Protein AF-0000000075319866 (afdb_homodimer)

Organism: Pseudomonas syringae (NCBI:txid317)

Sequence (412 aa):
MSAVRSKICGITRIEDALAAVEAGADAIGFVFYPKSPRAVTVQQARAIIAALPPFISTVGLFVNASRCELNEMLDAVPLDLLQFHGDETPEQCEGYHRPFIKALRVQAGDDIAASCRLYSKASGILLDTFVSGVPGGTGETFDWALIPDGLEKPIILAGGLTSANVAQAIAQVRPYAVDVSGGVEKSKGIKDHDKIRAFMSAVHGAMSAVRSKICGITRIEDALAAVEAGADAIGFVFYPKSPRAVTVQQARAIIAALPPFISTVGLFVNASRCELNEMLDAVPLDLLQFHGDETPEQCEGYHRPFIKALRVQAGDDIAASCRLYSKASGILLDTFVSGVPGGTGETFDWALIPDGLEKPIILAGGLTSANVAQAIAQVRPYAVDVSGGVEKSKGIKDHDKIRAFMSAVHGA

Nearest PDB structures (foldseek):
  1nsj-assembly1_A-2  TM=9.163E-01  e=2.545E-21  Thermotoga maritima
  1lbm-assembly1_A  TM=8.985E-01  e=1.614E-20  Thermotoga maritima
  1dl3-assembly2_B  TM=9.074E-01  e=1.941E-20  Thermotoga maritima
  1dl3-assembly1_A  TM=8.928E-01  e=6.254E-20  Thermotoga maritima
  1v5x-assembly1_B  TM=9.046E-01  e=1.481E-19  Thermus thermophilus

Secondary structure (DSSP, 8-state):
-PPPEEEE----SHHHHHHHHHHT-SEEEEE--TTSTTB--HHHHHHHHHHPPSS-EEEEEESS--HHHHHHHHHHS--SEEEE-SS--TGGG-SSSS-EEEEEE--TT--HHHHHHHTTT-SEEEEE---SSS-TTS-----GGGS-SS-SS-EEEESS--TTTHHHHHHHH--SEEEESGGGEEETTEE-HHHHHHHHHHHHH-/-PPPEEEE----SHHHHHHHHHHT-SEEEEE--TTSTTB--HHHHHHHHHHPPSS-EEEEEESS--HHHHHHHHHHS--SEEEE-SS--TGGG-SSSS-EEEEEE--TT--HHHHHHHTTT-SEEEEE---SSS-TTS-----GGGS-SS-SS-EEEESS--TTTHHHHHHHH--SEEEESGGGEEETTEE-HHHHHHHHHHHHH-

Solvent-accessible surface area (backbone atoms only — not comparable to full-atom values): 22142 Å² total; per-residue (Å²): 128,60,72,58,41,36,32,44,36,35,46,62,45,52,69,50,48,51,48,39,48,51,46,55,40,29,22,42,25,34,28,59,37,86,89,44,78,28,40,49,52,70,66,51,50,41,54,36,58,69,68,42,56,72,63,54,30,37,30,40,34,32,55,67,66,49,71,66,55,49,51,53,46,58,74,70,30,75,61,47,31,38,32,43,60,42,84,64,49,60,74,70,70,53,89,71,75,51,57,30,32,41,42,40,79,65,50,93,87,59,58,63,65,59,50,50,60,65,40,62,83,38,29,22,37,31,40,32,42,60,68,85,84,60,67,56,72,76,72,64,64,63,68,63,78,73,58,70,79,85,58,96,51,47,35,28,44,28,43,84,36,31,50,88,47,40,35,59,50,40,71,72,60,62,42,52,23,38,39,37,43,77,51,27,42,71,45,85,41,38,66,26,65,68,44,41,41,46,26,39,51,28,49,73,70,84,127,61,70,58,41,36,31,44,37,36,47,61,44,53,69,50,49,51,46,39,47,51,47,55,42,30,23,42,24,34,28,58,38,86,89,44,78,26,41,49,50,70,68,51,51,40,55,36,58,68,68,40,56,71,62,54,30,36,30,40,34,32,56,69,65,50,70,68,56,51,52,53,44,58,74,70,31,75,60,48,31,39,33,43,61,42,83,64,49,60,76,71,70,51,90,71,76,50,57,29,32,40,44,40,80,66,51,94,86,61,59,62,64,58,49,49,59,65,41,62,83,40,30,23,37,30,41,34,43,60,68,85,84,58,67,54,71,75,72,61,63,62,66,62,76,74,58,70,80,86,59,94,50,47,35,28,43,28,45,85,37,32,50,86,47,40,32,60,50,40,72,73,57,61,42,50,22,38,38,36,42,76,52,26,41,72,46,84,41,37,64,26,66,68,41,42,41,46,27,39,50,30,49,72,68,84

InterPro domains:
  IPR001240 N-(5'phosphoribosyl) anthranilate isomerase (PRAI) domain [MF_00135] (4-206)
  IPR001240 N-(5'phosphoribosyl) anthranilate isomerase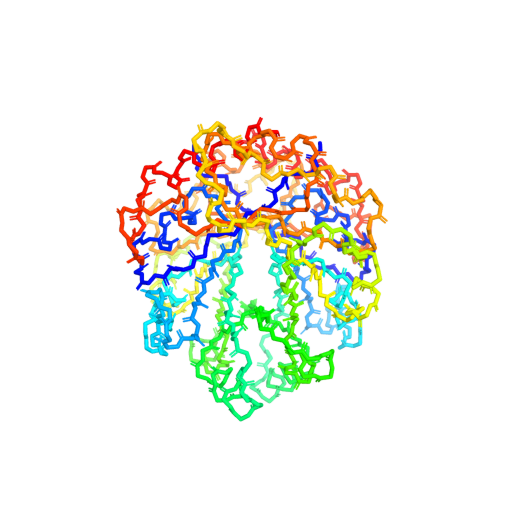 (PRAI) domain [PF00697] (7-201)
  IPR001240 N-(5'phosphoribosyl) anthranilate isomerase (PRAI) domain [cd00405] (7-203)
  IPR011060 Ribulose-phosphate binding barrel [SSF51366] (6-204)
  IPR013785 Aldolase-type TIM barrel [G3DSA:3.20.20.70] (4-205)
  IPR044643 N-(5'-phosphoribosyl)anthranilate isomerase family [PTHR42894] (7-205)

pLDDT: mean 91.44, std 13.69, range [32.19, 98.88]

Radius of gyration: 20.95 Å; Cα contacts (8 Å, |Δi|>4): 827; chains: 2; bounding box: 39×64×55 Å

Structure (mmCIF, N/CA/C/O backbone):
data_AF-0000000075319866-model_v1
#
loop_
_entity.id
_entity.type
_entity.pdbx_description
1 polymer "N-(5'-phosphoribosyl)anthranilate isomerase"
#
loop_
_atom_site.group_PDB
_atom_site.id
_atom_site.type_symbol
_atom_site.label_atom_id
_atom_site.label_alt_id
_atom_site.label_comp_id
_atom_site.label_asym_id
_atom_site.label_entity_id
_atom_site.label_seq_id
_atom_site.pdbx_PDB_ins_code
_atom_site.Cartn_x
_atom_site.Cartn_y
_atom_site.Cartn_z
_atom_site.occupancy
_atom_site.B_iso_or_equiv
_atom_site.auth_seq_id
_atom_site.auth_comp_id
_atom_site.auth_asym_id
_atom_site.auth_atom_id
_atom_site.pdbx_PDB_model_num
ATOM 1 N N . MET A 1 1 ? -14.633 4.207 -13.602 1 44.5 1 MET A N 1
ATOM 2 C CA . MET A 1 1 ? -14.383 2.9 -13 1 44.5 1 MET A CA 1
ATOM 3 C C . MET A 1 1 ? -13.07 2.904 -12.219 1 44.5 1 MET A C 1
ATOM 5 O O . MET A 1 1 ? -12.156 3.664 -12.539 1 44.5 1 MET A O 1
ATOM 9 N N . SER A 1 2 ? -13.148 2.461 -10.953 1 59.19 2 SER A N 1
ATOM 10 C CA . SER A 1 2 ? -11.961 2.453 -10.109 1 59.19 2 SER A CA 1
ATOM 11 C C . SER A 1 2 ? -10.797 1.741 -10.805 1 59.19 2 SER A C 1
ATOM 13 O O . SER A 1 2 ? -11.008 0.748 -11.508 1 59.19 2 SER A O 1
ATOM 15 N N . ALA A 1 3 ? -9.719 2.322 -10.93 1 80.44 3 ALA A N 1
ATOM 16 C CA . ALA A 1 3 ? -8.531 1.819 -11.617 1 80.44 3 ALA A CA 1
ATOM 17 C C . ALA A 1 3 ? -8.086 0.481 -11.039 1 80.44 3 ALA A C 1
ATOM 19 O O . ALA A 1 3 ? -8.078 0.299 -9.812 1 80.44 3 ALA A O 1
ATOM 20 N N . VAL A 1 4 ? -8 -0.579 -11.859 1 95.31 4 VAL A N 1
ATOM 21 C CA . VAL A 1 4 ? -7.504 -1.903 -11.5 1 95.31 4 VAL A CA 1
ATOM 22 C C . VAL A 1 4 ? -6.102 -1.789 -10.906 1 95.31 4 VAL A C 1
ATOM 24 O O . VAL A 1 4 ? -5.227 -1.146 -11.492 1 95.31 4 VAL A O 1
ATOM 27 N N . ARG A 1 5 ? -5.953 -2.307 -9.703 1 97.56 5 ARG A N 1
ATOM 28 C CA . ARG A 1 5 ? -4.648 -2.266 -9.055 1 97.56 5 ARG A CA 1
ATOM 29 C C . ARG A 1 5 ? -3.711 -3.312 -9.648 1 97.56 5 ARG A C 1
ATOM 31 O O . ARG A 1 5 ? -4.141 -4.172 -10.422 1 97.56 5 ARG A O 1
ATOM 38 N N . SER A 1 6 ? -2.383 -3.158 -9.328 1 98.19 6 SER A N 1
ATOM 39 C CA . SER A 1 6 ? -1.407 -4.047 -9.953 1 98.19 6 SER A CA 1
ATOM 40 C C . SER A 1 6 ? -0.313 -4.445 -8.969 1 98.19 6 SER A C 1
ATOM 42 O O . SER A 1 6 ? 0.111 -3.635 -8.141 1 98.19 6 SER A O 1
ATOM 44 N N . LYS A 1 7 ? 0.065 -5.664 -9.023 1 98.69 7 LYS A N 1
ATOM 45 C CA . LYS A 1 7 ? 1.207 -6.215 -8.305 1 98.69 7 LYS A CA 1
ATOM 46 C C . LYS A 1 7 ? 2.238 -6.793 -9.266 1 98.69 7 LYS A C 1
ATOM 48 O O . LYS A 1 7 ? 1.886 -7.508 -10.203 1 98.69 7 LYS A O 1
ATOM 53 N N . ILE A 1 8 ? 3.479 -6.398 -9.141 1 98.69 8 ILE A N 1
ATOM 54 C CA . ILE A 1 8 ? 4.59 -7.043 -9.836 1 98.69 8 ILE A CA 1
ATOM 55 C C . ILE A 1 8 ? 5.316 -7.988 -8.875 1 98.69 8 ILE A C 1
ATOM 57 O O . ILE A 1 8 ? 5.906 -7.547 -7.887 1 98.69 8 ILE A O 1
ATOM 61 N N . CYS A 1 9 ? 5.34 -9.242 -9.219 1 98.5 9 CYS A N 1
ATOM 62 C CA . CYS A 1 9 ? 5.828 -10.258 -8.297 1 98.5 9 CYS A CA 1
ATOM 63 C C . CYS A 1 9 ? 7.207 -10.758 -8.711 1 98.5 9 CYS A C 1
ATOM 65 O O . CYS A 1 9 ? 7.617 -10.57 -9.859 1 98.5 9 CYS A O 1
ATOM 67 N N . GLY A 1 10 ? 7.887 -11.305 -7.773 1 98.25 10 GLY A N 1
ATOM 68 C CA . GLY A 1 10 ? 9.18 -11.922 -8.047 1 98.25 10 GLY A CA 1
ATOM 69 C C . GLY A 1 10 ? 10.297 -10.906 -8.211 1 98.25 10 GLY A C 1
ATOM 70 O O . GLY A 1 10 ? 11.164 -11.062 -9.07 1 98.25 10 GLY A O 1
ATOM 71 N N . ILE A 1 11 ? 10.273 -9.859 -7.512 1 98.69 11 ILE A N 1
ATOM 72 C CA . ILE A 1 11 ? 11.297 -8.82 -7.566 1 98.69 11 ILE A CA 1
ATOM 73 C C . ILE A 1 11 ? 12.547 -9.281 -6.82 1 98.69 11 ILE A C 1
ATOM 75 O O . ILE A 1 11 ? 12.453 -9.758 -5.684 1 98.69 11 ILE A O 1
ATOM 79 N N . THR A 1 12 ? 13.711 -9.133 -7.43 1 98.44 12 THR A N 1
ATOM 80 C CA . THR A 1 12 ? 14.945 -9.594 -6.812 1 98.44 12 THR A CA 1
ATOM 81 C C . THR A 1 12 ? 15.984 -8.469 -6.777 1 98.44 12 THR A C 1
ATOM 83 O O . THR A 1 12 ? 16.984 -8.57 -6.074 1 98.44 12 THR A O 1
ATOM 86 N N . ARG A 1 13 ? 15.727 -7.426 -7.582 1 98.19 13 ARG A N 1
ATOM 87 C CA . ARG A 1 13 ? 16.672 -6.316 -7.68 1 98.19 13 ARG A CA 1
ATOM 88 C C . ARG A 1 13 ? 15.992 -4.992 -7.355 1 98.19 13 ARG A C 1
ATOM 90 O O . ARG A 1 13 ? 14.82 -4.789 -7.684 1 98.19 13 ARG A O 1
ATOM 97 N N . ILE A 1 14 ? 16.781 -4.082 -6.82 1 98.44 14 ILE A N 1
ATOM 98 C CA . ILE A 1 14 ? 16.281 -2.76 -6.453 1 98.44 14 ILE A CA 1
ATOM 99 C C . ILE A 1 14 ? 15.797 -2.023 -7.703 1 98.44 14 ILE A C 1
ATOM 101 O O . ILE A 1 14 ? 14.719 -1.425 -7.699 1 98.44 14 ILE A O 1
ATOM 105 N N . GLU A 1 15 ? 16.547 -2.08 -8.758 1 98.38 15 GLU A N 1
ATOM 106 C CA . GLU A 1 15 ? 16.203 -1.347 -9.977 1 98.38 15 GLU A CA 1
ATOM 107 C C . GLU A 1 15 ? 14.883 -1.827 -10.562 1 98.38 15 GLU A C 1
ATOM 109 O O . GLU A 1 15 ? 14.125 -1.038 -11.133 1 98.38 15 GLU A O 1
ATOM 114 N N . ASP A 1 16 ? 14.609 -3.133 -10.422 1 98.62 16 ASP A N 1
ATOM 115 C CA . ASP A 1 16 ? 13.344 -3.68 -10.898 1 98.62 16 ASP A CA 1
ATOM 116 C C . ASP A 1 16 ? 12.172 -3.17 -10.07 1 98.62 16 ASP A C 1
ATOM 118 O O . ASP A 1 16 ? 11.117 -2.834 -10.617 1 98.62 16 ASP A O 1
ATOM 122 N N . ALA A 1 17 ? 12.352 -3.125 -8.766 1 98.62 17 ALA A N 1
ATOM 123 C CA . ALA A 1 17 ? 11.32 -2.602 -7.871 1 98.62 17 ALA A CA 1
ATOM 124 C C . ALA A 1 17 ? 11.008 -1.144 -8.195 1 98.62 17 ALA A C 1
ATOM 126 O O . ALA A 1 17 ? 9.836 -0.768 -8.312 1 98.62 17 ALA A O 1
ATOM 127 N N . LEU A 1 18 ? 12.047 -0.38 -8.367 1 97.94 18 LEU A N 1
ATOM 128 C CA . LEU A 1 18 ? 11.875 1.045 -8.625 1 97.94 18 LEU A CA 1
ATOM 129 C C . LEU A 1 18 ? 11.234 1.272 -9.992 1 97.94 18 LEU A C 1
ATOM 131 O O . LEU A 1 18 ? 10.406 2.168 -10.148 1 97.94 18 LEU A O 1
ATOM 135 N N . ALA A 1 19 ? 11.586 0.468 -10.992 1 98.12 19 ALA A N 1
ATOM 136 C CA . ALA A 1 19 ? 10.953 0.551 -12.305 1 98.12 19 ALA A CA 1
ATOM 137 C C . ALA A 1 19 ? 9.469 0.237 -12.219 1 98.12 19 ALA A C 1
ATOM 139 O O . ALA A 1 19 ? 8.648 0.896 -12.867 1 98.12 19 ALA A O 1
ATOM 140 N N . ALA A 1 20 ? 9.125 -0.752 -11.453 1 98.31 20 ALA A N 1
ATOM 141 C CA . ALA A 1 20 ? 7.727 -1.115 -11.258 1 98.31 20 ALA A CA 1
ATOM 142 C C . ALA A 1 20 ? 6.949 0.027 -10.617 1 98.31 20 ALA A C 1
ATOM 144 O O . ALA A 1 20 ? 5.852 0.371 -11.062 1 98.31 20 ALA A O 1
ATOM 145 N N . VAL A 1 21 ? 7.539 0.601 -9.594 1 97.81 21 VAL A N 1
ATOM 146 C CA . VAL A 1 21 ? 6.91 1.702 -8.875 1 97.81 21 VAL A CA 1
ATOM 147 C C . VAL A 1 21 ? 6.719 2.893 -9.812 1 97.81 21 VAL A C 1
ATOM 149 O O . VAL A 1 21 ? 5.641 3.488 -9.859 1 97.81 21 VAL A O 1
ATOM 152 N N . GLU A 1 22 ? 7.73 3.164 -10.539 1 96.25 22 GLU A N 1
ATOM 153 C CA . GLU A 1 22 ? 7.68 4.281 -11.484 1 96.25 22 GLU A CA 1
ATOM 154 C C . GLU A 1 22 ? 6.602 4.062 -12.539 1 96.25 22 GLU A C 1
ATOM 156 O O . GLU A 1 22 ? 5.953 5.016 -12.977 1 96.25 22 GLU A O 1
ATOM 161 N N . ALA A 1 23 ? 6.41 2.828 -12.875 1 97.25 23 ALA A N 1
ATOM 162 C CA . ALA A 1 23 ? 5.418 2.494 -13.891 1 97.25 23 ALA A CA 1
ATOM 163 C C . ALA A 1 23 ? 4.008 2.533 -13.32 1 97.25 23 ALA A C 1
ATOM 165 O O . ALA A 1 23 ? 3.023 2.475 -14.062 1 97.25 23 ALA A O 1
ATOM 166 N N . GLY A 1 24 ? 3.873 2.58 -12 1 96.25 24 GLY A N 1
ATOM 167 C CA . GLY A 1 24 ? 2.566 2.775 -11.391 1 96.25 24 GLY A CA 1
ATOM 168 C C . GLY A 1 24 ? 2.062 1.554 -10.648 1 96.25 24 GLY A C 1
ATOM 169 O O . GLY A 1 24 ? 0.883 1.474 -10.305 1 96.25 24 GLY A O 1
ATOM 170 N N . ALA A 1 25 ? 2.943 0.588 -10.398 1 97.69 25 ALA A N 1
ATOM 171 C CA . ALA A 1 25 ? 2.527 -0.599 -9.656 1 97.69 25 ALA A CA 1
ATOM 172 C C . ALA A 1 25 ? 2.115 -0.239 -8.234 1 97.69 25 ALA A C 1
ATOM 174 O O . ALA A 1 25 ? 2.715 0.64 -7.609 1 97.69 25 ALA A O 1
ATOM 175 N N . ASP A 1 26 ? 1.121 -0.978 -7.734 1 97.94 26 ASP A N 1
ATOM 176 C CA . ASP A 1 26 ? 0.606 -0.727 -6.391 1 97.94 26 ASP A CA 1
ATOM 177 C C . ASP A 1 26 ? 1.328 -1.588 -5.355 1 97.94 26 ASP A C 1
ATOM 179 O O . ASP A 1 26 ? 1.385 -1.233 -4.176 1 97.94 26 ASP A O 1
ATOM 183 N N . ALA A 1 27 ? 1.828 -2.717 -5.801 1 98.75 27 ALA A N 1
ATOM 184 C CA . ALA A 1 27 ? 2.438 -3.68 -4.887 1 98.75 27 ALA A CA 1
ATOM 185 C C . ALA A 1 27 ? 3.609 -4.398 -5.551 1 98.75 27 ALA A C 1
ATOM 187 O O . ALA A 1 27 ? 3.615 -4.598 -6.77 1 98.75 27 ALA A O 1
ATOM 188 N N . ILE A 1 28 ? 4.547 -4.703 -4.738 1 98.56 28 ILE A N 1
ATOM 189 C CA . ILE A 1 28 ? 5.715 -5.488 -5.129 1 98.56 28 ILE A CA 1
ATOM 190 C C . ILE A 1 28 ? 5.754 -6.789 -4.332 1 98.56 28 ILE A C 1
ATOM 192 O O . ILE A 1 28 ? 5.512 -6.793 -3.125 1 98.56 28 ILE A O 1
ATOM 196 N N . GLY A 1 29 ? 6.082 -7.895 -5.027 1 98.75 29 GLY A N 1
ATOM 197 C CA . GLY A 1 29 ? 6.086 -9.195 -4.375 1 98.75 29 GLY A CA 1
ATOM 198 C C . GLY A 1 29 ? 7.477 -9.797 -4.25 1 98.75 29 GLY A C 1
ATOM 199 O O . GLY A 1 29 ? 8.281 -9.703 -5.176 1 98.75 29 GLY A O 1
ATOM 200 N N . PHE A 1 30 ? 7.742 -10.367 -3.102 1 98.81 30 PHE A N 1
ATOM 201 C CA . PHE A 1 30 ? 8.977 -11.078 -2.793 1 98.81 30 PHE A CA 1
ATOM 202 C C . PHE A 1 30 ? 8.695 -12.562 -2.557 1 98.81 30 PHE A C 1
ATOM 204 O O . PHE A 1 30 ? 7.832 -12.914 -1.755 1 98.81 30 PHE A O 1
ATOM 211 N N . VAL A 1 31 ? 9.43 -13.383 -3.215 1 98.69 31 VAL A N 1
ATOM 212 C CA . VAL A 1 31 ? 9.211 -14.82 -3.096 1 98.69 31 VAL A CA 1
ATOM 213 C C . VAL A 1 31 ? 10.141 -15.398 -2.031 1 98.69 31 VAL A C 1
ATOM 215 O O . VAL A 1 31 ? 11.359 -15.414 -2.207 1 98.69 31 VAL A O 1
ATOM 218 N N . PHE A 1 32 ? 9.57 -15.867 -0.92 1 98.44 32 PHE A N 1
ATOM 219 C CA . PHE A 1 32 ? 10.305 -16.547 0.131 1 98.44 32 PHE A CA 1
ATOM 220 C C . PHE A 1 32 ? 10.062 -18.062 0.071 1 98.44 32 PHE A C 1
ATOM 222 O O . PHE A 1 32 ? 9.516 -18.641 1.013 1 98.44 32 PHE A O 1
ATOM 229 N N . TYR A 1 33 ? 10.438 -18.625 -0.953 1 97.69 33 TYR A N 1
ATOM 230 C CA . TYR A 1 33 ? 10.383 -20.047 -1.264 1 97.69 33 TYR A CA 1
ATOM 231 C C . TYR A 1 33 ? 11.648 -20.484 -1.987 1 97.69 33 TYR A C 1
ATOM 233 O O . TYR A 1 33 ? 11.797 -20.25 -3.189 1 97.69 33 TYR A O 1
ATOM 241 N N . PRO A 1 34 ? 12.562 -21.156 -1.346 1 95.19 34 PRO A N 1
ATOM 242 C CA . PRO A 1 34 ? 13.914 -21.422 -1.846 1 95.19 34 PRO A CA 1
ATOM 243 C C . PRO A 1 34 ? 13.922 -22.125 -3.193 1 95.19 34 PRO A C 1
ATOM 245 O O . PRO A 1 34 ? 14.844 -21.953 -3.988 1 95.19 34 PRO A O 1
ATOM 248 N N . LYS A 1 35 ? 12.938 -22.891 -3.496 1 95.75 35 LYS A N 1
ATOM 249 C CA . LYS A 1 35 ? 12.922 -23.672 -4.73 1 95.75 35 LYS A CA 1
ATOM 250 C C . LYS A 1 35 ? 12.578 -22.797 -5.934 1 95.75 35 LYS A C 1
ATOM 252 O O . LYS A 1 35 ? 12.75 -23.203 -7.082 1 95.75 35 LYS A O 1
ATOM 257 N N . SER A 1 36 ? 12.125 -21.625 -5.699 1 96.5 36 SER A N 1
ATOM 258 C CA . SER A 1 36 ? 11.758 -20.703 -6.781 1 96.5 36 SER A CA 1
ATOM 259 C C . SER A 1 36 ? 12.984 -20.016 -7.352 1 96.5 36 SER A C 1
ATOM 261 O O . SER A 1 36 ? 13.859 -19.562 -6.605 1 96.5 36 SER A O 1
ATOM 263 N N . PRO A 1 37 ? 13.039 -19.906 -8.664 1 96.25 37 PRO A N 1
ATOM 264 C CA . PRO A 1 37 ? 14.117 -19.125 -9.273 1 96.25 37 PRO A CA 1
ATOM 265 C C . PRO A 1 37 ? 14.023 -17.641 -8.961 1 96.25 37 PRO A C 1
ATOM 267 O O . PRO A 1 37 ? 14.945 -16.875 -9.266 1 96.25 37 PRO A O 1
ATOM 270 N N . ARG A 1 38 ? 12.984 -17.203 -8.336 1 97.81 38 ARG A N 1
ATOM 271 C CA . ARG A 1 38 ? 12.75 -15.805 -8 1 97.81 38 ARG A CA 1
ATOM 272 C C . ARG A 1 38 ? 12.898 -15.562 -6.504 1 97.81 38 ARG A C 1
ATOM 274 O O . ARG A 1 38 ? 12.5 -14.516 -5.996 1 97.81 38 ARG A O 1
ATOM 281 N N . ALA A 1 39 ? 13.445 -16.547 -5.848 1 98.31 39 ALA A N 1
ATOM 282 C CA . ALA A 1 39 ? 13.57 -16.453 -4.395 1 98.31 39 ALA A CA 1
ATOM 283 C C . ALA A 1 39 ? 14.547 -15.344 -4 1 98.31 39 ALA A C 1
ATOM 285 O O . ALA A 1 39 ? 15.555 -15.125 -4.68 1 98.31 39 ALA A O 1
ATOM 286 N N . VAL A 1 40 ? 14.258 -14.688 -2.873 1 98.5 40 VAL A N 1
ATOM 287 C CA . VAL A 1 40 ? 15.148 -13.664 -2.34 1 98.5 40 VAL A CA 1
ATOM 288 C C . VAL A 1 40 ? 15.547 -14.016 -0.909 1 98.5 40 VAL A C 1
ATOM 290 O O . VAL A 1 40 ? 14.82 -14.727 -0.212 1 98.5 40 VAL A O 1
ATOM 293 N N . THR A 1 41 ? 16.703 -13.5 -0.499 1 97.88 41 THR A N 1
ATOM 294 C CA . THR A 1 41 ? 17.125 -13.578 0.895 1 97.88 41 THR A CA 1
ATOM 295 C C . THR A 1 41 ? 16.516 -12.438 1.709 1 97.88 41 THR A C 1
ATOM 297 O O . THR A 1 41 ? 15.969 -11.484 1.146 1 97.88 41 THR A O 1
ATOM 300 N N . VAL A 1 42 ? 16.625 -12.602 2.996 1 97.69 42 VAL A N 1
ATOM 301 C CA . VAL A 1 42 ? 16.188 -11.562 3.922 1 97.69 42 VAL A CA 1
ATOM 302 C C . VAL A 1 42 ? 16.906 -10.258 3.613 1 97.69 42 VAL A C 1
ATOM 304 O O . VAL A 1 42 ? 16.297 -9.195 3.545 1 97.69 42 VAL A O 1
ATOM 307 N N . GLN A 1 43 ? 18.156 -10.344 3.389 1 97.69 43 GLN A N 1
ATOM 308 C CA . GLN A 1 43 ? 18.984 -9.172 3.131 1 97.69 43 GLN A CA 1
ATOM 309 C C . GLN A 1 43 ? 18.562 -8.469 1.843 1 97.69 43 GLN A C 1
ATOM 311 O O . GLN A 1 43 ? 18.469 -7.242 1.801 1 97.69 43 GLN A O 1
ATOM 316 N N . GLN A 1 44 ? 18.297 -9.242 0.846 1 98 44 GLN A N 1
ATOM 317 C CA . GLN A 1 44 ? 17.859 -8.688 -0.432 1 98 44 GLN A CA 1
ATOM 318 C C . GLN A 1 44 ? 16.516 -7.969 -0.291 1 98 44 GLN A C 1
ATOM 320 O O . GLN A 1 44 ? 16.375 -6.832 -0.744 1 98 44 GLN A O 1
ATOM 325 N N . ALA A 1 45 ? 15.609 -8.648 0.346 1 98.44 45 ALA A N 1
ATOM 326 C CA . ALA A 1 45 ? 14.281 -8.078 0.521 1 98.44 45 ALA A CA 1
ATOM 327 C C . ALA A 1 45 ? 14.344 -6.781 1.327 1 98.44 45 ALA A C 1
ATOM 329 O O . ALA A 1 45 ? 13.719 -5.785 0.96 1 98.44 45 ALA A O 1
ATOM 330 N N . ARG A 1 46 ? 15.125 -6.723 2.365 1 97.62 46 ARG A N 1
ATOM 331 C CA . ARG A 1 46 ? 15.266 -5.539 3.209 1 97.62 46 ARG A CA 1
ATOM 332 C C . ARG A 1 46 ? 15.844 -4.371 2.424 1 97.62 46 ARG A C 1
ATOM 334 O O . ARG A 1 46 ? 15.391 -3.232 2.564 1 97.62 46 ARG A O 1
ATOM 341 N N . ALA A 1 47 ? 16.844 -4.703 1.642 1 97.88 47 ALA A N 1
ATOM 342 C CA . ALA A 1 47 ? 17.484 -3.656 0.853 1 97.88 47 ALA A CA 1
ATOM 343 C C . ALA A 1 47 ? 16.516 -3.045 -0.147 1 97.88 47 ALA A C 1
ATOM 345 O O . ALA A 1 47 ? 16.469 -1.824 -0.318 1 97.88 47 ALA A O 1
ATOM 346 N N . ILE A 1 48 ? 15.766 -3.898 -0.764 1 98.44 48 ILE A N 1
ATOM 347 C CA . ILE A 1 48 ? 14.805 -3.426 -1.75 1 98.44 48 ILE A CA 1
ATOM 348 C C . ILE A 1 48 ? 13.727 -2.588 -1.06 1 98.44 48 ILE A C 1
ATOM 350 O O . ILE A 1 48 ? 13.398 -1.491 -1.517 1 98.44 48 ILE A O 1
ATOM 354 N N . ILE A 1 49 ? 13.195 -3.082 0.053 1 98 49 ILE A N 1
ATOM 355 C CA . ILE A 1 49 ? 12.125 -2.395 0.762 1 98 49 ILE A CA 1
ATOM 356 C C . ILE A 1 49 ? 12.617 -1.035 1.253 1 98 49 ILE A C 1
ATOM 358 O O . ILE A 1 49 ? 11.891 -0.041 1.183 1 98 49 ILE A O 1
ATOM 362 N N . ALA A 1 50 ? 13.836 -0.952 1.7 1 95.88 50 ALA A N 1
ATOM 363 C CA . ALA A 1 50 ? 14.422 0.29 2.203 1 95.88 50 ALA A CA 1
ATOM 364 C C . ALA A 1 50 ? 14.523 1.337 1.098 1 95.88 50 ALA A C 1
ATOM 366 O O . ALA A 1 50 ? 14.539 2.539 1.372 1 95.88 50 ALA A O 1
ATOM 367 N N . ALA A 1 51 ? 14.523 0.875 -0.113 1 97 51 ALA A N 1
ATOM 368 C CA . ALA A 1 51 ? 14.688 1.778 -1.249 1 97 51 ALA A CA 1
ATOM 369 C C . ALA A 1 51 ? 13.336 2.238 -1.787 1 97 51 ALA A C 1
ATOM 371 O O . ALA A 1 51 ? 13.266 3.166 -2.596 1 97 51 ALA A O 1
ATOM 372 N N . LEU A 1 52 ? 12.281 1.695 -1.342 1 98 52 LEU A N 1
ATOM 373 C CA . LEU A 1 52 ? 10.961 1.987 -1.884 1 98 52 LEU A CA 1
ATOM 374 C C . LEU A 1 52 ? 10.43 3.307 -1.335 1 98 52 LEU A C 1
ATOM 376 O O . LEU A 1 52 ? 10.633 3.623 -0.161 1 98 52 LEU A O 1
ATOM 380 N N . PRO A 1 53 ? 9.758 4.082 -2.189 1 98 53 PRO A N 1
ATOM 381 C CA . PRO A 1 53 ? 8.984 5.215 -1.679 1 98 53 PRO A CA 1
ATOM 382 C C . PRO A 1 53 ? 7.746 4.777 -0.896 1 98 53 PRO A C 1
ATOM 384 O O . PRO A 1 53 ? 7.426 3.586 -0.859 1 98 53 PRO A O 1
ATOM 387 N N . PRO A 1 54 ? 7.113 5.711 -0.22 1 98.12 54 PRO A N 1
ATOM 388 C CA . PRO A 1 54 ? 5.926 5.344 0.551 1 98.12 54 PRO A CA 1
ATOM 389 C C . PRO A 1 54 ? 4.754 4.926 -0.335 1 98.12 54 PRO A C 1
ATOM 391 O O . PRO A 1 54 ? 4.758 5.199 -1.538 1 98.12 54 PRO A O 1
ATOM 394 N N . PHE A 1 55 ? 3.832 4.207 0.244 1 98.38 55 PHE A N 1
ATOM 395 C CA . PHE A 1 55 ? 2.531 3.867 -0.322 1 98.38 55 PHE A CA 1
ATOM 396 C C . PHE A 1 55 ? 2.666 2.781 -1.382 1 98.38 55 PHE A C 1
ATOM 398 O O . PHE A 1 55 ? 1.897 2.746 -2.344 1 98.38 55 PHE A O 1
ATOM 405 N N . ILE A 1 56 ? 3.672 1.975 -1.278 1 98.44 56 ILE A N 1
ATOM 406 C CA . ILE A 1 56 ? 3.832 0.746 -2.049 1 98.44 56 ILE A CA 1
ATOM 407 C C . ILE A 1 56 ? 3.676 -0.463 -1.13 1 98.44 56 ILE A C 1
ATOM 409 O O . ILE A 1 56 ? 4.383 -0.584 -0.127 1 98.44 56 ILE A O 1
ATOM 413 N N . SER A 1 57 ? 2.736 -1.347 -1.448 1 98.62 57 SER A N 1
ATOM 414 C CA . SER A 1 57 ? 2.559 -2.539 -0.627 1 98.62 57 SER A CA 1
ATOM 415 C C . SER A 1 57 ? 3.654 -3.564 -0.895 1 98.62 57 SER A C 1
ATOM 417 O O . SER A 1 57 ? 3.971 -3.855 -2.051 1 98.62 57 SER A O 1
ATOM 419 N N . THR A 1 58 ? 4.293 -4.02 0.142 1 98.75 58 THR A N 1
ATOM 420 C CA . THR A 1 58 ? 5.277 -5.09 0.048 1 98.75 58 THR A CA 1
ATOM 421 C C . THR A 1 58 ? 4.656 -6.43 0.43 1 98.75 58 THR A C 1
ATOM 423 O O . THR A 1 58 ? 4.129 -6.586 1.535 1 98.75 58 THR A O 1
ATOM 426 N N . VAL A 1 59 ? 4.695 -7.379 -0.464 1 98.88 59 VAL A N 1
ATOM 427 C CA . VAL A 1 59 ? 4.008 -8.656 -0.296 1 98.88 59 VAL A CA 1
ATOM 428 C C . VAL A 1 59 ? 5.035 -9.781 -0.196 1 98.88 59 VAL A C 1
ATOM 430 O O . VAL A 1 59 ? 5.895 -9.93 -1.068 1 98.88 59 VAL A O 1
ATOM 433 N N . GLY A 1 60 ? 5.023 -10.539 0.863 1 98.81 60 GLY A N 1
ATOM 434 C CA . GLY A 1 60 ? 5.82 -11.75 0.97 1 98.81 60 GLY A CA 1
ATOM 435 C C . GLY A 1 60 ? 5.066 -12.992 0.547 1 98.81 60 GLY A C 1
ATOM 436 O O . GLY A 1 60 ? 4.016 -13.312 1.106 1 98.81 60 GLY A O 1
ATOM 437 N N . LEU A 1 61 ? 5.555 -13.688 -0.41 1 98.81 61 LEU A N 1
ATOM 438 C CA . LEU A 1 61 ? 4.957 -14.922 -0.902 1 98.81 61 LEU A CA 1
ATOM 439 C C . LEU A 1 61 ? 5.598 -16.141 -0.241 1 98.81 61 LEU A C 1
ATOM 441 O O . LEU A 1 61 ? 6.82 -16.297 -0.281 1 98.81 61 LEU A O 1
ATOM 445 N N . PHE A 1 62 ? 4.785 -16.984 0.273 1 98.69 62 PHE A N 1
ATOM 446 C CA . PHE A 1 62 ? 5.211 -18.203 0.964 1 98.69 62 PHE A CA 1
ATOM 447 C C . PHE A 1 62 ? 4.492 -19.422 0.409 1 98.69 62 PHE A C 1
ATOM 449 O O . PHE A 1 62 ? 3.371 -19.312 -0.088 1 98.69 62 PHE A O 1
ATOM 456 N N . VAL A 1 63 ? 5.148 -20.516 0.5 1 98.12 63 VAL A N 1
ATOM 457 C CA . VAL A 1 63 ? 4.578 -21.797 0.116 1 98.12 63 VAL A CA 1
ATOM 458 C C . VAL A 1 63 ? 4.758 -22.797 1.253 1 98.12 63 VAL A C 1
ATOM 460 O O . VAL A 1 63 ? 5.852 -23.328 1.456 1 98.12 63 VAL A O 1
ATOM 463 N N . ASN A 1 64 ? 3.727 -23.016 2.008 1 97.88 64 ASN A N 1
ATOM 464 C CA . ASN A 1 64 ? 3.691 -23.984 3.1 1 97.88 64 ASN A CA 1
ATOM 465 C C . ASN A 1 64 ? 4.824 -23.734 4.094 1 97.88 64 ASN A C 1
ATOM 467 O O . ASN A 1 64 ? 5.488 -24.688 4.516 1 97.88 64 ASN A O 1
ATOM 471 N N . ALA A 1 65 ? 5.098 -22.531 4.363 1 97.5 65 ALA A N 1
ATOM 472 C CA . ALA A 1 65 ? 6.09 -22.188 5.379 1 97.5 65 ALA A CA 1
ATOM 473 C C . ALA A 1 65 ? 5.566 -22.484 6.781 1 97.5 65 ALA A C 1
ATOM 475 O O . ALA A 1 65 ? 4.383 -22.312 7.059 1 97.5 65 ALA A O 1
ATOM 476 N N . SER A 1 66 ? 6.441 -22.891 7.652 1 97.06 66 SER A N 1
ATOM 477 C CA . SER A 1 66 ? 6.039 -23.125 9.031 1 97.06 66 SER A CA 1
ATOM 478 C C . SER A 1 66 ? 5.781 -21.812 9.766 1 97.06 66 SER A C 1
ATOM 480 O O . SER A 1 66 ? 6.25 -20.766 9.344 1 97.06 66 SER A O 1
ATOM 482 N N . ARG A 1 67 ? 5.039 -21.922 10.852 1 96.56 67 ARG A N 1
ATOM 483 C CA . ARG A 1 67 ? 4.77 -20.766 11.688 1 96.56 67 ARG A CA 1
ATOM 484 C C . ARG A 1 67 ? 6.062 -20.125 12.172 1 96.56 67 ARG A C 1
ATOM 486 O O . ARG A 1 67 ? 6.184 -18.891 12.211 1 96.56 67 ARG A O 1
ATOM 493 N N . CYS A 1 68 ? 6.988 -20.938 12.547 1 96.81 68 CYS A N 1
ATOM 494 C CA . CYS A 1 68 ? 8.273 -20.453 13.023 1 96.81 68 CYS A CA 1
ATOM 495 C C . CYS A 1 68 ? 9 -19.672 11.93 1 96.81 68 CYS A C 1
ATOM 497 O O . CYS A 1 68 ? 9.492 -18.578 12.172 1 96.81 68 CYS A O 1
ATOM 499 N N . GLU A 1 69 ? 9.008 -20.234 10.758 1 96.19 69 GLU A N 1
ATOM 500 C CA . GLU A 1 69 ? 9.648 -19.562 9.625 1 96.19 69 GLU A CA 1
ATOM 501 C C . GLU A 1 69 ? 8.977 -18.234 9.312 1 96.19 69 GLU A C 1
ATOM 503 O O . GLU A 1 69 ? 9.656 -17.234 9.047 1 96.19 69 GLU A O 1
ATOM 508 N N . LEU A 1 70 ? 7.719 -18.25 9.328 1 97.5 70 LEU A N 1
ATOM 509 C CA . LEU A 1 70 ? 6.949 -17.047 9.039 1 97.5 70 LEU A CA 1
ATOM 510 C C . LEU A 1 70 ? 7.234 -15.961 10.07 1 97.5 70 LEU A C 1
ATOM 512 O O . LEU A 1 70 ? 7.488 -14.805 9.711 1 97.5 70 LEU A O 1
ATOM 516 N N . ASN A 1 71 ? 7.234 -16.328 11.32 1 96.06 71 ASN A N 1
ATOM 517 C CA . ASN A 1 71 ? 7.488 -15.352 12.375 1 96.06 71 ASN A CA 1
ATOM 518 C C . ASN A 1 71 ? 8.906 -14.789 12.297 1 96.06 71 ASN A C 1
ATOM 520 O O . ASN A 1 71 ? 9.117 -13.594 12.484 1 96.06 71 ASN A O 1
ATOM 524 N N . GLU A 1 72 ? 9.828 -15.664 12.008 1 95.81 72 GLU A N 1
ATOM 525 C CA . GLU A 1 72 ? 11.203 -15.211 11.828 1 95.81 72 GLU A CA 1
ATOM 526 C C . GLU A 1 72 ? 11.32 -14.219 10.672 1 95.81 72 GLU A C 1
ATOM 528 O O . GLU A 1 72 ? 12.016 -13.211 10.773 1 95.81 72 GLU A O 1
ATOM 533 N N . MET A 1 73 ? 10.664 -14.539 9.617 1 96.38 73 MET A N 1
ATOM 534 C CA . MET A 1 73 ? 10.672 -13.664 8.445 1 96.38 73 MET A CA 1
ATOM 535 C C . MET A 1 73 ? 10.07 -12.305 8.781 1 96.38 73 MET A C 1
ATOM 537 O O . MET A 1 73 ? 10.641 -11.266 8.445 1 96.38 73 MET A O 1
ATOM 541 N N . LEU A 1 74 ? 8.961 -12.289 9.492 1 94.44 74 LEU A N 1
ATOM 542 C CA . LEU A 1 74 ? 8.234 -11.055 9.805 1 94.44 74 LEU A CA 1
ATOM 543 C C . LEU A 1 74 ? 9.008 -10.211 10.805 1 94.44 74 LEU A C 1
ATOM 545 O O . LEU A 1 74 ? 8.875 -8.984 10.812 1 94.44 74 LEU A O 1
ATOM 549 N N . ASP A 1 75 ? 9.883 -10.867 11.562 1 93.19 75 ASP A N 1
ATOM 550 C CA . ASP A 1 75 ? 10.766 -10.148 12.477 1 93.19 75 ASP A CA 1
ATOM 551 C C . ASP A 1 75 ? 11.906 -9.469 11.727 1 93.19 75 ASP A C 1
ATOM 553 O O . ASP A 1 75 ? 12.438 -8.453 12.172 1 93.19 75 ASP A O 1
ATOM 557 N N . ALA A 1 76 ? 12.195 -10.055 10.609 1 95.62 76 ALA A N 1
ATOM 558 C CA . ALA A 1 76 ? 13.398 -9.617 9.906 1 95.62 76 ALA A CA 1
ATOM 559 C C . ALA A 1 76 ? 13.047 -8.672 8.758 1 95.62 76 ALA A C 1
ATOM 561 O O . ALA A 1 76 ? 13.844 -7.801 8.398 1 95.62 76 ALA A O 1
ATOM 562 N N . VAL A 1 77 ? 11.953 -8.828 8.141 1 96.88 77 VAL A N 1
ATOM 563 C CA . VAL A 1 77 ? 11.578 -8.086 6.941 1 96.88 77 VAL A CA 1
ATOM 564 C C . VAL A 1 77 ? 10.234 -7.395 7.16 1 96.88 77 VAL A C 1
ATOM 566 O O . VAL A 1 77 ? 9.25 -8.039 7.527 1 96.88 77 VAL A O 1
ATOM 569 N N . PRO A 1 78 ? 10.172 -6.082 6.988 1 95.88 78 PRO A N 1
ATOM 570 C CA . PRO A 1 78 ? 8.914 -5.363 7.195 1 95.88 78 PRO A CA 1
ATOM 571 C C . PRO A 1 78 ? 7.93 -5.559 6.043 1 95.88 78 PRO A C 1
ATOM 573 O O . PRO A 1 78 ? 7.699 -4.637 5.262 1 95.88 78 PRO A O 1
ATOM 576 N N . LEU A 1 79 ? 7.258 -6.688 6.047 1 97.69 79 LEU A N 1
ATOM 577 C CA . LEU A 1 79 ? 6.258 -7.004 5.035 1 97.69 79 LEU A CA 1
ATOM 578 C C . LEU A 1 79 ? 4.887 -6.473 5.445 1 97.69 79 LEU A C 1
ATOM 580 O O . LEU A 1 79 ? 4.488 -6.605 6.605 1 97.69 79 LEU A O 1
ATOM 584 N N . ASP A 1 80 ? 4.188 -5.961 4.453 1 97.81 80 ASP A N 1
ATOM 585 C CA . ASP A 1 80 ? 2.857 -5.418 4.707 1 97.81 80 ASP A CA 1
ATOM 586 C C . ASP A 1 80 ? 1.794 -6.508 4.617 1 97.81 80 ASP A C 1
ATOM 588 O O . ASP A 1 80 ? 0.767 -6.441 5.297 1 97.81 80 ASP A O 1
ATOM 592 N N . LEU A 1 81 ? 1.984 -7.41 3.713 1 98.44 81 LE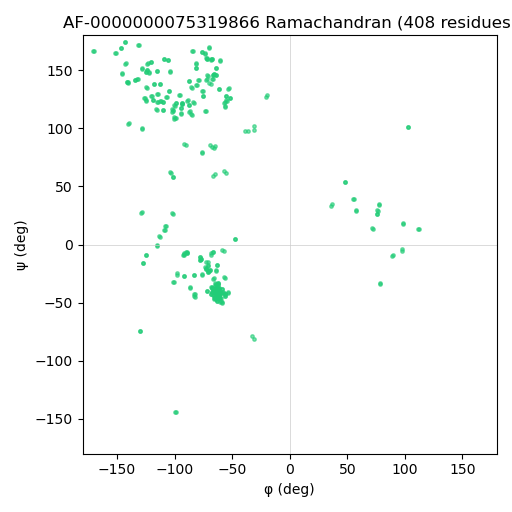U A N 1
ATOM 593 C CA . LEU A 1 81 ? 0.975 -8.383 3.307 1 98.44 81 LEU A CA 1
ATOM 594 C C . LEU A 1 81 ? 1.604 -9.75 3.062 1 98.44 81 LEU A C 1
ATOM 596 O O . LEU A 1 81 ? 2.689 -9.844 2.486 1 98.44 81 LEU A O 1
ATOM 600 N N . LEU A 1 82 ? 0.91 -10.797 3.504 1 98.69 82 LEU A N 1
ATOM 601 C CA . LEU A 1 82 ? 1.374 -12.164 3.273 1 98.69 82 LEU A CA 1
ATOM 602 C C . LEU A 1 82 ? 0.559 -12.836 2.174 1 98.69 82 LEU A C 1
ATOM 604 O O . LEU A 1 82 ? -0.668 -12.711 2.141 1 98.69 82 LEU A O 1
ATOM 608 N N . GLN A 1 83 ? 1.235 -13.43 1.296 1 98.81 83 GLN A N 1
ATOM 609 C CA . GLN A 1 83 ? 0.593 -14.25 0.279 1 98.81 83 GLN A CA 1
ATOM 610 C C . GLN A 1 83 ? 0.884 -15.734 0.509 1 98.81 83 GLN A C 1
ATOM 612 O O . GLN A 1 83 ? 2.037 -16.172 0.433 1 98.81 83 GLN A O 1
ATOM 617 N N . PHE A 1 84 ? -0.123 -16.453 0.775 1 98.62 84 PHE A N 1
ATOM 618 C CA . PHE A 1 84 ? -0 -17.906 0.919 1 98.62 84 PHE A CA 1
ATOM 619 C C . PHE A 1 84 ? -0.323 -18.609 -0.393 1 98.62 84 PHE A C 1
ATOM 621 O O . PHE A 1 84 ? -1.47 -18.594 -0.847 1 98.62 84 PHE A O 1
ATOM 628 N N . HIS A 1 85 ? 0.652 -19.281 -0.913 1 97.44 85 HIS A N 1
ATOM 629 C CA . HIS A 1 85 ? 0.567 -19.797 -2.273 1 97.44 85 HIS A CA 1
ATOM 630 C C . HIS A 1 85 ? 0.575 -21.328 -2.285 1 97.44 85 HIS A C 1
ATOM 632 O O . HIS A 1 85 ? 0.579 -21.938 -3.352 1 97.44 85 HIS A O 1
ATOM 638 N N . GLY A 1 86 ? 0.662 -21.938 -1.145 1 96.25 86 GLY A N 1
ATOM 639 C CA . GLY A 1 86 ? 0.668 -23.391 -1.037 1 96.25 86 GLY A CA 1
ATOM 640 C C . GLY A 1 86 ? -0.684 -23.969 -0.662 1 96.25 86 GLY A C 1
ATOM 641 O O . GLY A 1 86 ? -1.721 -23.484 -1.111 1 96.25 86 GLY A O 1
ATOM 642 N N . ASP A 1 87 ? -0.653 -25.016 0.12 1 96.19 87 ASP A N 1
ATOM 643 C CA . ASP A 1 87 ? -1.864 -25.703 0.547 1 96.19 87 ASP A CA 1
ATOM 644 C C . ASP A 1 87 ? -2.238 -25.328 1.979 1 96.19 87 ASP A C 1
ATOM 646 O O . ASP A 1 87 ? -2.795 -26.141 2.717 1 96.19 87 ASP A O 1
ATOM 650 N N . GLU A 1 88 ? -1.859 -24.172 2.383 1 98 88 GLU A N 1
ATOM 651 C CA . GLU A 1 88 ? -2.102 -23.734 3.756 1 98 88 GLU A CA 1
ATOM 652 C C . GLU A 1 88 ? -3.596 -23.688 4.059 1 98 88 GLU A C 1
ATOM 654 O O . GLU A 1 88 ? -4.383 -23.188 3.248 1 98 88 GLU A O 1
ATOM 659 N N . THR A 1 89 ? -3.996 -24.219 5.18 1 97.62 89 THR A N 1
ATOM 660 C CA . THR A 1 89 ? -5.375 -24.125 5.656 1 97.62 89 THR A CA 1
ATOM 661 C C . THR A 1 89 ? -5.676 -22.719 6.156 1 97.62 89 THR A C 1
ATOM 663 O O . THR A 1 89 ? -4.762 -21.922 6.383 1 97.62 89 THR A O 1
ATOM 666 N N . PRO A 1 90 ? -6.965 -22.422 6.305 1 97.56 90 PRO A N 1
ATOM 667 C CA . PRO A 1 90 ? -7.316 -21.109 6.852 1 97.56 90 PRO A CA 1
ATOM 668 C C . PRO A 1 90 ? -6.625 -20.812 8.18 1 97.56 90 PRO A C 1
ATOM 670 O O . PRO A 1 90 ? -6.129 -19.703 8.391 1 97.56 90 PRO A O 1
ATOM 673 N N . GLU A 1 91 ? -6.551 -21.781 9.031 1 97.25 91 GLU A N 1
ATOM 674 C CA . GLU A 1 91 ? -5.926 -21.625 10.344 1 97.25 91 GLU A CA 1
ATOM 675 C C . GLU A 1 91 ? -4.434 -21.328 10.211 1 97.25 91 GLU A C 1
ATOM 677 O O . GLU A 1 91 ? -3.877 -20.547 10.992 1 97.25 91 GLU A O 1
ATOM 682 N N . GLN A 1 92 ? -3.848 -21.922 9.219 1 97.75 92 GLN A N 1
ATOM 683 C CA . GLN A 1 92 ? -2.418 -21.734 9 1 97.75 92 GLN A CA 1
ATOM 684 C C . GLN A 1 92 ? -2.125 -20.344 8.445 1 97.75 92 GLN A C 1
ATOM 686 O O . GLN A 1 92 ? -0.987 -19.875 8.5 1 97.75 92 GLN A O 1
ATOM 691 N N . CYS A 1 93 ? -3.082 -19.672 7.883 1 98.06 93 CYS A N 1
ATOM 692 C CA . CYS A 1 93 ? -2.898 -18.359 7.27 1 98.06 93 CYS A CA 1
ATOM 693 C C . CYS A 1 93 ? -3.109 -17.25 8.281 1 98.06 93 CYS A C 1
ATOM 695 O O . CYS A 1 93 ? -2.871 -16.078 7.988 1 98.06 93 CYS A O 1
ATOM 697 N N . GLU A 1 94 ? -3.541 -17.578 9.469 1 96.06 94 GLU A N 1
ATOM 698 C CA . GLU A 1 94 ? -3.953 -16.578 10.445 1 96.06 94 GLU A CA 1
ATOM 699 C C . GLU A 1 94 ? -2.953 -16.484 11.594 1 96.06 94 GLU A C 1
ATOM 701 O O . GLU A 1 94 ? -2.125 -17.391 11.781 1 96.06 94 GLU A O 1
ATOM 706 N N . GLY A 1 95 ? -2.992 -15.328 12.312 1 93 95 GLY A N 1
ATOM 707 C CA . GLY A 1 95 ? -2.246 -15.234 13.555 1 93 95 GLY A CA 1
ATOM 708 C C . GLY A 1 95 ? -0.906 -14.539 13.391 1 93 95 GLY A C 1
ATOM 709 O O . GLY A 1 95 ? -0.038 -14.641 14.266 1 93 95 GLY A O 1
ATOM 710 N N . TYR A 1 96 ? -0.749 -13.82 12.328 1 94.62 96 TYR A N 1
ATOM 711 C CA . TYR A 1 96 ? 0.553 -13.211 12.094 1 94.62 96 TYR A CA 1
ATOM 712 C C . TYR A 1 96 ? 0.469 -11.688 12.188 1 94.62 96 TYR A C 1
ATOM 714 O O . TYR A 1 96 ? 1.42 -10.984 11.844 1 94.62 96 TYR A O 1
ATOM 722 N N . HIS A 1 97 ? -0.595 -11.109 12.57 1 91.88 97 HIS A N 1
ATOM 723 C CA . HIS A 1 97 ? -0.824 -9.68 12.758 1 91.88 97 HIS A CA 1
ATOM 724 C C . HIS A 1 97 ? -0.543 -8.898 11.477 1 91.88 97 HIS A C 1
ATOM 726 O O . HIS A 1 97 ? 0.053 -7.824 11.516 1 91.88 97 HIS A O 1
ATOM 732 N N . ARG A 1 98 ? -0.736 -9.531 10.383 1 95 98 ARG A N 1
ATOM 733 C CA . ARG A 1 98 ? -0.692 -8.961 9.039 1 95 98 ARG A CA 1
ATOM 734 C C . ARG A 1 98 ? -1.876 -9.438 8.203 1 95 98 ARG A C 1
ATOM 736 O O . 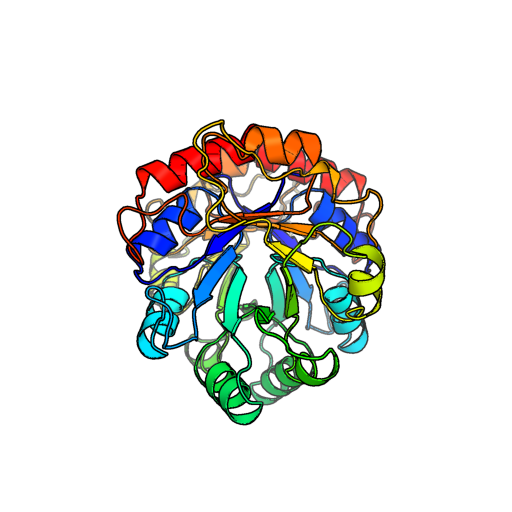ARG A 1 98 ? -2.326 -10.578 8.352 1 95 98 ARG A O 1
ATOM 743 N N . PRO A 1 99 ? -2.387 -8.477 7.406 1 97.38 99 PRO A N 1
ATOM 744 C CA . PRO A 1 99 ? -3.344 -9.008 6.434 1 97.38 99 PRO A CA 1
ATOM 745 C C . PRO A 1 99 ? -2.721 -10.039 5.492 1 97.38 99 PRO A C 1
ATOM 747 O O . PRO A 1 99 ? -1.495 -10.102 5.371 1 97.38 99 PRO A O 1
ATOM 750 N N . PHE A 1 100 ? -3.584 -10.883 4.887 1 98.56 100 PHE A N 1
ATOM 751 C CA . PHE A 1 100 ? -3.049 -11.875 3.957 1 98.56 100 PHE A CA 1
ATOM 752 C C . PHE A 1 100 ? -3.994 -12.078 2.779 1 98.56 100 PHE A C 1
ATOM 754 O O . PHE A 1 100 ? -5.168 -11.711 2.85 1 98.56 100 PHE A O 1
ATOM 761 N N . ILE A 1 101 ? -3.404 -12.539 1.66 1 98.62 101 ILE A N 1
ATOM 762 C CA . ILE A 1 101 ? -4.164 -13.047 0.521 1 98.62 101 ILE A CA 1
ATOM 763 C C . ILE A 1 101 ? -3.881 -14.531 0.332 1 98.62 101 ILE A C 1
ATOM 765 O O . ILE A 1 101 ? -2.807 -15.023 0.695 1 98.62 101 ILE A O 1
ATOM 769 N N . LYS A 1 102 ? -4.848 -15.219 -0.157 1 98.44 102 LYS A N 1
ATOM 770 C CA . LYS A 1 102 ? -4.719 -16.641 -0.451 1 98.44 102 LYS A CA 1
ATOM 771 C C . LYS A 1 102 ? -4.766 -16.906 -1.954 1 98.44 102 LYS A C 1
ATOM 773 O O . LYS A 1 102 ? -5.691 -16.469 -2.637 1 98.44 102 LYS A O 1
ATOM 778 N N . ALA A 1 103 ? -3.744 -17.547 -2.449 1 97.19 103 ALA A N 1
ATOM 779 C CA . ALA A 1 103 ? -3.709 -17.938 -3.854 1 97.19 103 ALA A CA 1
ATOM 780 C C . ALA A 1 103 ? -4.398 -19.281 -4.059 1 97.19 103 ALA A C 1
ATOM 782 O O . ALA A 1 103 ? -4.18 -20.219 -3.291 1 97.19 103 ALA A O 1
ATOM 783 N N . LEU A 1 104 ? -5.172 -19.312 -5.051 1 92.69 104 LEU A N 1
ATOM 784 C CA . LEU A 1 104 ? -5.863 -20.531 -5.445 1 92.69 104 LEU A CA 1
ATOM 785 C C . LEU A 1 104 ? -5.57 -20.875 -6.902 1 92.69 104 LEU A C 1
ATOM 787 O O . LEU A 1 104 ? -5.586 -20 -7.77 1 92.69 104 LEU A O 1
ATOM 791 N N . ARG A 1 105 ? -5.301 -22.125 -7.102 1 86 105 ARG A N 1
ATOM 792 C CA . ARG A 1 105 ? -5.191 -22.594 -8.477 1 86 105 ARG A CA 1
ATOM 793 C C . ARG A 1 105 ? -6.566 -22.922 -9.055 1 86 105 ARG A C 1
ATOM 795 O O . ARG A 1 105 ? -7.32 -23.703 -8.461 1 86 105 ARG A O 1
ATOM 802 N N . VAL A 1 106 ? -6.84 -22.266 -10.125 1 81.25 106 VAL A N 1
ATOM 803 C CA . VAL A 1 106 ? -8.164 -22.453 -10.703 1 81.25 106 VAL A CA 1
ATOM 804 C C . VAL A 1 106 ? -8.148 -23.641 -11.664 1 81.25 106 VAL A C 1
ATOM 806 O O . VAL A 1 106 ? -7.309 -23.703 -12.562 1 81.25 106 VAL A O 1
ATOM 809 N N . GLN A 1 107 ? -8.891 -24.562 -11.406 1 75.12 107 GLN A N 1
ATOM 810 C CA . GLN A 1 107 ? -9.125 -25.688 -12.297 1 75.12 107 GLN A CA 1
ATOM 811 C C . GLN A 1 107 ? -10.602 -25.797 -12.664 1 75.12 107 GLN A C 1
ATOM 813 O O . GLN A 1 107 ? -11.461 -25.219 -12 1 75.12 107 GLN A O 1
ATOM 818 N N . ALA A 1 108 ? -10.773 -26.453 -13.812 1 70.62 108 ALA A N 1
ATOM 819 C CA . ALA A 1 108 ? -12.164 -26.672 -14.219 1 70.62 108 ALA A CA 1
ATOM 820 C C . ALA A 1 108 ? -12.953 -27.391 -13.125 1 70.62 108 ALA A C 1
ATOM 822 O O . ALA A 1 108 ? -12.469 -28.375 -12.547 1 70.62 108 ALA A O 1
ATOM 823 N N . GLY A 1 109 ? -14.094 -26.812 -12.766 1 74 109 GLY A N 1
ATOM 824 C CA . GLY A 1 109 ? -14.969 -27.453 -11.781 1 74 109 GLY A CA 1
ATOM 825 C C . GLY A 1 109 ? -14.766 -26.906 -10.375 1 74 109 GLY A C 1
ATOM 826 O O . GLY A 1 109 ? -15.539 -27.234 -9.469 1 74 109 GLY A O 1
ATOM 827 N N . ASP A 1 110 ? -13.789 -26.047 -10.219 1 81.06 110 ASP A N 1
ATOM 828 C CA . ASP A 1 110 ? -13.523 -25.5 -8.891 1 81.06 110 ASP A CA 1
ATOM 829 C C . ASP A 1 110 ? -14.664 -24.578 -8.438 1 81.06 110 ASP A C 1
ATOM 831 O O . ASP A 1 110 ? -15.227 -23.844 -9.242 1 81.06 110 ASP A O 1
ATOM 835 N N . ASP A 1 111 ? -14.977 -24.75 -7.195 1 86.81 111 ASP A N 1
ATOM 836 C CA . ASP A 1 111 ? -15.922 -23.828 -6.574 1 86.81 111 ASP A CA 1
ATOM 837 C C . ASP A 1 111 ? -15.203 -22.641 -5.938 1 86.81 111 ASP A C 1
ATOM 839 O O . ASP A 1 111 ? -14.953 -22.641 -4.727 1 86.81 111 ASP A O 1
ATOM 843 N N . ILE A 1 112 ? -14.961 -21.688 -6.734 1 88.62 112 ILE A N 1
ATOM 844 C CA . ILE A 1 112 ? -14.195 -20.516 -6.316 1 88.62 112 ILE A CA 1
ATOM 845 C C . ILE A 1 112 ? -14.945 -19.781 -5.207 1 88.62 112 ILE A C 1
ATOM 847 O O . ILE A 1 112 ? -14.336 -19.297 -4.246 1 88.62 112 ILE A O 1
ATOM 851 N N . ALA A 1 113 ? -16.25 -19.719 -5.277 1 90.81 113 ALA A N 1
ATOM 852 C CA . ALA A 1 113 ? -17.062 -19.062 -4.266 1 90.81 113 ALA A CA 1
ATOM 853 C C . ALA A 1 113 ? -16.922 -19.734 -2.908 1 90.81 113 ALA A C 1
ATOM 855 O O . ALA A 1 113 ? -16.812 -19.062 -1.881 1 90.81 113 ALA A O 1
ATOM 856 N N . ALA A 1 114 ? -16.938 -21.047 -2.965 1 91.69 114 ALA A N 1
ATOM 857 C CA . ALA A 1 114 ? -16.766 -21.797 -1.728 1 91.69 114 ALA A CA 1
ATOM 858 C C . ALA A 1 114 ? -15.391 -21.531 -1.11 1 91.69 114 ALA A C 1
ATOM 860 O O . ALA A 1 114 ? -15.258 -21.438 0.112 1 91.69 114 ALA A O 1
ATOM 861 N N . SER A 1 115 ? -14.406 -21.422 -1.939 1 91 115 SER A N 1
ATOM 862 C CA . SER A 1 115 ? -13.055 -21.125 -1.459 1 91 115 SER A CA 1
ATOM 863 C C . SER A 1 115 ? -12.984 -19.734 -0.83 1 91 115 SER A C 1
ATOM 865 O O . SER A 1 115 ? -12.32 -19.547 0.191 1 91 115 SER A O 1
ATOM 867 N N . CYS A 1 116 ? -13.633 -18.781 -1.413 1 92.19 116 CYS A N 1
ATOM 868 C CA . CYS A 1 116 ? -13.695 -17.438 -0.858 1 92.19 116 CYS A CA 1
ATOM 869 C C . CYS A 1 116 ? -14.305 -17.453 0.539 1 92.19 116 CYS A C 1
ATOM 871 O O . CYS A 1 116 ? -13.82 -16.75 1.437 1 92.19 116 CYS A O 1
ATOM 873 N N . ARG A 1 117 ? -15.281 -18.281 0.704 1 93.69 117 ARG A N 1
ATOM 874 C CA . ARG A 1 117 ? -15.938 -18.391 2.004 1 93.69 117 ARG A CA 1
ATOM 875 C C . ARG A 1 117 ? -15.031 -19.078 3.018 1 93.69 117 ARG A C 1
ATOM 877 O O . ARG A 1 117 ? -15.008 -18.703 4.191 1 93.69 117 ARG A O 1
ATOM 884 N N . LEU A 1 118 ? -14.367 -20.094 2.486 1 95.06 118 LEU A N 1
ATOM 885 C CA . LEU A 1 118 ? -13.461 -20.844 3.35 1 95.06 118 LEU A CA 1
ATOM 886 C C . LEU A 1 118 ? -12.383 -19.938 3.926 1 95.06 118 LEU A C 1
ATOM 888 O O . LEU A 1 118 ? -12.078 -20 5.117 1 95.06 118 LEU A O 1
ATOM 892 N N . TYR A 1 119 ? -11.859 -19.062 3.129 1 96.81 119 TYR A N 1
ATOM 893 C CA . TYR A 1 119 ? -10.82 -18.125 3.553 1 96.81 119 TYR A CA 1
ATOM 894 C C . TYR A 1 119 ? -11.414 -16.75 3.809 1 96.81 119 TYR A C 1
ATOM 896 O O . TYR A 1 119 ? -10.922 -15.742 3.271 1 96.81 119 TYR A O 1
ATOM 904 N N . SER A 1 120 ? -12.328 -16.625 4.664 1 95.19 120 SER A N 1
ATOM 905 C CA . SER A 1 120 ? -13.117 -15.414 4.891 1 95.19 120 SER A CA 1
ATOM 906 C C . SER A 1 120 ? -12.273 -14.305 5.508 1 95.19 120 SER A C 1
ATOM 908 O O . SER A 1 120 ? -12.594 -13.125 5.379 1 95.19 120 SER A O 1
ATOM 910 N N . LYS A 1 121 ? -11.18 -14.68 6.137 1 96.12 121 LYS A N 1
ATOM 911 C CA . LYS A 1 121 ? -10.359 -13.68 6.812 1 96.12 121 LYS A CA 1
ATOM 912 C C . LYS A 1 121 ? -9.305 -13.109 5.867 1 96.12 121 LYS A C 1
ATOM 914 O O . LYS A 1 121 ? -8.594 -12.164 6.219 1 96.12 121 LYS A O 1
ATOM 919 N N . ALA A 1 122 ? -9.195 -13.68 4.672 1 97.88 122 ALA A N 1
ATOM 920 C CA . ALA A 1 122 ? -8.281 -13.133 3.674 1 97.88 122 ALA A CA 1
ATOM 921 C C . ALA A 1 122 ? -8.75 -11.758 3.201 1 97.88 122 ALA A C 1
ATOM 923 O O . ALA A 1 122 ? -9.945 -11.531 3.01 1 97.88 122 ALA A O 1
ATOM 924 N N . SER A 1 123 ? -7.801 -10.883 2.973 1 97.81 123 SER A N 1
ATOM 925 C CA . SER A 1 123 ? -8.133 -9.562 2.432 1 97.81 123 SER A CA 1
ATOM 926 C C . SER A 1 123 ? -8.516 -9.656 0.959 1 97.81 123 SER A C 1
ATOM 928 O O . SER A 1 123 ? -9.141 -8.742 0.419 1 97.81 123 SER A O 1
ATOM 930 N N . GLY A 1 124 ? -8.109 -10.688 0.321 1 97.88 124 GLY A N 1
ATOM 931 C CA . GLY A 1 124 ? -8.383 -10.969 -1.078 1 97.88 124 GLY A CA 1
ATOM 932 C C . GLY A 1 124 ? -7.965 -12.367 -1.498 1 97.88 124 GLY A C 1
ATOM 933 O O . GLY A 1 124 ? -7.309 -13.078 -0.736 1 97.88 124 GLY A O 1
ATOM 934 N N . ILE A 1 125 ? -8.445 -12.758 -2.676 1 97.44 125 ILE A N 1
ATOM 935 C CA . ILE A 1 125 ? -8.133 -14.062 -3.246 1 97.44 125 ILE A CA 1
ATOM 936 C C . ILE A 1 125 ? -7.41 -13.883 -4.582 1 97.44 125 ILE A C 1
ATOM 938 O O . ILE A 1 125 ? -7.875 -13.133 -5.445 1 97.44 125 ILE A O 1
ATOM 942 N N . LEU A 1 126 ? -6.238 -14.492 -4.633 1 97.62 126 LEU A N 1
ATOM 943 C CA . LEU A 1 126 ? -5.508 -14.5 -5.895 1 97.62 126 LEU A CA 1
ATOM 944 C C . LEU A 1 126 ? -5.824 -15.758 -6.695 1 97.62 126 LEU A C 1
ATOM 946 O O . LEU A 1 126 ? -5.664 -16.875 -6.199 1 97.62 126 LEU A O 1
ATOM 950 N N . LEU A 1 127 ? -6.34 -15.578 -7.867 1 94.38 127 LEU A N 1
ATOM 951 C CA . LEU A 1 127 ? -6.645 -16.688 -8.758 1 94.38 127 LEU A CA 1
ATOM 952 C C . LEU A 1 127 ? -5.547 -16.875 -9.805 1 94.38 127 LEU A C 1
ATOM 954 O O . LEU A 1 127 ? -5.387 -16.031 -10.688 1 94.38 127 LEU A O 1
ATOM 958 N N . ASP A 1 128 ? -4.84 -17.938 -9.602 1 90.5 128 ASP A N 1
ATOM 959 C CA . ASP A 1 128 ? -3.799 -18.297 -10.562 1 90.5 128 ASP A CA 1
ATOM 960 C C . ASP A 1 128 ? -4.371 -19.125 -11.703 1 90.5 128 ASP A C 1
ATOM 962 O O . ASP A 1 128 ? -4.707 -20.297 -11.516 1 90.5 128 ASP A O 1
ATOM 966 N N . THR A 1 129 ? -4.371 -18.656 -12.836 1 77.12 129 THR A N 1
ATOM 967 C CA . THR A 1 129 ? -5.039 -19.281 -13.977 1 77.12 129 THR A CA 1
ATOM 968 C C . THR A 1 129 ? -4.023 -19.859 -14.945 1 77.12 129 THR A C 1
ATOM 970 O O . THR A 1 129 ? -4.367 -20.203 -16.078 1 77.12 129 THR A O 1
ATOM 973 N N . PHE A 1 130 ? -2.814 -19.969 -14.398 1 65.19 130 PHE A N 1
ATOM 974 C CA . PHE A 1 130 ? -1.793 -20.516 -15.281 1 65.19 130 PHE A CA 1
ATOM 975 C C . PHE A 1 130 ? -1.997 -22.016 -15.492 1 65.19 130 PHE A C 1
ATOM 977 O O . PHE A 1 130 ? -2.16 -22.766 -14.523 1 65.19 130 PHE A O 1
ATOM 984 N N . VAL A 1 131 ? -2.314 -22.609 -16.688 1 56.44 131 VAL A N 1
ATOM 985 C CA . VAL A 1 131 ? -2.422 -24.016 -17.031 1 56.44 131 VAL A CA 1
ATOM 986 C C . VAL A 1 131 ? -1.154 -24.469 -17.766 1 56.44 131 VAL A C 1
ATOM 988 O O . VAL A 1 131 ? -0.816 -23.938 -18.828 1 56.44 131 VAL A O 1
ATOM 991 N N . SER A 1 132 ? -0.256 -25.375 -17.031 1 52.97 132 SER A N 1
ATOM 992 C CA . SER A 1 132 ? 0.929 -25.953 -17.641 1 52.97 132 SER A CA 1
ATOM 993 C C . SER A 1 132 ? 0.549 -26.891 -18.797 1 52.97 132 SER A C 1
ATOM 995 O O . SER A 1 132 ? -0.451 -27.594 -18.703 1 52.97 132 SER A O 1
ATOM 997 N N . GLY A 1 133 ? 1.468 -27.156 -19.984 1 47.81 133 GLY A N 1
ATOM 998 C CA . GLY A 1 133 ? 1.378 -28.109 -21.062 1 47.81 133 GLY A CA 1
ATOM 999 C C . GLY A 1 133 ? 0.401 -27.688 -22.156 1 47.81 133 GLY A C 1
ATOM 1000 O O . GLY A 1 133 ? 0.207 -28.406 -23.141 1 47.81 133 GLY A O 1
ATOM 1001 N N . VAL A 1 134 ? -0.494 -27.109 -21.812 1 44.84 134 VAL A N 1
ATOM 1002 C CA . VAL A 1 134 ? -1.306 -26.703 -22.953 1 44.84 134 VAL A CA 1
ATOM 1003 C C . VAL A 1 134 ? -0.524 -25.719 -23.828 1 44.84 134 VAL A C 1
ATOM 1005 O O . VAL A 1 134 ? -0.092 -24.672 -23.344 1 44.84 134 VAL A O 1
ATOM 1008 N N . PRO A 1 135 ? 0.282 -26.344 -24.703 1 40.28 135 PRO A N 1
ATOM 1009 C CA . PRO A 1 135 ? 0.96 -25.469 -25.656 1 40.28 135 PRO A CA 1
ATOM 1010 C C . PRO A 1 135 ? 0.146 -24.219 -26 1 40.28 135 PRO A C 1
ATOM 1012 O O . PRO A 1 135 ? -1.073 -24.297 -26.172 1 40.28 135 PRO A O 1
ATOM 1015 N N . GLY A 1 136 ? 0.464 -23.078 -25.344 1 36.97 136 GLY A N 1
ATOM 1016 C CA . GLY A 1 136 ? -0.265 -21.922 -25.828 1 36.97 136 GLY A CA 1
ATOM 1017 C C . GLY A 1 136 ? -0.264 -21.797 -27.344 1 36.97 136 GLY A C 1
ATOM 1018 O O . GLY A 1 136 ? 0.144 -20.766 -27.891 1 36.97 136 GLY A O 1
ATOM 1019 N N . GLY A 1 137 ? 0.286 -22.75 -27.953 1 32.19 137 GLY A N 1
ATOM 1020 C CA . GLY A 1 137 ? 0.166 -22.406 -29.359 1 32.19 137 GLY A CA 1
ATOM 1021 C C . GLY A 1 137 ? -1.097 -21.625 -29.688 1 32.19 137 GLY A C 1
ATOM 1022 O O . GLY A 1 137 ? -1.047 -20.609 -30.391 1 32.19 137 GLY A O 1
ATOM 1023 N N . THR A 1 138 ? -2.174 -22.375 -29.766 1 35.78 138 THR A N 1
ATOM 1024 C CA . THR A 1 138 ? -3.383 -21.656 -30.156 1 35.78 138 THR A CA 1
ATOM 1025 C C . THR A 1 138 ? -3.801 -20.672 -29.078 1 35.78 138 THR A C 1
ATOM 1027 O O . THR A 1 138 ? -4.02 -21.062 -27.922 1 35.78 138 THR A O 1
ATOM 1030 N N . GLY A 1 139 ? -3.072 -19.531 -28.484 1 39.59 139 GLY A N 1
ATOM 1031 C CA . GLY A 1 139 ? -3.357 -18.469 -27.516 1 39.59 139 GLY A CA 1
ATOM 1032 C C . GLY A 1 139 ? -4.25 -18.938 -26.375 1 39.59 139 GLY A C 1
ATOM 1033 O O . GLY A 1 139 ? -5.438 -18.625 -26.344 1 39.59 139 GLY A O 1
ATOM 1034 N N . GLU A 1 140 ? -4.199 -20.016 -25.922 1 44 140 GLU A N 1
ATOM 1035 C CA . GLU A 1 140 ? -5.188 -20.594 -25.016 1 44 140 GLU A CA 1
ATOM 1036 C C . GLU A 1 140 ? -5.355 -19.719 -23.766 1 44 140 GLU A C 1
ATOM 1038 O O . GLU A 1 140 ? -4.402 -19.531 -23.016 1 44 140 GLU A O 1
ATOM 1043 N N . THR A 1 141 ? -5.789 -18.562 -23.859 1 52.69 141 THR A N 1
ATOM 1044 C CA . THR A 1 141 ? -6.305 -17.641 -22.844 1 52.69 141 THR A CA 1
ATOM 1045 C C . THR A 1 141 ? -7.148 -18.375 -21.812 1 52.69 141 THR A C 1
ATOM 1047 O O . THR A 1 141 ? -7.922 -19.266 -22.172 1 52.69 141 THR A O 1
ATOM 1050 N N . PHE A 1 142 ? -6.504 -18.75 -20.578 1 61.5 142 PHE A N 1
ATOM 1051 C CA . PHE A 1 142 ? -7.395 -19.172 -19.5 1 61.5 142 PHE A CA 1
ATOM 1052 C C . PHE A 1 142 ? -8.812 -18.672 -19.75 1 61.5 142 PHE A C 1
ATOM 1054 O O . PHE A 1 142 ? -9.008 -17.609 -20.312 1 61.5 142 PHE A O 1
ATOM 1061 N N . ASP A 1 143 ? -9.664 -19.766 -19.641 1 72.38 143 ASP A N 1
ATOM 1062 C CA . ASP A 1 143 ? -11.07 -19.391 -19.734 1 72.38 143 ASP A CA 1
ATOM 1063 C C . ASP A 1 143 ? -11.516 -18.609 -18.5 1 72.38 143 ASP A C 1
ATOM 1065 O O . ASP A 1 143 ? -11.984 -19.203 -17.531 1 72.38 143 ASP A O 1
ATOM 1069 N N . TRP A 1 144 ? -11.297 -17.312 -18.547 1 79.81 144 TRP A N 1
ATOM 1070 C CA . TRP A 1 144 ? -11.664 -16.438 -17.453 1 79.81 144 TRP A CA 1
ATOM 1071 C C . TRP A 1 144 ? -13.156 -16.516 -17.172 1 79.81 144 TRP A C 1
ATOM 1073 O O . TRP A 1 144 ? -13.625 -16.047 -16.125 1 79.81 144 TRP A O 1
ATOM 1083 N N . ALA A 1 145 ? -13.812 -17.25 -18 1 73.88 145 ALA A N 1
ATOM 1084 C CA . ALA A 1 145 ? -15.258 -17.438 -17.828 1 73.88 145 ALA A CA 1
ATOM 1085 C C . ALA A 1 145 ? -15.555 -18.312 -16.609 1 73.88 145 ALA A C 1
ATOM 1087 O O . ALA A 1 145 ? -16.672 -18.312 -16.094 1 73.88 145 ALA A O 1
ATOM 1088 N N . LEU A 1 146 ? -14.523 -18.984 -16.219 1 78.38 146 LEU A N 1
ATOM 1089 C CA . LEU A 1 146 ? -14.68 -19.859 -15.062 1 78.38 146 LEU A CA 1
ATOM 1090 C C . LEU A 1 146 ? -14.789 -19.062 -13.781 1 78.38 146 LEU A C 1
ATOM 1092 O O . LEU A 1 146 ? -15.195 -19.578 -12.742 1 78.38 146 LEU A O 1
ATOM 1096 N N . ILE A 1 147 ? -14.453 -17.844 -13.812 1 82.06 147 ILE A N 1
ATOM 1097 C CA . ILE A 1 147 ? -14.523 -16.984 -12.633 1 82.06 147 ILE A CA 1
ATOM 1098 C C . ILE A 1 147 ? -15.93 -16.406 -12.492 1 82.06 147 ILE A C 1
ATOM 1100 O O . ILE A 1 147 ? -16.359 -15.625 -13.344 1 82.06 147 ILE A O 1
ATOM 1104 N N . PRO A 1 148 ? -16.562 -16.844 -11.5 1 82.38 148 PRO A N 1
ATOM 1105 C CA . PRO A 1 148 ? -17.922 -16.344 -11.352 1 82.38 148 PRO A CA 1
ATOM 1106 C C . PRO A 1 148 ? -17.984 -14.859 -10.992 1 82.38 148 PRO A C 1
ATOM 1108 O O . PRO A 1 148 ? -17.016 -14.312 -10.461 1 82.38 148 PRO A O 1
ATOM 1111 N N . ASP A 1 149 ? -19.109 -14.242 -11.242 1 82.06 149 ASP A N 1
ATOM 1112 C CA . ASP A 1 149 ? -19.375 -12.867 -10.836 1 82.06 149 ASP A CA 1
ATOM 1113 C C . ASP A 1 149 ? -19.812 -12.797 -9.367 1 82.06 149 ASP A C 1
ATOM 1115 O O . ASP A 1 149 ? -20.266 -13.797 -8.805 1 82.06 149 ASP A O 1
ATOM 1119 N N . GLY A 1 150 ? -19.578 -11.711 -8.867 1 82.62 150 GLY A N 1
ATOM 1120 C CA . GLY A 1 150 ? -20.172 -11.438 -7.57 1 82.62 150 GLY A CA 1
ATOM 1121 C C . GLY A 1 150 ? -19.453 -12.141 -6.43 1 82.62 150 GLY A C 1
ATOM 1122 O O . GLY A 1 150 ? -20.094 -12.609 -5.488 1 82.62 150 GLY A O 1
ATOM 1123 N N . LEU A 1 151 ? -18.25 -12.367 -6.594 1 87.75 151 LEU A N 1
ATOM 1124 C CA . LEU A 1 151 ? -17.469 -12.977 -5.516 1 87.75 151 LEU A CA 1
ATOM 1125 C C . LEU A 1 151 ? -17.375 -12.039 -4.316 1 87.75 151 LEU A C 1
ATOM 1127 O O . LEU A 1 151 ? -17.344 -10.812 -4.477 1 87.75 151 LEU A O 1
ATOM 1131 N N . GLU A 1 152 ? -17.344 -12.625 -3.096 1 88.5 152 GLU A N 1
ATOM 1132 C CA . GLU A 1 152 ? -17.453 -11.906 -1.831 1 88.5 152 GLU A CA 1
ATOM 1133 C C . GLU A 1 152 ? -16.125 -11.227 -1.473 1 88.5 152 GLU A C 1
ATOM 1135 O O . GLU A 1 152 ? -16.078 -10.43 -0.535 1 88.5 152 GLU A O 1
ATOM 1140 N N . LYS A 1 153 ? -15.102 -11.555 -2.184 1 94.69 153 LYS A N 1
ATOM 1141 C CA . LYS A 1 153 ? -13.781 -11.016 -1.875 1 94.69 153 LYS A CA 1
ATOM 1142 C C . LYS A 1 153 ? -13.172 -10.328 -3.092 1 94.69 153 LYS A C 1
ATOM 1144 O O . LYS A 1 153 ? -13.453 -10.695 -4.23 1 94.69 153 LYS A O 1
ATOM 1149 N N . PRO A 1 154 ? -12.352 -9.273 -2.801 1 96.81 154 PRO A N 1
ATOM 1150 C CA . PRO A 1 154 ? -11.555 -8.75 -3.908 1 96.81 154 PRO A CA 1
ATOM 1151 C C . PRO A 1 154 ? -10.742 -9.836 -4.609 1 96.81 154 PRO A C 1
ATOM 1153 O O . PRO A 1 154 ? -10.086 -10.648 -3.949 1 96.81 154 PRO A O 1
ATOM 1156 N N . ILE A 1 155 ? -10.781 -9.812 -5.957 1 96.25 155 ILE A N 1
ATOM 1157 C CA . ILE A 1 155 ? -10.094 -10.836 -6.738 1 96.25 155 ILE A CA 1
ATOM 1158 C C . ILE A 1 155 ? -8.852 -10.234 -7.391 1 96.25 155 ILE A C 1
ATOM 1160 O O . ILE A 1 155 ? -8.922 -9.172 -8.016 1 96.25 155 ILE A O 1
ATOM 1164 N N . ILE A 1 156 ? -7.727 -10.914 -7.141 1 97.31 156 ILE A N 1
ATOM 1165 C CA . ILE A 1 156 ? -6.492 -10.617 -7.855 1 97.31 156 ILE A CA 1
ATOM 1166 C C . ILE A 1 156 ? -6.258 -11.656 -8.945 1 97.31 156 ILE A C 1
ATOM 1168 O O . ILE A 1 156 ? -6.082 -12.844 -8.656 1 97.31 156 ILE A O 1
ATOM 1172 N N . LEU A 1 157 ? -6.273 -11.219 -10.172 1 95.69 157 LEU A N 1
ATOM 1173 C CA . LEU A 1 157 ? -6.094 -12.141 -11.289 1 95.69 157 LEU A CA 1
ATOM 1174 C C . LEU A 1 157 ? -4.617 -12.305 -11.625 1 95.69 157 LEU A C 1
ATOM 1176 O O . LEU A 1 157 ? -3.902 -11.32 -11.812 1 95.69 157 LEU A O 1
ATOM 1180 N N . ALA A 1 158 ? -4.215 -13.562 -11.609 1 95.25 158 ALA A N 1
ATOM 1181 C CA . ALA A 1 158 ? -2.832 -13.898 -11.953 1 95.25 158 ALA A CA 1
ATOM 1182 C C . ALA A 1 158 ? -2.777 -15.047 -12.945 1 95.25 158 ALA A C 1
ATOM 1184 O O . ALA A 1 158 ? -3.816 -15.57 -13.359 1 95.25 158 ALA A O 1
ATOM 1185 N N . GLY A 1 159 ? -1.517 -15.297 -13.461 1 91.5 159 GLY A N 1
ATOM 1186 C CA . GLY A 1 159 ? -1.295 -16.453 -14.328 1 91.5 159 GLY A CA 1
ATOM 1187 C C . GLY A 1 159 ? -1.198 -16.078 -15.797 1 91.5 159 GLY A C 1
ATOM 1188 O O . GLY A 1 159 ? -2.219 -15.883 -16.469 1 91.5 159 GLY A O 1
ATOM 1189 N N . GLY A 1 160 ? -0.019 -16.031 -16.234 1 90 160 GLY A N 1
ATOM 1190 C CA . GLY A 1 160 ? 0.251 -15.906 -17.656 1 90 160 GLY A CA 1
ATOM 1191 C C . GLY A 1 160 ? -0.073 -14.531 -18.203 1 90 160 GLY A C 1
ATOM 1192 O O . GLY A 1 160 ? -0.222 -14.367 -19.422 1 90 160 GLY A O 1
ATOM 1193 N N . LEU A 1 161 ? -0.269 -13.609 -17.422 1 94.44 161 LEU A N 1
ATOM 1194 C CA . LEU A 1 161 ? -0.614 -12.266 -17.891 1 94.44 161 LEU A CA 1
ATOM 1195 C C . LEU A 1 161 ? 0.592 -11.586 -18.516 1 94.44 161 LEU A C 1
ATOM 1197 O O . LEU A 1 161 ? 1.725 -11.766 -18.078 1 94.44 161 LEU A O 1
ATOM 1201 N N . THR A 1 162 ? 0.355 -10.859 -19.562 1 95.62 162 THR A N 1
ATOM 1202 C CA . THR A 1 162 ? 1.311 -10.031 -20.281 1 95.62 162 THR A CA 1
ATOM 1203 C C . THR A 1 162 ? 0.65 -8.742 -20.766 1 95.62 162 THR A C 1
ATOM 1205 O O . THR A 1 162 ? -0.557 -8.555 -20.594 1 95.62 162 THR A O 1
ATOM 1208 N N . SER A 1 163 ? 1.52 -7.883 -21.328 1 96.88 163 SER A N 1
ATOM 1209 C CA . SER A 1 163 ? 0.979 -6.648 -21.891 1 96.88 163 SER A CA 1
ATOM 1210 C C . SER A 1 163 ? 0.024 -6.945 -23.047 1 96.88 163 SER A C 1
ATOM 1212 O O . SER A 1 163 ? -0.859 -6.141 -23.344 1 96.88 163 SER A O 1
ATOM 1214 N N . ALA A 1 164 ? 0.083 -8.102 -23.594 1 95.31 164 ALA A N 1
ATOM 1215 C CA . ALA A 1 164 ? -0.699 -8.453 -24.766 1 95.31 164 ALA A CA 1
ATOM 1216 C C . ALA A 1 164 ? -2.113 -8.883 -24.391 1 95.31 164 ALA A C 1
ATOM 1218 O O . ALA A 1 164 ? -3.045 -8.75 -25.172 1 95.31 164 ALA A O 1
ATOM 1219 N N . ASN A 1 165 ? -2.283 -9.383 -23.172 1 93.56 165 ASN A N 1
ATOM 1220 C CA . ASN A 1 165 ? -3.58 -9.984 -22.891 1 93.56 165 ASN A CA 1
ATOM 1221 C C . ASN A 1 165 ? -4.238 -9.359 -21.672 1 93.56 165 ASN A C 1
ATOM 1223 O O . ASN A 1 165 ? -5.422 -9.586 -21.406 1 93.56 165 ASN A O 1
ATOM 1227 N N . VAL A 1 166 ? -3.572 -8.539 -20.922 1 95.88 166 VAL A N 1
ATOM 1228 C CA . VAL A 1 166 ? -4.055 -8.086 -19.625 1 95.88 166 VAL A CA 1
ATOM 1229 C C . VAL A 1 166 ? -5.281 -7.195 -19.812 1 95.88 166 VAL A C 1
ATOM 1231 O O . VAL A 1 166 ? -6.211 -7.23 -19 1 95.88 166 VAL A O 1
ATOM 1234 N N . ALA A 1 167 ? -5.293 -6.398 -20.844 1 95.81 167 ALA A N 1
ATOM 1235 C CA . ALA A 1 167 ? -6.441 -5.523 -21.078 1 95.81 167 ALA A CA 1
ATOM 1236 C C . ALA A 1 167 ? -7.711 -6.336 -21.297 1 95.81 167 ALA A C 1
ATOM 1238 O O . ALA A 1 167 ? -8.773 -6.004 -20.766 1 95.81 167 ALA A O 1
ATOM 1239 N N . GLN A 1 168 ? -7.613 -7.332 -22.047 1 93 168 GLN A N 1
ATOM 1240 C CA . GLN A 1 168 ? -8.742 -8.219 -22.297 1 93 168 GLN A CA 1
ATOM 1241 C C . GLN A 1 168 ? -9.188 -8.93 -21.031 1 93 168 GLN A C 1
ATOM 1243 O O . GLN A 1 168 ? -10.383 -9.062 -20.766 1 93 168 GLN A O 1
ATOM 1248 N N . ALA A 1 169 ? -8.211 -9.438 -20.281 1 92.44 169 ALA A N 1
ATOM 1249 C CA . ALA A 1 169 ? -8.5 -10.094 -19.016 1 92.44 169 ALA A CA 1
ATOM 1250 C C . ALA A 1 169 ? -9.281 -9.172 -18.078 1 92.44 169 ALA A C 1
ATOM 1252 O O . ALA A 1 169 ? -10.266 -9.586 -17.469 1 92.44 169 ALA A O 1
ATOM 1253 N N . ILE A 1 170 ? -8.875 -7.91 -18.016 1 94.75 170 ILE A N 1
ATOM 1254 C CA . ILE A 1 170 ? -9.516 -6.926 -17.156 1 94.75 170 ILE A CA 1
ATOM 1255 C C . ILE A 1 170 ? -10.938 -6.664 -17.625 1 94.75 170 ILE A C 1
ATOM 1257 O O . ILE A 1 170 ? -11.875 -6.59 -16.828 1 94.75 170 ILE A O 1
ATOM 1261 N N . ALA A 1 171 ? -11.086 -6.523 -18.875 1 92.56 171 ALA A N 1
ATOM 1262 C CA . ALA A 1 171 ? -12.414 -6.266 -19.438 1 92.56 171 ALA A CA 1
ATOM 1263 C C . ALA A 1 171 ? -13.375 -7.414 -19.141 1 92.56 171 ALA A C 1
ATOM 1265 O O . ALA A 1 171 ? -14.547 -7.188 -18.859 1 92.56 171 ALA A O 1
ATOM 1266 N N . GLN A 1 172 ? -12.883 -8.586 -19.172 1 89.94 172 GLN A N 1
ATOM 1267 C CA . GLN A 1 172 ? -13.719 -9.773 -19.031 1 89.94 172 GLN A CA 1
ATOM 1268 C C . GLN A 1 172 ? -14.008 -10.078 -17.578 1 89.94 172 GLN A C 1
ATOM 1270 O O . GLN A 1 172 ? -15.141 -10.398 -17.203 1 89.94 172 GLN A O 1
ATOM 1275 N N . VAL A 1 173 ? -12.93 -9.945 -16.766 1 90.5 173 VAL A N 1
ATOM 1276 C CA . VAL A 1 173 ? -13.039 -10.445 -15.391 1 90.5 173 VAL A CA 1
ATOM 1277 C C . VAL A 1 173 ? -13.359 -9.289 -14.445 1 90.5 173 VAL A C 1
ATOM 1279 O O . VAL A 1 173 ? -13.914 -9.5 -13.367 1 90.5 173 VAL A O 1
ATOM 1282 N N . ARG A 1 174 ? -13.031 -8.133 -14.789 1 93.69 174 ARG A N 1
ATOM 1283 C CA . ARG A 1 174 ? -13.172 -6.945 -13.945 1 93.69 174 ARG A CA 1
ATOM 1284 C C . ARG A 1 174 ? -12.625 -7.199 -12.547 1 93.69 174 ARG A C 1
ATOM 1286 O O . ARG A 1 174 ? -13.312 -6.945 -11.555 1 93.69 174 ARG A O 1
ATOM 1293 N N . PRO A 1 175 ? -11.336 -7.664 -12.508 1 95.94 175 PRO A N 1
ATOM 1294 C CA . PRO A 1 175 ? -10.75 -7.969 -11.203 1 95.94 175 PRO A CA 1
ATOM 1295 C C . PRO A 1 175 ? -10.438 -6.715 -10.383 1 95.94 175 PRO A C 1
ATOM 1297 O O . PRO A 1 175 ? -10.414 -5.609 -10.93 1 95.94 175 PRO A O 1
ATOM 1300 N N . TYR A 1 176 ? -10.312 -6.938 -9.117 1 96.56 176 TYR A N 1
ATOM 1301 C CA . TYR A 1 176 ? -9.836 -5.867 -8.25 1 96.56 176 TYR A CA 1
ATOM 1302 C C . TYR A 1 176 ? -8.406 -5.469 -8.609 1 96.56 176 TYR A C 1
ATOM 1304 O O . TYR A 1 176 ? -8.062 -4.285 -8.586 1 96.56 176 TYR A O 1
ATOM 1312 N N . ALA A 1 177 ? -7.633 -6.492 -8.891 1 98.06 177 ALA A N 1
ATOM 1313 C CA . ALA A 1 177 ? -6.223 -6.285 -9.219 1 98.06 177 ALA A CA 1
ATOM 1314 C C . ALA A 1 177 ? -5.711 -7.371 -10.156 1 98.06 177 ALA A C 1
ATOM 1316 O O . ALA A 1 177 ? -6.367 -8.406 -10.344 1 98.06 177 ALA A O 1
ATOM 1317 N N . VAL A 1 178 ? -4.551 -7.051 -10.727 1 97.75 178 VAL A N 1
ATOM 1318 C CA . VAL A 1 178 ? -3.84 -8.047 -11.531 1 97.75 178 VAL A CA 1
ATOM 1319 C C . VAL A 1 178 ? -2.439 -8.258 -10.961 1 97.75 178 VAL A C 1
ATOM 1321 O O . VAL A 1 178 ? -1.874 -7.363 -10.328 1 97.75 178 VAL A O 1
ATOM 1324 N N . ASP A 1 179 ? -1.944 -9.492 -11.102 1 97.75 179 ASP A N 1
ATOM 1325 C CA . ASP A 1 179 ? -0.625 -9.891 -10.617 1 97.75 179 ASP A CA 1
ATOM 1326 C C . ASP A 1 179 ? 0.202 -10.516 -11.742 1 97.75 179 ASP A C 1
ATOM 1328 O O . ASP A 1 179 ? -0.247 -11.453 -12.398 1 97.75 179 ASP A O 1
ATOM 1332 N N . VAL A 1 180 ? 1.413 -9.977 -11.953 1 97.69 180 VAL A N 1
ATOM 1333 C CA . VAL A 1 180 ? 2.252 -10.508 -13.023 1 97.69 180 VAL A CA 1
ATOM 1334 C C . VAL A 1 180 ? 3.666 -10.75 -12.5 1 97.69 180 VAL A C 1
ATOM 1336 O O . VAL A 1 180 ? 4.16 -9.984 -11.664 1 97.69 180 VAL A O 1
ATOM 1339 N N . SER A 1 181 ? 4.262 -11.812 -12.953 1 96.81 181 SER A N 1
ATOM 1340 C CA . SER A 1 181 ? 5.656 -12.133 -12.648 1 96.81 181 SER A CA 1
ATOM 1341 C C . SER A 1 181 ? 6.438 -12.453 -13.914 1 96.81 181 SER A C 1
ATOM 1343 O O . SER A 1 181 ? 7.113 -11.586 -14.469 1 96.81 181 SER A O 1
ATOM 1345 N N . GLY A 1 182 ? 6.207 -13.57 -14.43 1 95.06 182 GLY A N 1
ATOM 1346 C CA . GLY A 1 182 ? 6.945 -14.031 -15.594 1 95.06 182 GLY A CA 1
ATOM 1347 C C . GLY A 1 182 ? 6.676 -13.211 -16.844 1 95.06 182 GLY A C 1
ATOM 1348 O O . GLY A 1 182 ? 7.551 -13.062 -17.688 1 95.06 182 GLY A O 1
ATOM 1349 N N . GLY A 1 183 ? 5.531 -12.633 -16.984 1 95.69 183 GLY A N 1
ATOM 1350 C CA . GLY A 1 183 ? 5.109 -11.906 -18.172 1 95.69 183 GLY A CA 1
ATOM 1351 C C . GLY A 1 183 ? 5.871 -10.609 -18.391 1 95.69 183 GLY A C 1
ATOM 1352 O O . GLY A 1 183 ? 5.809 -10.016 -19.469 1 95.69 183 GLY A O 1
ATOM 1353 N N . VAL A 1 184 ? 6.68 -10.227 -17.375 1 98 184 VAL A N 1
ATOM 1354 C CA . VAL A 1 184 ? 7.414 -8.969 -17.516 1 98 184 VAL A CA 1
ATOM 1355 C C . VAL A 1 184 ? 8.898 -9.211 -17.234 1 98 184 VAL A C 1
ATOM 1357 O O . VAL A 1 184 ? 9.617 -8.297 -16.828 1 98 184 VAL A O 1
ATOM 1360 N N . GLU A 1 185 ? 9.367 -10.391 -17.469 1 97.69 185 GLU A N 1
ATOM 1361 C CA . GLU A 1 185 ? 10.75 -10.75 -17.203 1 97.69 185 GLU A CA 1
ATOM 1362 C C . GLU A 1 185 ? 11.57 -10.82 -18.484 1 97.69 185 GLU A C 1
ATOM 1364 O O . GLU A 1 185 ? 11.031 -11.117 -19.562 1 97.69 185 GLU A O 1
ATOM 1369 N N . LYS A 1 186 ? 12.906 -10.484 -18.266 1 97.31 186 LYS A N 1
ATOM 1370 C CA . LYS A 1 186 ? 13.898 -10.812 -19.281 1 97.31 186 LYS A CA 1
ATOM 1371 C C . LYS A 1 186 ? 14.359 -12.266 -19.141 1 97.31 186 LYS A C 1
ATOM 1373 O O . LYS A 1 186 ? 14.523 -12.969 -20.141 1 97.31 186 LYS A O 1
ATOM 1378 N N . SER A 1 187 ? 14.609 -12.656 -18 1 95.88 187 SER A N 1
ATOM 1379 C CA . SER A 1 187 ? 14.906 -14.008 -17.547 1 95.88 187 SER A CA 1
ATOM 1380 C C . SER A 1 187 ? 14.375 -14.25 -16.141 1 95.88 187 SER A C 1
ATOM 1382 O O . SER A 1 187 ? 13.953 -13.312 -15.461 1 95.88 187 SER A O 1
ATOM 1384 N N . LYS A 1 188 ? 14.391 -15.438 -15.75 1 93.44 188 LYS A N 1
ATOM 1385 C CA . LYS A 1 188 ? 13.781 -15.75 -14.461 1 93.44 188 LYS A CA 1
ATOM 1386 C C . LYS A 1 188 ? 14.391 -14.914 -13.344 1 93.44 188 LYS A C 1
ATOM 1388 O O . LYS A 1 188 ? 15.602 -14.969 -13.109 1 93.44 188 LYS A O 1
ATOM 1393 N N . GLY A 1 189 ? 13.617 -14.117 -12.695 1 93.75 189 GLY A N 1
ATOM 1394 C CA . GLY A 1 189 ? 14.07 -13.32 -11.57 1 93.75 189 GLY A CA 1
ATOM 1395 C C . GLY A 1 189 ? 14.609 -11.961 -11.969 1 93.75 189 GLY A C 1
ATOM 1396 O O . GLY A 1 189 ? 14.867 -11.117 -11.117 1 93.75 189 GLY A O 1
ATOM 1397 N N . ILE A 1 190 ? 14.766 -11.773 -13.25 1 97.25 190 ILE A N 1
ATOM 1398 C CA . ILE A 1 190 ? 15.25 -10.492 -13.758 1 97.25 190 ILE A CA 1
ATOM 1399 C C . ILE A 1 190 ? 14.164 -9.836 -14.617 1 97.25 190 ILE A C 1
ATOM 1401 O O . ILE A 1 190 ? 13.82 -10.336 -15.688 1 97.25 190 ILE A O 1
ATOM 1405 N N . LYS A 1 191 ? 13.711 -8.719 -14.164 1 98.44 191 LYS A N 1
ATOM 1406 C CA . LYS A 1 191 ? 12.609 -8.047 -14.844 1 98.44 191 LYS A CA 1
ATOM 1407 C C . LYS A 1 191 ? 13.109 -7.254 -16.047 1 98.44 191 LYS A C 1
ATOM 1409 O O . LYS A 1 191 ? 14.281 -6.871 -16.109 1 98.44 191 LYS A O 1
ATOM 1414 N N . ASP A 1 192 ? 12.234 -7.117 -17 1 98.62 192 ASP A N 1
ATOM 1415 C CA . ASP A 1 192 ? 12.414 -6.246 -18.156 1 98.62 192 ASP A CA 1
ATOM 1416 C C . ASP A 1 192 ? 11.625 -4.949 -18 1 98.62 192 ASP A C 1
ATOM 1418 O O . ASP A 1 192 ? 10.391 -4.961 -18.047 1 98.62 192 ASP A O 1
ATOM 1422 N N . HIS A 1 193 ? 12.383 -3.883 -17.891 1 98.44 193 HIS A N 1
ATOM 1423 C CA . HIS A 1 193 ? 11.734 -2.619 -17.547 1 98.44 193 HIS A CA 1
ATOM 1424 C C . HIS A 1 193 ? 10.781 -2.174 -18.641 1 98.44 193 HIS A C 1
ATOM 1426 O O . HIS A 1 193 ? 9.742 -1.569 -18.359 1 98.44 193 HIS A O 1
ATOM 1432 N N . ASP A 1 194 ? 11.07 -2.457 -19.875 1 98.44 194 ASP A N 1
ATOM 1433 C CA . ASP A 1 194 ? 10.172 -2.109 -20.984 1 98.44 194 ASP A CA 1
ATOM 1434 C C . ASP A 1 194 ? 8.883 -2.922 -20.906 1 98.44 194 ASP A C 1
ATOM 1436 O O . ASP A 1 194 ? 7.797 -2.391 -21.156 1 98.44 194 ASP A O 1
ATOM 1440 N N . LYS A 1 195 ? 9.047 -4.156 -20.578 1 98.56 195 LYS A N 1
ATOM 1441 C CA . LYS A 1 195 ? 7.871 -5.008 -20.438 1 98.56 195 LYS A CA 1
ATOM 1442 C C . LYS A 1 195 ? 7.008 -4.555 -19.266 1 98.56 195 LYS A C 1
ATOM 1444 O O . LYS A 1 195 ? 5.781 -4.609 -19.328 1 98.56 195 LYS A O 1
ATOM 1449 N N . ILE A 1 196 ? 7.629 -4.148 -18.203 1 98.38 196 ILE A N 1
ATOM 1450 C CA . ILE A 1 196 ? 6.891 -3.619 -17.062 1 98.38 196 ILE A CA 1
ATOM 1451 C C . ILE A 1 196 ? 6.082 -2.396 -17.484 1 98.38 196 ILE A C 1
ATOM 1453 O O . ILE A 1 196 ? 4.883 -2.309 -17.219 1 98.38 196 ILE A O 1
ATOM 1457 N N . ARG A 1 197 ? 6.762 -1.493 -18.172 1 97.94 197 ARG A N 1
ATOM 1458 C CA . ARG A 1 197 ? 6.094 -0.27 -18.609 1 97.94 197 ARG A CA 1
ATOM 1459 C C . ARG A 1 197 ? 4.93 -0.583 -19.547 1 97.94 197 ARG A C 1
ATOM 1461 O O . ARG A 1 197 ? 3.846 -0.006 -19.406 1 97.94 197 ARG A O 1
ATOM 1468 N N . ALA A 1 198 ? 5.125 -1.485 -20.438 1 98.31 198 ALA A N 1
ATOM 1469 C CA . ALA A 1 198 ? 4.078 -1.878 -21.375 1 98.31 198 ALA A CA 1
ATOM 1470 C C . ALA A 1 198 ? 2.896 -2.51 -20.641 1 98.31 198 ALA A C 1
ATOM 1472 O O . ALA A 1 198 ? 1.739 -2.211 -20.953 1 98.31 198 ALA A O 1
ATOM 1473 N N . PHE A 1 199 ? 3.211 -3.357 -19.797 1 97.88 199 PHE A N 1
ATOM 1474 C CA . PHE A 1 199 ? 2.174 -4.031 -19.016 1 97.88 199 PHE A CA 1
ATOM 1475 C C . PHE A 1 199 ? 1.343 -3.023 -18.234 1 97.88 199 PHE A C 1
ATOM 1477 O O . PHE A 1 199 ? 0.112 -3.049 -18.281 1 97.88 199 PHE A O 1
ATOM 1484 N N . MET A 1 200 ? 2.014 -2.137 -17.516 1 97.31 200 MET A N 1
ATOM 1485 C CA . MET A 1 200 ? 1.337 -1.146 -16.688 1 97.31 200 MET A CA 1
ATOM 1486 C C . MET A 1 200 ? 0.514 -0.188 -17.547 1 97.31 200 MET A C 1
ATOM 1488 O O . MET A 1 200 ? -0.584 0.211 -17.156 1 97.31 200 MET A O 1
ATOM 1492 N N . SER A 1 201 ? 1.025 0.167 -18.672 1 96.56 201 SER A N 1
ATOM 1493 C CA . SER A 1 201 ? 0.268 1.004 -19.594 1 96.56 201 SER A CA 1
ATOM 1494 C C . SER A 1 201 ? -1.025 0.32 -20.031 1 96.56 201 SER A C 1
ATOM 1496 O O . SER A 1 201 ? -2.084 0.951 -20.078 1 96.56 201 SER A O 1
ATOM 1498 N N . ALA A 1 202 ? -0.905 -0.957 -20.281 1 96.81 202 ALA A N 1
ATOM 1499 C CA . ALA A 1 202 ? -2.074 -1.734 -20.688 1 96.81 202 ALA A CA 1
ATOM 1500 C C . ALA A 1 202 ? -3.09 -1.827 -19.547 1 96.81 202 ALA A C 1
ATOM 1502 O O . ALA A 1 202 ? -4.297 -1.746 -19.781 1 96.81 202 ALA A O 1
ATOM 1503 N N . VAL A 1 203 ? -2.627 -1.973 -18.359 1 96.75 203 VAL A N 1
ATOM 1504 C CA . VAL A 1 203 ? -3.498 -2.053 -17.203 1 96.75 203 VAL A CA 1
ATOM 1505 C C . VAL A 1 203 ? -4.242 -0.73 -17.016 1 96.75 203 VAL A C 1
ATOM 1507 O O . VAL A 1 203 ? -5.457 -0.718 -16.828 1 96.75 203 VAL A O 1
ATOM 1510 N N . HIS A 1 204 ? -3.531 0.375 -17.109 1 92.06 204 HIS A N 1
ATOM 1511 C CA . HIS A 1 204 ? -4.102 1.695 -16.875 1 92.06 204 HIS A CA 1
ATOM 1512 C C . HIS A 1 204 ? -5.047 2.1 -18 1 92.06 204 HIS A C 1
ATOM 1514 O O . HIS A 1 204 ? -5.949 2.912 -17.797 1 92.06 204 HIS A O 1
ATOM 1520 N N . GLY A 1 205 ? -4.863 1.521 -19.141 1 89.75 205 GLY A N 1
ATOM 1521 C CA . GLY A 1 205 ? -5.695 1.854 -20.281 1 89.75 205 GLY A CA 1
ATOM 1522 C C . GLY A 1 205 ? -6.918 0.961 -20.422 1 89.75 205 GLY A C 1
ATOM 1523 O O . GLY A 1 205 ? -7.762 1.182 -21.281 1 89.75 205 GLY A O 1
ATOM 1524 N N . ALA A 1 206 ? -6.941 -0.012 -19.625 1 87.62 206 ALA A N 1
ATOM 1525 C CA . ALA A 1 206 ? -8.016 -0.994 -19.719 1 87.62 206 ALA A CA 1
ATOM 1526 C C . ALA A 1 206 ? -9.305 -0.469 -19.078 1 87.62 206 ALA A C 1
ATOM 1528 O O . ALA A 1 206 ? -9.25 0.325 -18.141 1 87.62 206 ALA A O 1
ATOM 1529 N N . MET B 1 1 ? 3.758 10.07 -17.656 1 44.5 1 MET B N 1
ATOM 1530 C CA . MET B 1 1 ? 4.227 10.484 -16.344 1 44.5 1 MET B CA 1
ATOM 1531 C C . MET B 1 1 ? 3.613 9.617 -15.25 1 44.5 1 MET B C 1
ATOM 1533 O O . MET B 1 1 ? 2.51 9.086 -15.414 1 44.5 1 MET B O 1
ATOM 1537 N N . SER B 1 2 ? 4.484 9.07 -14.391 1 59.44 2 SER B N 1
ATOM 1538 C CA . SER B 1 2 ? 4.004 8.188 -13.328 1 59.44 2 SER B CA 1
ATOM 1539 C C . SER B 1 2 ? 2.883 8.844 -12.531 1 59.44 2 SER B C 1
ATOM 1541 O O . SER B 1 2 ? 2.91 10.055 -12.289 1 59.44 2 SER B O 1
ATOM 1543 N N . ALA B 1 3 ? 1.821 8.258 -12.398 1 80.19 3 ALA B N 1
ATOM 1544 C CA . ALA B 1 3 ? 0.627 8.766 -11.727 1 80.19 3 ALA B CA 1
ATOM 1545 C C . ALA B 1 3 ? 0.933 9.156 -10.289 1 80.19 3 ALA B C 1
ATOM 1547 O O . ALA B 1 3 ? 1.642 8.43 -9.578 1 80.19 3 ALA B O 1
ATOM 1548 N N . VAL B 1 4 ? 0.687 10.43 -9.898 1 95.31 4 VAL B N 1
ATOM 1549 C CA . VAL B 1 4 ? 0.825 10.945 -8.539 1 95.31 4 VAL B CA 1
ATOM 1550 C C . VAL B 1 4 ? -0.004 10.102 -7.578 1 95.31 4 VAL B C 1
ATOM 1552 O O . VAL B 1 4 ? -1.185 9.844 -7.824 1 95.31 4 VAL B O 1
ATOM 1555 N N . ARG B 1 5 ? 0.664 9.578 -6.566 1 97.56 5 ARG B N 1
ATOM 1556 C CA . ARG B 1 5 ? -0.038 8.766 -5.574 1 97.56 5 ARG B CA 1
ATOM 1557 C C . ARG B 1 5 ? -0.844 9.648 -4.625 1 97.56 5 ARG B C 1
ATOM 1559 O O . ARG B 1 5 ? -0.706 10.875 -4.633 1 97.56 5 ARG B O 1
ATOM 1566 N N . SER B 1 6 ? -1.769 8.984 -3.861 1 98.19 6 SER B N 1
ATOM 1567 C CA . SER B 1 6 ? -2.664 9.766 -3.016 1 98.19 6 SER B CA 1
ATOM 1568 C C . SER B 1 6 ? -2.904 9.078 -1.678 1 98.19 6 SER B C 1
ATOM 1570 O O . SER B 1 6 ? -3 7.848 -1.614 1 98.19 6 SER B O 1
ATOM 1572 N N . LYS B 1 7 ? -2.93 9.844 -0.654 1 98.75 7 LYS B N 1
ATOM 1573 C CA . LYS B 1 7 ? -3.309 9.43 0.693 1 98.75 7 LYS B CA 1
ATOM 1574 C C . LYS B 1 7 ? -4.508 10.227 1.197 1 98.75 7 LYS B C 1
ATOM 1576 O O . LYS B 1 7 ? -4.559 11.445 1.05 1 98.75 7 LYS B O 1
ATOM 1581 N N . ILE B 1 8 ? -5.535 9.57 1.654 1 98.69 8 ILE B N 1
ATOM 1582 C CA . ILE B 1 8 ? -6.637 10.195 2.373 1 98.69 8 ILE B CA 1
ATOM 1583 C C . ILE B 1 8 ? -6.461 9.992 3.875 1 98.69 8 ILE B C 1
ATOM 1585 O O . ILE B 1 8 ? -6.504 8.859 4.363 1 98.69 8 ILE B O 1
ATOM 1589 N N . CYS B 1 9 ? -6.344 11.062 4.59 1 98.5 9 CYS B N 1
ATOM 1590 C CA . CYS B 1 9 ? -5.977 10.992 5.996 1 98.5 9 CYS B CA 1
ATOM 1591 C C . CYS B 1 9 ? -7.184 11.258 6.891 1 98.5 9 CYS B C 1
ATOM 1593 O O . CYS B 1 9 ? -8.188 11.812 6.438 1 98.5 9 CYS B O 1
ATOM 1595 N N . GLY B 1 10 ? -7.078 10.812 8.094 1 98.25 10 GLY B N 1
ATOM 1596 C CA . GLY B 1 10 ? -8.102 11.094 9.086 1 98.25 10 GLY B CA 1
ATOM 1597 C C . GLY B 1 10 ? -9.344 10.234 8.914 1 98.25 10 GLY B C 1
ATOM 1598 O O . GLY B 1 10 ? -10.469 10.719 9.078 1 98.25 10 GLY B O 1
ATOM 1599 N N . ILE B 1 11 ? -9.211 9.047 8.5 1 98.69 11 ILE B N 1
ATOM 1600 C CA . ILE B 1 11 ? -10.32 8.117 8.312 1 98.69 11 ILE B CA 1
ATOM 1601 C C . ILE B 1 11 ? -10.789 7.598 9.672 1 98.69 11 ILE B C 1
ATOM 1603 O O . ILE B 1 11 ? -9.977 7.152 10.492 1 98.69 11 ILE B O 1
ATOM 1607 N N . THR B 1 12 ? -12.102 7.621 9.922 1 98.44 12 THR B N 1
ATOM 1608 C CA . THR B 1 12 ? -12.633 7.191 11.211 1 98.44 12 THR B CA 1
ATOM 1609 C C . THR B 1 12 ? -13.727 6.145 11.016 1 98.44 12 THR B C 1
ATOM 1611 O O . THR B 1 12 ? -14.125 5.469 11.969 1 98.44 12 THR B O 1
ATOM 1614 N N . ARG B 1 13 ? -14.227 6.055 9.773 1 98.25 13 ARG B N 1
ATOM 1615 C CA . ARG B 1 13 ? -15.32 5.133 9.469 1 98.25 13 ARG B CA 1
ATOM 1616 C C . ARG B 1 13 ? -14.938 4.184 8.344 1 98.25 13 ARG B C 1
ATOM 1618 O O . ARG B 1 13 ? -14.234 4.57 7.406 1 98.25 13 ARG B O 1
ATOM 1625 N N . ILE B 1 14 ? -15.508 2.998 8.391 1 98.44 14 ILE B N 1
ATOM 1626 C CA . ILE B 1 14 ? -15.25 1.979 7.379 1 98.44 14 ILE B CA 1
ATOM 1627 C C . ILE B 1 14 ? -15.734 2.469 6.016 1 98.44 14 ILE B C 1
ATOM 1629 O O . ILE B 1 14 ? -15.023 2.336 5.016 1 98.44 14 ILE B O 1
ATOM 1633 N N . GLU B 1 15 ? -16.891 3.051 5.953 1 98.38 15 GLU B N 1
ATOM 1634 C CA . GLU B 1 15 ? -17.469 3.482 4.684 1 98.38 15 GLU B CA 1
ATOM 1635 C C . GLU B 1 15 ? -16.594 4.551 4.016 1 98.38 15 GLU B C 1
ATOM 1637 O O . GLU B 1 15 ? -16.516 4.605 2.789 1 98.38 15 GLU B O 1
ATOM 1642 N N . ASP B 1 16 ? -15.977 5.398 4.84 1 98.62 16 ASP B N 1
ATOM 1643 C CA . ASP B 1 16 ? -15.086 6.426 4.305 1 98.62 16 ASP B CA 1
ATOM 1644 C C . ASP B 1 16 ? -13.828 5.805 3.707 1 98.62 16 ASP B C 1
ATOM 1646 O O . ASP B 1 16 ? -13.367 6.227 2.645 1 98.62 16 ASP B O 1
ATOM 1650 N N . ALA B 1 17 ? -13.266 4.828 4.398 1 98.62 17 ALA B N 1
ATOM 1651 C CA . ALA B 1 17 ? -12.094 4.121 3.898 1 98.62 17 ALA B CA 1
ATOM 1652 C C . ALA B 1 17 ? -12.391 3.439 2.564 1 98.62 17 ALA B C 1
ATOM 1654 O O . ALA B 1 17 ? -11.617 3.564 1.613 1 98.62 17 ALA B O 1
ATOM 1655 N N . LEU B 1 18 ? -13.508 2.777 2.525 1 97.94 18 LEU B N 1
ATOM 1656 C CA . LEU B 1 18 ? -13.875 2.039 1.322 1 97.94 18 LEU B CA 1
ATOM 1657 C C . LEU B 1 18 ? -14.164 2.992 0.167 1 97.94 18 LEU B C 1
ATOM 1659 O O . LEU B 1 18 ? -13.812 2.709 -0.98 1 97.94 18 LEU B O 1
ATOM 1663 N N . ALA B 1 19 ? -14.789 4.137 0.441 1 98.12 19 ALA B N 1
ATOM 1664 C CA . ALA B 1 19 ? -15.016 5.148 -0.585 1 98.12 19 ALA B CA 1
ATOM 1665 C C . ALA B 1 19 ? -13.695 5.68 -1.137 1 98.12 19 ALA B C 1
ATOM 1667 O O . ALA B 1 19 ? -13.562 5.891 -2.344 1 98.12 19 ALA B O 1
ATOM 1668 N N . ALA B 1 20 ? -12.758 5.906 -0.271 1 98.31 20 ALA B N 1
ATOM 1669 C CA . ALA B 1 20 ? -11.438 6.375 -0.689 1 98.31 20 ALA B CA 1
ATOM 1670 C C . ALA B 1 20 ? -10.758 5.352 -1.593 1 98.31 20 ALA B C 1
ATOM 1672 O O . ALA B 1 20 ? -10.211 5.707 -2.639 1 98.31 20 ALA B O 1
ATOM 1673 N N . VAL B 1 21 ? -10.812 4.113 -1.188 1 97.81 21 VAL B N 1
ATOM 1674 C CA . VAL B 1 21 ? -10.203 3.029 -1.947 1 97.81 21 VAL B CA 1
ATOM 1675 C C . VAL B 1 21 ? -10.859 2.922 -3.32 1 97.81 21 VAL B C 1
ATOM 1677 O O . VAL B 1 21 ? -10.172 2.822 -4.34 1 97.81 21 VAL B O 1
ATOM 1680 N N . GLU B 1 22 ? -12.141 2.988 -3.309 1 96.31 22 GLU B N 1
ATOM 1681 C CA . GLU B 1 22 ? -12.891 2.896 -4.555 1 96.31 22 GLU B CA 1
ATOM 1682 C C . GLU B 1 22 ? -12.547 4.047 -5.496 1 96.31 22 GLU B C 1
ATOM 1684 O O . GLU B 1 22 ? -12.508 3.869 -6.715 1 96.31 22 GLU B O 1
ATOM 1689 N N . ALA B 1 23 ? -12.273 5.16 -4.902 1 97.25 23 ALA B N 1
ATOM 1690 C CA . ALA B 1 23 ? -11.945 6.344 -5.699 1 97.25 23 ALA B CA 1
ATOM 1691 C C . ALA B 1 23 ? -10.516 6.277 -6.219 1 97.25 23 ALA B C 1
ATOM 1693 O O . ALA B 1 23 ? -10.117 7.078 -7.07 1 97.25 23 ALA B O 1
ATOM 1694 N N . GLY B 1 24 ? -9.703 5.371 -5.695 1 96.25 24 GLY B N 1
ATOM 1695 C CA . GLY B 1 24 ? -8.383 5.152 -6.258 1 96.25 24 GLY B CA 1
ATOM 1696 C C . GLY B 1 24 ? -7.262 5.59 -5.332 1 96.25 24 GLY B C 1
ATOM 1697 O O . GLY B 1 24 ? -6.109 5.707 -5.758 1 96.25 24 GLY B O 1
ATOM 1698 N N . ALA B 1 25 ? -7.578 5.848 -4.066 1 97.75 25 ALA B N 1
ATOM 1699 C CA . ALA B 1 25 ? -6.539 6.242 -3.119 1 97.75 25 ALA B CA 1
ATOM 1700 C C . ALA B 1 25 ? -5.527 5.121 -2.914 1 97.75 25 ALA B C 1
ATOM 1702 O O . ALA B 1 25 ? -5.891 3.941 -2.895 1 97.75 25 ALA B O 1
ATOM 1703 N N . ASP B 1 26 ? -4.266 5.523 -2.709 1 97.94 26 ASP B N 1
ATOM 1704 C CA . ASP B 1 26 ? -3.189 4.559 -2.521 1 97.94 26 ASP B CA 1
ATOM 1705 C C . ASP B 1 26 ? -2.986 4.242 -1.043 1 97.94 26 ASP B C 1
ATOM 1707 O O . ASP B 1 26 ? -2.482 3.17 -0.695 1 97.94 26 ASP B O 1
ATOM 1711 N N . ALA B 1 27 ? -3.34 5.188 -0.202 1 98.75 27 ALA B N 1
ATOM 1712 C CA . ALA B 1 27 ? -3.086 5.051 1.23 1 98.75 27 ALA B CA 1
ATOM 1713 C C . ALA B 1 27 ? -4.199 5.699 2.047 1 98.75 27 ALA B C 1
ATOM 1715 O O . ALA B 1 27 ? -4.82 6.672 1.604 1 98.75 27 ALA B O 1
ATOM 1716 N N . ILE B 1 28 ? -4.43 5.113 3.152 1 98.56 28 ILE B N 1
ATOM 1717 C CA . ILE B 1 28 ? -5.375 5.617 4.141 1 98.56 28 ILE B CA 1
ATOM 1718 C C . ILE B 1 28 ? -4.645 5.938 5.441 1 98.56 28 ILE B C 1
ATOM 1720 O O . ILE B 1 28 ? -3.783 5.172 5.883 1 98.56 28 ILE B O 1
ATOM 1724 N N . GLY B 1 29 ? -5.004 7.074 6.055 1 98.81 29 GLY B N 1
ATOM 1725 C CA . GLY B 1 29 ? -4.324 7.5 7.266 1 98.81 29 GLY B CA 1
ATOM 1726 C C . GLY B 1 29 ? -5.215 7.461 8.492 1 98.81 29 GLY B C 1
ATOM 1727 O O . GLY B 1 29 ? -6.391 7.828 8.422 1 98.81 29 GLY B O 1
ATOM 1728 N N . PHE B 1 30 ? -4.656 6.996 9.594 1 98.81 30 PHE B N 1
ATOM 1729 C CA . PHE B 1 30 ? -5.293 6.953 10.906 1 98.81 30 PHE B CA 1
ATOM 1730 C C . PHE B 1 30 ? -4.566 7.867 11.883 1 98.81 30 PHE B C 1
ATOM 1732 O O . PHE B 1 30 ? -3.346 7.773 12.039 1 98.81 30 PHE B O 1
ATOM 1739 N N . VAL B 1 31 ? -5.297 8.688 12.539 1 98.69 31 VAL B N 1
ATOM 1740 C CA . VAL B 1 31 ? -4.695 9.633 13.477 1 98.69 31 VAL B CA 1
ATOM 1741 C C . VAL B 1 31 ? -4.715 9.055 14.883 1 98.69 31 VAL B C 1
ATOM 1743 O O . VAL B 1 31 ? -5.785 8.867 15.469 1 98.69 31 VAL B O 1
ATOM 1746 N N . PHE B 1 32 ? -3.539 8.742 15.43 1 98.44 32 PHE B N 1
ATOM 1747 C CA . PHE B 1 32 ? -3.383 8.297 16.797 1 98.44 32 PHE B CA 1
ATOM 1748 C C . PHE B 1 32 ? -2.836 9.414 17.688 1 98.44 32 PHE B C 1
ATOM 1750 O O . PHE B 1 32 ? -1.744 9.297 18.234 1 98.44 32 PHE B O 1
ATOM 1757 N N . TYR B 1 33 ? -3.547 10.414 17.781 1 97.69 33 TYR B N 1
ATOM 1758 C CA . TYR B 1 33 ? -3.311 11.602 18.594 1 97.69 33 TYR B CA 1
ATOM 1759 C C . TYR B 1 33 ? -4.602 12.086 19.234 1 97.69 33 TYR B C 1
ATOM 1761 O O . TYR B 1 33 ? -5.438 12.711 18.594 1 97.69 33 TYR B O 1
ATOM 1769 N N . PRO B 1 34 ? -4.809 11.867 20.516 1 95.12 34 PRO B N 1
ATOM 1770 C CA . PRO B 1 34 ? -6.094 12.039 21.188 1 95.12 34 PRO B CA 1
ATOM 1771 C C . PRO B 1 34 ? -6.652 13.453 21.031 1 95.12 34 PRO B C 1
ATOM 1773 O O . PRO B 1 34 ? -7.871 13.648 21.047 1 95.12 34 PRO B O 1
ATOM 1776 N N . LYS B 1 35 ? -5.836 14.438 20.875 1 95.75 35 LYS B N 1
ATOM 1777 C CA . LYS B 1 35 ? -6.297 15.82 20.812 1 95.75 35 LYS B CA 1
ATOM 1778 C C . LYS B 1 35 ? -6.902 16.141 19.453 1 95.75 35 LYS B C 1
ATOM 1780 O O . LYS B 1 35 ? -7.559 17.172 19.281 1 95.75 35 LYS B O 1
ATOM 1785 N N . SER B 1 36 ? -6.707 15.289 18.5 1 96.5 36 SER B N 1
ATOM 1786 C CA . SER B 1 36 ? -7.234 15.516 17.156 1 96.5 36 SER B CA 1
ATOM 1787 C C . SER B 1 36 ? -8.703 15.125 17.062 1 96.5 36 SER B C 1
ATOM 1789 O O . SER B 1 36 ? -9.109 14.078 17.594 1 96.5 36 SER B O 1
ATOM 1791 N N . PRO B 1 37 ? -9.477 15.945 16.406 1 96.31 37 PRO B N 1
ATOM 1792 C CA . PRO B 1 37 ? -10.875 15.57 16.172 1 96.31 37 PRO B CA 1
ATOM 1793 C C . PRO B 1 37 ? -11.016 14.375 15.234 1 96.31 37 PRO B C 1
ATOM 1795 O O . PRO B 1 37 ? -12.109 13.836 15.062 1 96.31 37 PRO B O 1
ATOM 1798 N N . ARG B 1 38 ? -9.953 13.906 14.664 1 97.88 38 ARG B N 1
ATOM 1799 C CA . ARG B 1 38 ? -9.938 12.789 13.727 1 97.88 38 ARG B CA 1
ATOM 1800 C C . ARG B 1 38 ? -9.305 11.547 14.352 1 97.88 38 ARG B C 1
ATOM 1802 O O . ARG B 1 38 ? -8.977 10.586 13.656 1 97.88 38 ARG B O 1
ATOM 1809 N N . ALA B 1 39 ? -9.133 11.625 15.648 1 98.31 39 ALA B N 1
ATOM 1810 C CA . ALA B 1 39 ? -8.469 10.523 16.344 1 98.31 39 ALA B CA 1
ATOM 1811 C C . ALA B 1 39 ? -9.32 9.258 16.312 1 98.31 39 ALA B C 1
ATOM 1813 O O . ALA B 1 39 ? -10.547 9.32 16.375 1 98.31 39 ALA B O 1
ATOM 1814 N N . VAL B 1 40 ? -8.648 8.102 16.234 1 98.5 40 VAL B N 1
ATOM 1815 C CA . VAL B 1 40 ? -9.336 6.816 16.266 1 98.5 40 VAL B CA 1
ATOM 1816 C C . VAL B 1 40 ? -8.789 5.965 17.422 1 98.5 40 VAL B C 1
ATOM 1818 O O . VAL B 1 40 ? -7.645 6.152 17.844 1 98.5 40 VAL B O 1
ATOM 1821 N N . THR B 1 41 ? -9.609 5.035 17.875 1 97.88 41 THR B N 1
ATOM 1822 C CA . THR B 1 41 ? -9.172 4.016 18.812 1 97.88 41 THR B CA 1
ATOM 1823 C C . THR B 1 41 ? -8.531 2.84 18.094 1 97.88 41 THR B C 1
ATOM 1825 O O . THR B 1 41 ? -8.648 2.723 16.859 1 97.88 41 THR B O 1
ATOM 1828 N N . VAL B 1 42 ? -7.871 2.035 18.875 1 97.75 42 VAL B N 1
ATOM 1829 C CA . VAL B 1 42 ? -7.289 0.802 18.359 1 97.75 42 VAL B CA 1
ATOM 1830 C C . VAL B 1 42 ? -8.375 -0.053 17.703 1 97.75 42 VAL B C 1
ATOM 1832 O O . VAL B 1 42 ? -8.188 -0.568 16.594 1 97.75 42 VAL B O 1
ATOM 1835 N N . GLN B 1 43 ? -9.469 -0.154 18.328 1 97.69 43 GLN B N 1
ATOM 1836 C CA . GLN B 1 43 ? -10.57 -0.981 17.844 1 97.69 43 GLN B CA 1
ATOM 1837 C C . GLN B 1 43 ? -11.109 -0.456 16.516 1 97.69 43 GLN B C 1
ATOM 1839 O O . GLN B 1 43 ? -11.367 -1.232 15.594 1 97.69 43 GLN B O 1
ATOM 1844 N N . GLN B 1 44 ? -11.25 0.818 16.422 1 98 44 GLN B N 1
ATOM 1845 C CA . GLN B 1 44 ? -11.727 1.442 15.203 1 98 44 GLN B CA 1
ATOM 1846 C C . GLN B 1 44 ? -10.766 1.195 14.047 1 98 44 GLN B C 1
ATOM 1848 O O . GLN B 1 44 ? -11.18 0.779 12.961 1 98 44 GLN B O 1
ATOM 1853 N N . ALA B 1 45 ? -9.516 1.44 14.328 1 98.44 45 ALA B N 1
ATOM 1854 C CA . ALA B 1 45 ? -8.508 1.27 13.289 1 98.44 45 ALA B CA 1
ATOM 1855 C C . ALA B 1 45 ? -8.445 -0.179 12.812 1 98.44 45 ALA B C 1
ATOM 1857 O O . ALA B 1 45 ? -8.391 -0.442 11.609 1 98.44 45 ALA B O 1
ATOM 1858 N N . ARG B 1 46 ? -8.516 -1.128 13.688 1 97.69 46 ARG B N 1
ATOM 1859 C CA . ARG B 1 46 ? -8.469 -2.547 13.344 1 97.69 46 ARG B CA 1
ATOM 1860 C C . ARG B 1 46 ? -9.664 -2.941 12.477 1 97.69 46 ARG B C 1
ATOM 1862 O O . ARG B 1 46 ? -9.508 -3.693 11.516 1 97.69 46 ARG B O 1
ATOM 1869 N N . ALA B 1 47 ? -10.805 -2.436 12.883 1 97.88 47 ALA B N 1
ATOM 1870 C CA . ALA B 1 47 ? -12.016 -2.762 12.133 1 97.88 47 ALA B CA 1
ATOM 1871 C C . ALA B 1 47 ? -11.93 -2.236 10.703 1 97.88 47 ALA B C 1
ATOM 1873 O O . ALA B 1 47 ? -12.305 -2.932 9.758 1 97.88 47 ALA B O 1
ATOM 1874 N N . ILE B 1 48 ? -11.461 -1.048 10.594 1 98.5 48 ILE B N 1
ATOM 1875 C CA . ILE B 1 48 ? -11.344 -0.439 9.273 1 98.5 48 ILE B CA 1
ATOM 1876 C C . ILE B 1 48 ? -10.32 -1.21 8.445 1 98.5 48 ILE B C 1
ATOM 1878 O O . ILE B 1 48 ? -10.578 -1.552 7.289 1 98.5 48 ILE B O 1
ATOM 1882 N N . ILE B 1 49 ? -9.156 -1.507 9.023 1 98 49 ILE B N 1
ATOM 1883 C CA . ILE B 1 49 ? -8.086 -2.191 8.305 1 98 49 ILE B CA 1
ATOM 1884 C C . ILE B 1 49 ? -8.562 -3.574 7.867 1 98 49 ILE B C 1
ATOM 1886 O O . ILE B 1 49 ? -8.273 -4.012 6.75 1 98 49 ILE B O 1
ATOM 1890 N N . ALA B 1 50 ? -9.32 -4.246 8.688 1 96 50 ALA B N 1
ATOM 1891 C CA . ALA B 1 50 ? -9.828 -5.582 8.383 1 96 50 ALA B CA 1
ATOM 1892 C C . ALA B 1 50 ? -10.773 -5.547 7.188 1 96 50 ALA B C 1
ATOM 1894 O O . ALA B 1 50 ? -10.945 -6.555 6.496 1 96 50 ALA B O 1
ATOM 1895 N N . ALA B 1 51 ? -11.32 -4.414 6.938 1 97.06 51 ALA B N 1
ATOM 1896 C CA . ALA B 1 51 ? -12.305 -4.281 5.863 1 97.06 51 ALA B CA 1
ATOM 1897 C C . ALA B 1 51 ? -11.625 -3.877 4.555 1 97.06 51 ALA B C 1
ATOM 1899 O O . ALA B 1 51 ? -12.25 -3.926 3.49 1 97.06 51 ALA B O 1
ATOM 1900 N N . LEU B 1 52 ? -10.414 -3.545 4.562 1 98.06 52 LEU B N 1
ATOM 1901 C CA . LEU B 1 52 ? -9.719 -3.031 3.385 1 98.06 52 LEU B CA 1
ATOM 1902 C C . LEU B 1 52 ? -9.336 -4.168 2.445 1 98.06 52 LEU B C 1
ATOM 1904 O O . LEU B 1 52 ? -8.945 -5.246 2.896 1 98.06 52 LEU B O 1
ATOM 1908 N N . PRO B 1 53 ? -9.445 -3.934 1.14 1 98 53 PRO B N 1
ATOM 1909 C CA . PRO B 1 53 ? -8.836 -4.855 0.177 1 98 53 PRO B CA 1
ATOM 1910 C C . PRO B 1 53 ? -7.309 -4.785 0.18 1 98 53 PRO B C 1
ATOM 1912 O O . PRO B 1 53 ? -6.73 -3.926 0.848 1 98 53 PRO B O 1
ATOM 1915 N N . PRO B 1 54 ? -6.672 -5.723 -0.5 1 98.19 54 PRO B N 1
ATOM 1916 C CA . PRO B 1 54 ? -5.207 -5.703 -0.53 1 98.19 54 PRO B CA 1
ATOM 1917 C C . PRO B 1 54 ? -4.648 -4.508 -1.294 1 98.19 54 PRO B C 1
ATOM 1919 O O . PRO B 1 54 ? -5.375 -3.857 -2.049 1 98.19 54 PRO B O 1
ATOM 1922 N N . PHE B 1 55 ? -3.42 -4.188 -1.021 1 98.44 55 PHE B N 1
ATOM 1923 C CA . PHE B 1 55 ? -2.6 -3.236 -1.763 1 98.44 55 PHE B CA 1
ATOM 1924 C C . PHE B 1 55 ? -3.006 -1.804 -1.441 1 98.44 55 PHE B C 1
ATOM 1926 O O . PHE B 1 55 ? -2.904 -0.918 -2.293 1 98.44 55 PHE B O 1
ATOM 1933 N N . ILE B 1 56 ? -3.551 -1.577 -0.281 1 98.5 56 ILE B N 1
ATOM 1934 C CA . ILE B 1 56 ? -3.783 -0.253 0.287 1 98.5 56 ILE B CA 1
ATOM 1935 C C . ILE B 1 56 ? -2.85 -0.031 1.476 1 98.5 56 ILE B C 1
ATOM 1937 O O . ILE B 1 56 ? -2.846 -0.817 2.426 1 98.5 56 ILE B O 1
ATOM 1941 N N . SER B 1 57 ? -2.045 1.016 1.419 1 98.62 57 SER B N 1
ATOM 1942 C CA . SER B 1 57 ? -1.15 1.299 2.537 1 98.62 57 SER B CA 1
ATOM 1943 C C . SER B 1 57 ? -1.912 1.899 3.715 1 98.62 57 SER B C 1
ATOM 1945 O O . SER 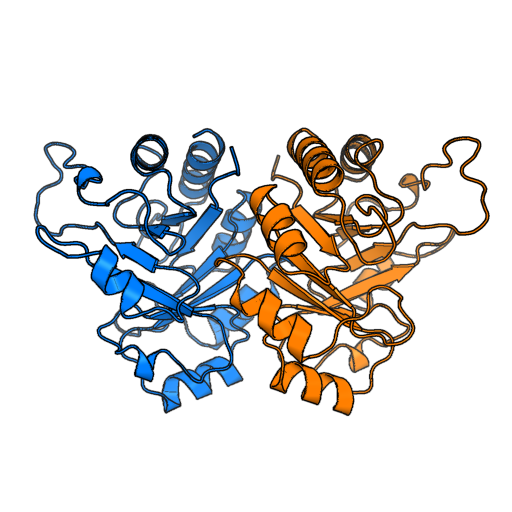B 1 57 ? -2.717 2.816 3.537 1 98.62 57 SER B O 1
ATOM 1947 N N . THR B 1 58 ? -1.747 1.338 4.863 1 98.75 58 THR B N 1
ATOM 1948 C CA . THR B 1 58 ? -2.314 1.878 6.098 1 98.75 58 THR B CA 1
ATOM 1949 C C . THR B 1 58 ? -1.268 2.678 6.867 1 98.75 58 THR B C 1
ATOM 1951 O O . THR B 1 58 ? -0.207 2.152 7.211 1 98.75 58 THR B O 1
ATOM 1954 N N . VAL B 1 59 ? -1.545 3.922 7.125 1 98.88 59 VAL B N 1
ATOM 1955 C CA . VAL B 1 59 ? -0.582 4.844 7.719 1 98.88 59 VAL B CA 1
ATOM 1956 C C . VAL B 1 59 ? -1.062 5.277 9.102 1 98.88 59 VAL B C 1
ATOM 1958 O O . VAL B 1 59 ? -2.186 5.762 9.25 1 98.88 59 VAL B O 1
ATOM 1961 N N . GLY B 1 60 ? -0.283 5.059 10.117 1 98.81 60 GLY B N 1
ATOM 1962 C CA . GLY B 1 60 ? -0.554 5.605 11.438 1 98.81 60 GLY B CA 1
ATOM 1963 C C . GLY B 1 60 ? 0.136 6.93 11.688 1 98.81 60 GLY B C 1
ATOM 1964 O O . GLY B 1 60 ? 1.362 7.027 11.609 1 98.81 60 GLY B O 1
ATOM 1965 N N . LEU B 1 61 ? -0.602 7.934 11.984 1 98.81 61 LEU B N 1
ATOM 1966 C CA . LEU B 1 61 ? -0.076 9.266 12.273 1 98.81 61 LEU B CA 1
ATOM 1967 C C . LEU B 1 61 ? 0.078 9.469 13.781 1 98.81 61 LEU B C 1
ATOM 1969 O O . LEU B 1 61 ? -0.881 9.297 14.531 1 98.81 61 LEU B O 1
ATOM 1973 N N . PHE B 1 62 ? 1.229 9.891 14.164 1 98.69 62 PHE B N 1
ATOM 1974 C CA . PHE B 1 62 ? 1.57 10.125 15.562 1 98.69 62 PHE B CA 1
ATOM 1975 C C . PHE B 1 62 ? 2.152 11.523 15.75 1 98.69 62 PHE B C 1
ATOM 1977 O O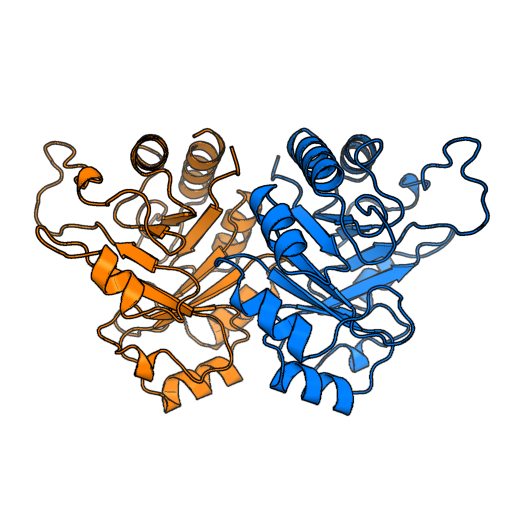 . PHE B 1 62 ? 2.75 12.086 14.828 1 98.69 62 PHE B O 1
ATOM 1984 N N . VAL B 1 63 ? 1.95 12.031 16.906 1 98.12 63 VAL B N 1
ATOM 1985 C CA . VAL B 1 63 ? 2.523 13.312 17.312 1 98.12 63 VAL B CA 1
ATOM 1986 C C . VAL B 1 63 ? 3.258 13.164 18.641 1 98.12 63 VAL B C 1
ATOM 1988 O O . VAL B 1 63 ? 2.631 13.102 19.703 1 98.12 63 VAL B O 1
ATOM 1991 N N . ASN B 1 64 ? 4.547 13.039 18.578 1 97.88 64 ASN B N 1
ATOM 1992 C CA . ASN B 1 64 ? 5.418 12.953 19.75 1 97.88 64 ASN B CA 1
ATOM 1993 C C . ASN B 1 64 ? 4.996 11.812 20.672 1 97.88 64 ASN B C 1
ATOM 1995 O O . ASN B 1 64 ? 4.934 11.992 21.891 1 97.88 64 ASN B O 1
ATOM 1999 N N . ALA B 1 65 ? 4.613 10.727 20.109 1 97.5 65 ALA B N 1
ATOM 2000 C CA . ALA B 1 65 ? 4.289 9.539 20.891 1 97.5 65 ALA B CA 1
ATOM 2001 C C . ALA B 1 65 ? 5.551 8.914 21.484 1 97.5 65 ALA B C 1
ATOM 2003 O O . ALA B 1 65 ? 6.602 8.898 20.844 1 97.5 65 ALA B O 1
ATOM 2004 N N . SER B 1 66 ? 5.438 8.375 22.656 1 97.06 66 SER B N 1
ATOM 2005 C CA . SER B 1 66 ? 6.57 7.68 23.266 1 97.06 66 SER B CA 1
ATOM 2006 C C . SER B 1 66 ? 6.84 6.348 22.562 1 97.06 66 SER B C 1
ATOM 2008 O O . SER B 1 66 ? 5.961 5.809 21.891 1 97.06 66 SER B O 1
ATOM 2010 N N . ARG B 1 67 ? 8.055 5.863 22.75 1 96.5 67 ARG B N 1
ATOM 2011 C CA . ARG B 1 67 ? 8.422 4.566 22.188 1 96.5 67 ARG B CA 1
ATOM 2012 C C . ARG B 1 67 ? 7.488 3.469 22.688 1 96.5 67 ARG B C 1
ATOM 2014 O O . ARG B 1 67 ? 7.098 2.582 21.938 1 96.5 67 ARG B O 1
ATOM 2021 N N . CYS B 1 68 ? 7.168 3.533 23.953 1 96.75 68 CYS B N 1
ATOM 2022 C CA . CYS B 1 68 ? 6.27 2.547 24.547 1 96.75 68 CYS B CA 1
ATOM 2023 C C . CYS B 1 68 ? 4.898 2.59 23.875 1 96.75 68 CYS B C 1
ATOM 2025 O O . CYS B 1 68 ? 4.355 1.551 23.5 1 96.75 68 CYS B O 1
ATOM 2027 N N . GLU B 1 69 ? 4.395 3.77 23.703 1 96.12 69 GLU B N 1
ATOM 2028 C CA . GLU B 1 69 ? 3.098 3.945 23.047 1 96.12 69 GLU B CA 1
ATOM 2029 C C . GLU B 1 69 ? 3.123 3.43 21.609 1 96.12 69 GLU B C 1
ATOM 2031 O O . GLU B 1 69 ? 2.182 2.77 21.172 1 96.12 69 GLU B O 1
ATOM 2036 N N . LEU B 1 70 ? 4.137 3.744 20.953 1 97.5 70 LEU B N 1
ATOM 2037 C CA . LEU B 1 70 ? 4.281 3.324 19.562 1 97.5 70 LEU B CA 1
ATOM 2038 C C . LEU B 1 70 ? 4.344 1.804 19.453 1 97.5 70 LEU B C 1
ATOM 2040 O O . LEU B 1 70 ? 3.648 1.206 18.625 1 97.5 70 LEU B O 1
ATOM 2044 N N . ASN B 1 71 ? 5.117 1.188 20.297 1 96.06 71 ASN B N 1
ATOM 2045 C CA . ASN B 1 71 ? 5.242 -0.265 20.266 1 96.06 71 ASN B CA 1
ATOM 2046 C C . ASN B 1 71 ? 3.924 -0.949 20.625 1 96.06 71 ASN B C 1
ATOM 2048 O O . ASN B 1 71 ? 3.551 -1.943 20 1 96.06 71 ASN B O 1
ATOM 2052 N N . GLU B 1 72 ? 3.248 -0.392 21.594 1 95.75 72 GLU B N 1
ATOM 2053 C CA . GLU B 1 72 ? 1.938 -0.925 21.938 1 95.75 72 GLU B CA 1
ATOM 2054 C C . GLU B 1 72 ? 0.964 -0.822 20.766 1 95.75 72 GLU B C 1
ATOM 2056 O O . GLU B 1 72 ? 0.204 -1.755 20.5 1 95.75 72 GLU B O 1
ATOM 2061 N N . MET B 1 73 ? 0.99 0.278 20.141 1 96.31 73 MET B N 1
ATOM 2062 C CA . MET B 1 73 ? 0.124 0.49 18.984 1 96.31 73 MET B CA 1
ATOM 2063 C C . MET B 1 73 ? 0.441 -0.51 17.875 1 96.31 73 MET B C 1
ATOM 2065 O O . MET B 1 73 ? -0.465 -1.126 17.312 1 96.31 73 MET B O 1
ATOM 2069 N N . LEU B 1 74 ? 1.71 -0.728 17.578 1 94.5 74 LEU B N 1
ATOM 2070 C CA . LEU B 1 74 ? 2.141 -1.591 16.484 1 94.5 74 LEU B CA 1
ATOM 2071 C C . LEU B 1 74 ? 1.85 -3.055 16.812 1 94.5 74 LEU B C 1
ATOM 2073 O O . LEU B 1 74 ? 1.656 -3.863 15.898 1 94.5 74 LEU B O 1
ATOM 2077 N N . ASP B 1 75 ? 1.728 -3.355 18.109 1 93.25 75 ASP B N 1
ATOM 2078 C CA . ASP B 1 75 ? 1.334 -4.695 18.531 1 93.25 75 ASP B CA 1
ATOM 2079 C C . ASP B 1 75 ? -0.163 -4.922 18.328 1 93.25 75 ASP B C 1
ATOM 2081 O O . ASP B 1 75 ? -0.604 -6.055 18.125 1 93.25 75 ASP B O 1
ATOM 2085 N N . ALA B 1 76 ? -0.84 -3.826 18.344 1 95.62 76 ALA B N 1
ATOM 2086 C CA . ALA B 1 76 ? -2.297 -3.939 18.359 1 95.62 76 ALA B CA 1
ATOM 2087 C C . ALA B 1 76 ? -2.877 -3.699 16.969 1 95.62 76 ALA B C 1
ATOM 2089 O O . ALA B 1 76 ? -3.936 -4.234 16.625 1 95.62 76 ALA B O 1
ATOM 2090 N N . VAL B 1 77 ? -2.299 -2.887 16.188 1 96.88 77 VAL B N 1
ATOM 2091 C CA . VAL B 1 77 ? -2.838 -2.473 14.891 1 96.88 77 VAL B CA 1
ATOM 2092 C C . VAL B 1 77 ? -1.814 -2.75 13.797 1 96.88 77 VAL B C 1
ATOM 2094 O O . VAL B 1 77 ? -0.664 -2.316 13.883 1 96.88 77 VAL B O 1
ATOM 2097 N N . PRO B 1 78 ? -2.191 -3.506 12.773 1 95.88 78 PRO B N 1
ATOM 2098 C CA . PRO B 1 78 ? -1.253 -3.822 11.695 1 95.88 78 PRO B CA 1
ATOM 2099 C C . PRO B 1 78 ? -1.04 -2.65 10.734 1 95.88 78 PRO B C 1
ATOM 2101 O O . PRO B 1 78 ? -1.514 -2.686 9.602 1 95.88 78 PRO B O 1
ATOM 2104 N N . LEU B 1 79 ? -0.228 -1.707 11.148 1 97.62 79 LEU B N 1
ATOM 2105 C CA . LEU B 1 79 ? 0.1 -0.542 10.336 1 97.62 79 LEU B CA 1
ATOM 2106 C C . LEU B 1 79 ? 1.283 -0.834 9.422 1 97.62 79 LEU B C 1
ATOM 2108 O O . LEU B 1 79 ? 2.264 -1.452 9.844 1 97.62 79 LEU B O 1
ATOM 2112 N N . ASP B 1 80 ? 1.172 -0.317 8.211 1 97.75 80 ASP B N 1
ATOM 2113 C CA . ASP B 1 80 ? 2.234 -0.52 7.23 1 97.75 80 ASP B CA 1
ATOM 2114 C C . ASP B 1 80 ? 3.316 0.55 7.363 1 97.75 80 ASP B C 1
ATOM 2116 O O . ASP B 1 80 ? 4.488 0.293 7.086 1 97.75 80 ASP B O 1
ATOM 2120 N N . LEU B 1 81 ? 2.906 1.74 7.656 1 98.44 81 LEU B N 1
ATOM 2121 C CA . LEU B 1 81 ? 3.742 2.934 7.59 1 98.44 81 LEU B CA 1
ATOM 2122 C C . LEU B 1 81 ? 3.453 3.867 8.758 1 98.44 81 LEU B C 1
ATOM 2124 O O . LEU B 1 81 ? 2.295 4.055 9.141 1 98.44 81 LEU B O 1
ATOM 2128 N N . LEU B 1 82 ? 4.512 4.453 9.32 1 98.69 82 LEU B N 1
ATOM 2129 C CA . LEU B 1 82 ? 4.359 5.414 10.406 1 98.69 82 LEU B CA 1
ATOM 2130 C C . LEU B 1 82 ? 4.586 6.84 9.906 1 98.69 82 LEU B C 1
ATOM 2132 O O . LEU B 1 82 ? 5.52 7.094 9.141 1 98.69 82 LEU B O 1
ATOM 2136 N N . GLN B 1 83 ? 3.713 7.676 10.266 1 98.81 83 GLN B N 1
ATOM 2137 C CA . GLN B 1 83 ? 3.885 9.102 10 1 98.81 83 GLN B CA 1
ATOM 2138 C C . GLN B 1 83 ? 4.152 9.867 11.289 1 98.81 83 GLN B C 1
ATOM 2140 O O . GLN B 1 83 ? 3.301 9.922 12.18 1 98.81 83 GLN B O 1
ATOM 2145 N N . PHE B 1 84 ? 5.293 10.43 11.375 1 98.62 84 PHE B N 1
ATOM 2146 C CA . PHE B 1 84 ? 5.641 11.273 12.508 1 98.62 84 PHE B CA 1
ATOM 2147 C C . PHE B 1 84 ? 5.367 12.742 12.195 1 98.62 84 PHE B C 1
ATOM 2149 O O . PHE B 1 84 ? 6.035 13.336 11.344 1 98.62 84 PHE B O 1
ATOM 2156 N N . HIS B 1 85 ? 4.473 13.312 12.938 1 97.38 85 HIS B N 1
ATOM 2157 C CA . HIS B 1 85 ? 3.934 14.625 12.602 1 97.38 85 HIS B CA 1
ATOM 2158 C C . HIS B 1 85 ? 4.312 15.664 13.656 1 97.38 85 HIS B C 1
ATOM 2160 O O . HIS B 1 85 ? 3.902 16.812 13.562 1 97.38 85 HIS B O 1
ATOM 2166 N N . GLY B 1 86 ? 5.008 15.281 14.672 1 96.31 86 GLY B N 1
ATOM 2167 C CA . GLY B 1 86 ? 5.438 16.188 15.727 1 96.31 86 GLY B CA 1
ATOM 2168 C C . GLY B 1 86 ? 6.867 16.656 15.562 1 96.31 86 GLY B C 1
ATOM 2169 O O . GLY B 1 86 ? 7.324 16.891 14.445 1 96.31 86 GLY B O 1
ATOM 2170 N N . ASP B 1 87 ? 7.539 16.812 16.672 1 96.12 87 ASP B N 1
ATOM 2171 C CA . ASP B 1 87 ? 8.922 17.281 16.703 1 96.12 87 ASP B CA 1
ATOM 2172 C C . ASP B 1 87 ? 9.898 16.141 16.906 1 96.12 87 ASP B C 1
ATOM 2174 O O . ASP B 1 87 ? 10.953 16.312 17.531 1 96.12 87 ASP B O 1
ATOM 2178 N N . GLU B 1 88 ? 9.523 14.984 16.516 1 98 88 GLU B N 1
ATOM 2179 C CA . GLU B 1 88 ? 10.352 13.805 16.734 1 98 88 GLU B CA 1
ATOM 2180 C C . GLU B 1 88 ? 11.695 13.93 16.031 1 98 88 GLU B C 1
ATOM 2182 O O . GLU B 1 88 ? 11.758 14.352 14.875 1 98 88 GLU B O 1
ATOM 2187 N N . THR B 1 89 ? 12.758 13.617 16.719 1 97.62 89 THR B N 1
ATOM 2188 C CA . THR B 1 89 ? 14.094 13.578 16.125 1 97.62 89 THR B CA 1
ATOM 2189 C C . THR B 1 89 ? 14.25 12.352 15.227 1 97.62 89 THR B C 1
ATOM 2191 O O . THR B 1 89 ? 13.445 11.43 15.281 1 97.62 89 THR B O 1
ATOM 2194 N N . PRO B 1 90 ? 15.281 12.375 14.398 1 97.5 90 PRO B N 1
ATOM 2195 C CA . PRO B 1 90 ? 15.531 11.195 13.562 1 97.5 90 PRO B CA 1
ATOM 2196 C C . PRO B 1 90 ? 15.625 9.906 14.367 1 97.5 90 PRO B C 1
ATOM 2198 O O . PRO B 1 90 ? 15.062 8.883 13.977 1 97.5 90 PRO B O 1
ATOM 2201 N N . GLU B 1 91 ? 16.281 9.961 15.484 1 97.25 91 GLU B N 1
ATOM 2202 C CA . GLU B 1 91 ? 16.453 8.789 16.328 1 97.25 91 GLU B CA 1
ATOM 2203 C C . GLU B 1 91 ? 15.109 8.305 16.875 1 97.25 91 GLU B C 1
ATOM 2205 O O . GLU B 1 91 ? 14.891 7.098 17.016 1 97.25 91 GLU B O 1
ATOM 2210 N N . GLN B 1 92 ? 14.25 9.242 17.141 1 97.75 92 GLN B N 1
ATOM 2211 C CA . GLN B 1 92 ? 12.938 8.914 17.688 1 97.75 92 GLN B CA 1
ATOM 2212 C C . GLN B 1 92 ? 12.055 8.273 16.609 1 97.75 92 GLN B C 1
ATOM 2214 O O . GLN B 1 92 ? 11.055 7.625 16.938 1 97.75 92 GLN B O 1
ATOM 2219 N N . CYS B 1 93 ? 12.344 8.445 15.359 1 98.06 93 CYS B N 1
ATOM 2220 C CA . CYS B 1 93 ? 11.523 7.934 14.266 1 98.06 93 CYS B CA 1
ATOM 2221 C C . CYS B 1 93 ? 11.969 6.531 13.859 1 98.06 93 CYS B C 1
ATOM 2223 O O . CYS B 1 93 ? 11.312 5.883 13.039 1 98.06 93 CYS B O 1
ATOM 2225 N N . GLU B 1 94 ? 13.047 6.055 14.414 1 96.06 94 GLU B N 1
ATOM 2226 C CA . GLU B 1 94 ? 13.648 4.801 13.969 1 96.06 94 GLU B CA 1
ATOM 2227 C C . GLU B 1 94 ? 13.453 3.693 15 1 96.06 94 GLU B C 1
ATOM 2229 O O . GLU B 1 94 ? 13.117 3.965 16.156 1 96.06 94 GLU B O 1
ATOM 2234 N N . GLY B 1 95 ? 13.57 2.418 14.523 1 93 95 GLY B N 1
ATOM 2235 C CA . GLY B 1 95 ? 13.625 1.302 15.453 1 93 95 GLY B CA 1
ATOM 2236 C C . GLY B 1 95 ? 12.289 0.602 15.625 1 93 95 GLY B C 1
ATOM 2237 O O . GLY B 1 95 ? 12.094 -0.15 16.578 1 93 95 GLY B O 1
ATOM 2238 N N . TYR B 1 96 ? 11.406 0.819 14.711 1 94.56 96 TYR B N 1
ATOM 2239 C CA . TYR B 1 96 ? 10.078 0.239 14.883 1 94.56 96 TYR B CA 1
ATOM 2240 C C . TYR B 1 96 ? 9.812 -0.834 13.836 1 94.56 96 TYR B C 1
ATOM 2242 O O . TYR B 1 96 ? 8.688 -1.312 13.703 1 94.56 96 TYR B O 1
ATOM 2250 N N . HIS B 1 97 ? 10.727 -1.218 13.031 1 91.81 97 HIS B N 1
ATOM 2251 C CA . HIS B 1 97 ? 10.648 -2.258 12.008 1 91.81 97 HIS B CA 1
ATOM 2252 C C . HIS B 1 97 ? 9.531 -1.972 11.008 1 91.81 97 HIS B C 1
ATOM 2254 O O . HIS B 1 97 ? 8.805 -2.885 10.609 1 91.81 97 HIS B O 1
ATOM 2260 N N . ARG B 1 98 ? 9.25 -0.735 10.82 1 95 98 ARG B N 1
ATOM 2261 C CA . ARG B 1 98 ? 8.336 -0.204 9.812 1 95 98 ARG B CA 1
ATOM 2262 C C . ARG B 1 98 ? 8.953 0.999 9.102 1 95 98 ARG B C 1
ATOM 2264 O O . ARG B 1 98 ? 9.68 1.784 9.719 1 95 98 ARG B O 1
ATOM 2271 N N . PRO B 1 99 ? 8.68 1.022 7.781 1 97.38 99 PRO B N 1
ATOM 2272 C CA . PRO B 1 99 ? 9.055 2.297 7.16 1 97.38 99 PRO B CA 1
ATOM 2273 C C . PRO B 1 99 ? 8.305 3.484 7.758 1 97.38 99 PRO B C 1
ATOM 2275 O O . PRO B 1 99 ? 7.27 3.303 8.414 1 97.38 99 PRO B O 1
ATOM 2278 N N . PHE B 1 100 ? 8.883 4.703 7.594 1 98.5 100 PHE B N 1
ATOM 2279 C CA . PHE B 1 100 ? 8.203 5.875 8.125 1 98.5 100 PHE B CA 1
ATOM 2280 C C . PHE B 1 100 ? 8.367 7.066 7.195 1 98.5 100 PHE B C 1
ATOM 2282 O O . PHE B 1 100 ? 9.25 7.066 6.332 1 98.5 100 PHE B O 1
ATOM 2289 N N . ILE B 1 101 ? 7.402 8.008 7.305 1 98.62 101 ILE B N 1
ATOM 2290 C CA . ILE B 1 101 ? 7.523 9.328 6.699 1 98.62 101 ILE B CA 1
ATOM 2291 C C . ILE B 1 101 ? 7.57 10.391 7.793 1 98.62 101 ILE B C 1
ATOM 2293 O O . ILE B 1 101 ? 7.035 10.195 8.883 1 98.62 101 ILE B O 1
ATOM 2297 N N . LYS B 1 102 ? 8.258 11.453 7.504 1 98.44 102 LYS B N 1
ATOM 2298 C CA . LYS B 1 102 ? 8.359 12.586 8.422 1 98.44 102 LYS B CA 1
ATOM 2299 C C . LYS B 1 102 ? 7.641 13.812 7.855 1 98.44 102 LYS B C 1
ATOM 2301 O O . LYS B 1 102 ? 7.898 14.219 6.723 1 98.44 102 LYS B O 1
ATOM 2306 N N . ALA B 1 103 ? 6.707 14.312 8.617 1 97.19 103 ALA B N 1
ATOM 2307 C CA . ALA B 1 103 ? 6.016 15.547 8.242 1 97.19 103 ALA B CA 1
ATOM 2308 C C . ALA B 1 103 ? 6.797 16.766 8.703 1 97.19 103 ALA B C 1
ATOM 2310 O O . ALA B 1 103 ? 7.273 16.828 9.836 1 97.19 103 ALA B O 1
ATOM 2311 N N . LEU B 1 104 ? 6.891 17.672 7.824 1 92.75 104 LEU B N 1
ATOM 2312 C CA . LEU B 1 104 ? 7.543 18.953 8.102 1 92.75 104 LEU B CA 1
ATOM 2313 C C . LEU B 1 104 ? 6.605 20.109 7.809 1 92.75 104 LEU B C 1
ATOM 2315 O O . LEU B 1 104 ? 5.93 20.125 6.773 1 92.75 104 LEU B O 1
ATOM 2319 N N . ARG B 1 105 ? 6.594 21.016 8.719 1 86.06 105 ARG B N 1
ATOM 2320 C CA . ARG B 1 105 ? 5.879 22.266 8.461 1 86.06 105 ARG B CA 1
ATOM 2321 C C . ARG B 1 105 ? 6.75 23.234 7.664 1 86.06 105 ARG B C 1
ATOM 2323 O O . ARG B 1 105 ? 7.871 23.547 8.07 1 86.06 105 ARG B O 1
ATOM 2330 N N . VAL B 1 106 ? 6.223 23.594 6.559 1 81 106 VAL B N 1
ATOM 2331 C CA . VAL B 1 106 ? 7.02 24.469 5.691 1 81 106 VAL B CA 1
ATOM 2332 C C . VAL B 1 106 ? 6.781 25.922 6.062 1 81 106 VAL B C 1
ATOM 2334 O O . VAL B 1 106 ? 5.633 26.375 6.133 1 81 106 VAL B O 1
ATOM 2337 N N . GLN B 1 107 ? 7.742 26.547 6.414 1 75.06 107 GLN B N 1
ATOM 2338 C CA . GLN B 1 107 ? 7.73 28 6.641 1 75.06 107 GLN B CA 1
ATOM 2339 C C . GLN B 1 107 ? 8.734 28.703 5.738 1 75.06 107 GLN B C 1
ATOM 2341 O O . GLN B 1 107 ? 9.641 28.062 5.188 1 75.06 107 GLN B O 1
ATOM 2346 N N . ALA B 1 108 ? 8.414 29.984 5.551 1 70.06 108 ALA B N 1
ATOM 2347 C CA . ALA B 1 108 ? 9.359 30.766 4.758 1 70.06 108 ALA B CA 1
ATOM 2348 C C . ALA B 1 108 ? 10.766 30.703 5.348 1 70.06 108 ALA B C 1
ATOM 2350 O O . ALA B 1 108 ? 10.945 30.828 6.559 1 70.06 108 ALA B O 1
ATOM 2351 N N . GLY B 1 109 ? 11.742 30.344 4.508 1 73.56 109 GLY B N 1
ATOM 2352 C CA . GLY B 1 109 ? 13.133 30.312 4.938 1 73.56 109 GLY B CA 1
ATOM 2353 C C . GLY B 1 109 ? 13.602 28.938 5.344 1 73.56 109 GLY B C 1
ATOM 2354 O O . GLY B 1 109 ? 14.797 28.719 5.582 1 73.56 109 GLY B O 1
ATOM 2355 N N . ASP B 1 110 ? 12.688 27.969 5.332 1 80.75 110 ASP B N 1
ATOM 2356 C CA . ASP B 1 110 ? 13.07 26.625 5.734 1 80.75 110 ASP B CA 1
ATOM 2357 C C . ASP B 1 110 ? 13.984 25.984 4.695 1 80.75 110 ASP B C 1
ATOM 2359 O O . ASP B 1 110 ? 13.812 26.188 3.494 1 80.75 110 ASP B O 1
ATOM 2363 N N . ASP B 1 111 ? 14.953 25.312 5.238 1 86.62 111 ASP B N 1
ATOM 2364 C CA . ASP B 1 111 ? 15.812 24.516 4.379 1 86.62 111 ASP B CA 1
ATOM 2365 C C . ASP B 1 111 ? 15.281 23.078 4.258 1 86.62 111 ASP B C 1
ATOM 2367 O O . ASP B 1 111 ? 15.742 22.188 4.961 1 86.62 111 ASP B O 1
ATOM 2371 N N . ILE B 1 112 ? 14.406 22.922 3.338 1 88.44 112 ILE B N 1
ATOM 2372 C CA . ILE B 1 112 ? 13.727 21.656 3.137 1 88.44 112 ILE B CA 1
ATOM 2373 C C . ILE B 1 112 ? 14.742 20.578 2.752 1 88.44 112 ILE B C 1
ATOM 2375 O O . ILE B 1 112 ? 14.648 19.438 3.209 1 88.44 112 ILE B O 1
ATOM 2379 N N . ALA B 1 113 ? 15.727 20.922 1.979 1 90.69 113 ALA B N 1
ATOM 2380 C CA . ALA B 1 113 ? 16.766 19.984 1.557 1 90.69 113 ALA B CA 1
ATOM 2381 C C . ALA B 1 113 ? 17.562 19.469 2.756 1 90.69 113 ALA B C 1
ATOM 2383 O O . ALA B 1 113 ? 17.859 18.281 2.838 1 90.69 113 ALA B O 1
ATOM 2384 N N . ALA B 1 114 ? 17.875 20.391 3.625 1 91.5 114 ALA B N 1
ATOM 2385 C CA . ALA B 1 114 ? 18.609 20.016 4.832 1 91.5 114 ALA B CA 1
ATOM 2386 C C . ALA B 1 114 ? 17.781 19.047 5.684 1 91.5 114 ALA B C 1
ATOM 2388 O O . ALA B 1 114 ? 18.312 18.109 6.273 1 91.5 114 ALA B O 1
ATOM 2389 N N . SER B 1 115 ? 16.516 19.297 5.738 1 90.88 115 SER B N 1
ATOM 2390 C CA . SER B 1 115 ? 15.617 18.422 6.496 1 90.88 115 SER B CA 1
ATOM 2391 C C . SER B 1 115 ? 15.547 17.031 5.875 1 90.88 115 SER B C 1
ATOM 2393 O O . SER B 1 115 ? 15.523 16.016 6.594 1 90.88 115 SER B O 1
ATOM 2395 N N . CYS B 1 116 ? 15.508 16.953 4.59 1 92.06 116 CYS B N 1
ATOM 2396 C CA . CYS B 1 116 ? 15.516 15.672 3.895 1 92.06 116 CYS B CA 1
ATOM 2397 C C . CYS B 1 116 ? 16.766 14.867 4.238 1 92.06 116 CYS B C 1
ATOM 2399 O O . CYS B 1 116 ? 16.688 13.656 4.449 1 92.06 116 CYS B O 1
ATOM 2401 N N . ARG B 1 117 ? 17.844 15.578 4.348 1 93.62 117 ARG B N 1
ATOM 2402 C CA . ARG B 1 117 ? 19.109 14.914 4.684 1 93.62 117 ARG B CA 1
ATOM 2403 C C . ARG B 1 117 ? 19.109 14.453 6.137 1 93.62 117 ARG B C 1
ATOM 2405 O O . ARG B 1 117 ? 19.641 13.383 6.453 1 93.62 117 ARG B O 1
ATOM 2412 N N . LEU B 1 118 ? 18.547 15.336 6.961 1 95 118 LEU B N 1
ATOM 2413 C CA . LEU B 1 118 ? 18.484 15.016 8.383 1 95 118 LEU B CA 1
ATOM 2414 C C . LEU B 1 118 ? 17.703 13.727 8.609 1 95 118 LEU B C 1
ATOM 2416 O O . LEU B 1 118 ? 18.125 12.867 9.391 1 95 118 LEU B O 1
ATOM 2420 N N . TYR B 1 119 ? 16.625 13.547 7.914 1 96.81 119 TYR B N 1
ATOM 2421 C CA . TYR B 1 119 ? 15.789 12.359 8.031 1 96.81 119 TYR B CA 1
ATOM 2422 C C . TYR B 1 119 ? 16.047 11.391 6.879 1 96.81 119 TYR B C 1
ATOM 2424 O O . TYR B 1 119 ? 15.102 10.961 6.203 1 96.81 119 TYR B O 1
ATOM 2432 N N . SER B 1 120 ? 17.219 10.953 6.699 1 95.12 120 SER B N 1
ATOM 2433 C CA . SER B 1 120 ? 17.656 10.18 5.543 1 95.12 120 SER B CA 1
ATOM 2434 C C . SER B 1 120 ? 17.031 8.789 5.531 1 95.12 120 SER B C 1
ATOM 2436 O O . SER B 1 120 ? 16.922 8.164 4.477 1 95.12 120 SER B O 1
ATOM 2438 N N . LYS B 1 121 ? 16.594 8.328 6.684 1 96.12 121 LYS B N 1
ATOM 2439 C CA . LYS B 1 121 ? 16.047 6.977 6.762 1 96.12 121 LYS B CA 1
ATOM 2440 C C . LYS B 1 121 ? 14.547 6.977 6.492 1 96.12 121 LYS B C 1
ATOM 2442 O O . LYS B 1 121 ? 13.93 5.914 6.395 1 96.12 121 LYS B O 1
ATOM 2447 N N . ALA B 1 122 ? 13.961 8.164 6.379 1 97.81 122 ALA B N 1
ATOM 2448 C CA . ALA B 1 122 ? 12.547 8.25 6.023 1 97.81 122 ALA B CA 1
ATOM 2449 C C . ALA B 1 122 ? 12.312 7.77 4.594 1 97.81 122 ALA B C 1
ATOM 2451 O O . ALA B 1 122 ? 13.109 8.055 3.695 1 97.81 122 ALA B O 1
ATOM 2452 N N . SER B 1 123 ? 11.203 7.09 4.395 1 97.75 123 SER B N 1
ATOM 2453 C CA . SER B 1 123 ? 10.844 6.66 3.049 1 97.75 123 SER B CA 1
ATOM 2454 C C . SER B 1 123 ? 10.375 7.836 2.201 1 97.75 123 SER B C 1
ATOM 2456 O O . SER B 1 123 ? 10.344 7.75 0.971 1 97.75 123 SER B O 1
ATOM 2458 N N . GLY B 1 124 ? 9.961 8.867 2.83 1 97.81 124 GLY B N 1
ATOM 2459 C CA . GLY B 1 124 ? 9.492 10.102 2.209 1 97.81 124 GLY B CA 1
ATOM 2460 C C . GLY B 1 124 ? 9.289 11.227 3.201 1 97.81 124 GLY B C 1
ATOM 2461 O O . GLY B 1 124 ? 9.352 11.016 4.414 1 97.81 124 GLY B O 1
ATOM 2462 N N . ILE B 1 125 ? 9.141 12.43 2.652 1 97.44 125 ILE B N 1
ATOM 2463 C CA . ILE B 1 125 ? 8.906 13.625 3.457 1 97.44 125 ILE B CA 1
ATOM 2464 C C . ILE B 1 125 ? 7.559 14.242 3.086 1 97.44 125 ILE B C 1
ATOM 2466 O O . ILE B 1 125 ? 7.27 14.453 1.905 1 97.44 125 ILE B O 1
ATOM 2470 N N . LEU B 1 126 ? 6.75 14.391 4.117 1 97.56 126 LEU B N 1
ATOM 2471 C CA . LEU B 1 126 ? 5.48 15.078 3.916 1 97.56 126 LEU B CA 1
ATOM 2472 C C . LEU B 1 126 ? 5.617 16.562 4.234 1 97.56 126 LEU B C 1
ATOM 2474 O O . LEU B 1 126 ? 6.043 1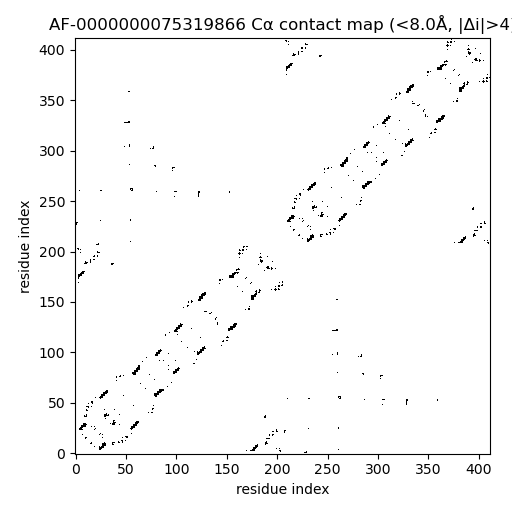6.938 5.332 1 97.56 126 LEU B O 1
ATOM 2478 N N . LEU B 1 127 ? 5.348 17.391 3.27 1 94.38 127 LEU B N 1
ATOM 2479 C CA . LEU B 1 127 ? 5.391 18.828 3.445 1 94.38 127 LEU B CA 1
ATOM 2480 C C . LEU B 1 127 ? 3.992 19.406 3.666 1 94.38 127 LEU B C 1
ATOM 2482 O O . LEU B 1 127 ? 3.166 19.406 2.75 1 94.38 127 LEU B O 1
ATOM 2486 N N . ASP B 1 128 ? 3.805 19.812 4.891 1 90.56 128 ASP B N 1
ATOM 2487 C CA . ASP B 1 128 ? 2.541 20.438 5.242 1 90.56 128 ASP B CA 1
ATOM 2488 C C . ASP B 1 128 ? 2.588 21.938 4.969 1 90.56 128 ASP B C 1
ATOM 2490 O O . ASP B 1 128 ? 3.262 22.688 5.684 1 90.56 128 ASP B O 1
ATOM 2494 N N . THR B 1 129 ? 1.854 22.406 4.094 1 77.12 129 THR B N 1
ATOM 2495 C CA . THR B 1 129 ? 1.931 23.781 3.619 1 77.12 129 THR B CA 1
ATOM 2496 C C . THR B 1 129 ? 0.738 24.594 4.117 1 77.12 129 THR B C 1
ATOM 2498 O O . THR B 1 129 ? 0.484 25.688 3.633 1 77.12 129 THR B O 1
ATOM 2501 N N . PHE B 1 130 ? 0.099 23.984 5.117 1 65.06 130 PHE B N 1
ATOM 2502 C CA . PHE B 1 130 ? -1.065 24.703 5.621 1 65.06 130 PHE B CA 1
ATOM 2503 C C . PHE B 1 130 ? -0.64 25.906 6.449 1 65.06 130 PHE B C 1
ATOM 2505 O O . PHE B 1 130 ? 0.202 25.797 7.34 1 65.06 130 PHE B O 1
ATOM 2512 N N . VAL B 1 131 ? -0.889 27.203 6.113 1 56.62 131 VAL B N 1
ATOM 2513 C CA . VAL B 1 131 ? -0.636 28.438 6.871 1 56.62 131 VAL B CA 1
ATOM 2514 C C . VAL B 1 131 ? -1.931 28.922 7.52 1 56.62 131 VAL B C 1
ATOM 2516 O O . VAL B 1 131 ? -2.908 29.203 6.824 1 56.62 131 VAL B O 1
ATOM 2519 N N . SER B 1 132 ? -2.033 28.781 8.961 1 52.62 132 SER B N 1
ATOM 2520 C CA . SER B 1 132 ? -3.172 29.297 9.703 1 52.62 132 SER B CA 1
ATOM 2521 C C . SER B 1 132 ? -3.242 30.828 9.602 1 52.62 132 SER B C 1
ATOM 2523 O O . SER B 1 132 ? -2.211 31.5 9.602 1 52.62 132 SER B O 1
ATOM 2525 N N . GLY B 1 133 ? -4.547 31.578 9.703 1 47.91 133 GLY B N 1
ATOM 2526 C CA . GLY B 1 133 ? -4.816 33 9.789 1 47.91 133 GLY B CA 1
ATOM 2527 C C . GLY B 1 133 ? -4.711 33.719 8.453 1 47.91 133 GLY B C 1
ATOM 2528 O O . GLY B 1 133 ? -4.926 34.938 8.367 1 47.91 133 GLY B O 1
ATOM 2529 N N . VAL B 1 134 ? -3.932 33.312 7.746 1 44.91 134 VAL B N 1
ATOM 2530 C CA . VAL B 1 134 ? -3.98 34.031 6.473 1 44.91 134 VAL B CA 1
ATOM 2531 C C . VAL B 1 134 ? -5.305 33.75 5.77 1 44.91 134 VAL B C 1
ATOM 2533 O O . VAL B 1 134 ? -5.613 32.594 5.477 1 44.91 134 VAL B O 1
ATOM 2536 N N . PRO B 1 135 ? -6.281 34.531 6.223 1 40.28 135 PRO B N 1
ATOM 2537 C CA . PRO B 1 135 ? -7.551 34.406 5.5 1 40.28 135 PRO B CA 1
ATOM 2538 C C . PRO B 1 135 ? -7.359 34.062 4.027 1 40.28 135 PRO B C 1
ATOM 2540 O O . PRO B 1 135 ? -6.465 34.594 3.369 1 40.28 135 PRO B O 1
ATOM 2543 N N . GLY B 1 136 ? -7.566 32.75 3.668 1 36.88 136 GLY B N 1
ATOM 2544 C CA . GLY B 1 136 ? -7.539 32.531 2.229 1 36.88 136 GLY B CA 1
ATOM 2545 C C . GLY B 1 136 ? -8.383 33.531 1.461 1 36.88 136 GLY B C 1
ATOM 2546 O O . GLY B 1 136 ? -9.273 33.156 0.703 1 36.88 136 GLY B O 1
ATOM 2547 N N . GLY B 1 137 ? -8.898 34.438 2.148 1 32.5 137 GLY B N 1
ATOM 2548 C CA . GLY B 1 137 ? -9.656 35.25 1.204 1 32.5 137 GLY B CA 1
ATOM 2549 C C . GLY B 1 137 ? -9.039 35.281 -0.18 1 32.5 137 GLY B C 1
ATOM 2550 O O . GLY B 1 137 ? -9.734 35.094 -1.182 1 32.5 137 GLY B O 1
ATOM 2551 N N . THR B 1 138 ? -8.047 36.125 -0.319 1 35.78 138 THR B N 1
ATOM 2552 C CA . THR B 1 138 ? -7.465 36.219 -1.653 1 35.78 138 THR B CA 1
ATOM 2553 C C . THR B 1 138 ? -6.793 34.906 -2.045 1 35.78 138 THR B C 1
ATOM 2555 O O . THR B 1 138 ? -5.906 34.406 -1.337 1 35.78 138 THR B O 1
ATOM 2558 N N . GLY B 1 139 ? -7.379 33.531 -2.191 1 39.62 139 GLY B N 1
ATOM 2559 C CA . GLY B 1 139 ? -6.895 32.219 -2.623 1 39.62 139 GLY B CA 1
ATOM 2560 C C . GLY B 1 139 ? -5.457 31.953 -2.217 1 39.62 139 GLY B C 1
ATOM 2561 O O . GLY B 1 139 ? -4.551 32.031 -3.047 1 39.62 139 GLY B O 1
ATOM 2562 N N . GLU B 1 140 ? -4.992 32.375 -1.222 1 44 140 GLU B N 1
ATOM 2563 C CA . GLU B 1 140 ? -3.572 32.375 -0.888 1 44 140 GLU B CA 1
ATOM 2564 C C . GLU B 1 140 ? -3 30.953 -0.97 1 44 140 GLU B C 1
ATOM 2566 O O . GLU B 1 140 ? -3.416 30.062 -0.225 1 44 140 GLU B O 1
ATOM 2571 N N . THR B 1 141 ? -3.006 30.312 -2.025 1 52.5 141 THR B N 1
ATOM 2572 C CA . THR B 1 141 ? -2.283 29.125 -2.457 1 52.5 141 THR B CA 1
ATOM 2573 C C . THR B 1 141 ? -0.861 29.125 -1.902 1 52.5 141 THR B C 1
ATOM 2575 O O . THR B 1 141 ? -0.198 30.156 -1.878 1 52.5 141 THR B O 1
ATOM 2578 N N . PHE B 1 142 ? -0.611 28.344 -0.702 1 61.03 142 PHE B N 1
ATOM 2579 C CA . PHE B 1 142 ? 0.789 28.109 -0.369 1 61.03 142 PHE B CA 1
ATOM 2580 C C . PHE B 1 142 ? 1.676 28.297 -1.595 1 61.03 142 PHE B C 1
ATOM 2582 O O . PHE B 1 142 ? 1.259 28.016 -2.719 1 61.03 142 PHE B O 1
ATOM 2589 N N . ASP B 1 143 ? 2.662 29.188 -1.275 1 72.19 143 ASP B N 1
ATOM 2590 C CA . ASP B 1 143 ? 3.654 29.359 -2.332 1 72.19 143 ASP B CA 1
ATOM 2591 C C . ASP B 1 143 ? 4.48 28.094 -2.521 1 72.19 143 ASP B C 1
ATOM 2593 O O . ASP B 1 143 ? 5.535 27.938 -1.908 1 72.19 143 ASP B O 1
ATOM 2597 N N . TRP B 1 144 ? 3.928 27.188 -3.303 1 79.81 144 TRP B N 1
ATOM 2598 C CA . TRP B 1 144 ? 4.598 25.922 -3.596 1 79.81 144 TRP B CA 1
ATOM 2599 C C . TRP B 1 144 ? 5.969 26.156 -4.215 1 79.81 144 TRP B C 1
ATOM 2601 O O . TRP B 1 144 ? 6.789 25.25 -4.293 1 79.81 144 TRP B O 1
ATOM 2611 N N . ALA B 1 145 ? 6.223 27.406 -4.461 1 73.81 145 ALA B N 1
ATOM 2612 C CA . ALA B 1 145 ? 7.516 27.766 -5.039 1 73.81 145 ALA B CA 1
ATOM 2613 C C . ALA B 1 145 ? 8.641 27.594 -4.023 1 73.81 145 ALA B C 1
ATOM 2615 O O . ALA B 1 145 ? 9.812 27.547 -4.391 1 73.81 145 ALA B O 1
ATOM 2616 N N . LEU B 1 146 ? 8.203 27.547 -2.801 1 78.19 146 LEU B N 1
ATOM 2617 C CA . LEU B 1 146 ? 9.188 27.375 -1.736 1 78.19 146 LEU B CA 1
ATOM 2618 C C . LEU B 1 146 ? 9.766 25.969 -1.745 1 78.19 146 LEU B C 1
ATOM 2620 O O . LEU B 1 146 ? 10.797 25.719 -1.116 1 78.19 146 LEU B O 1
ATOM 2624 N N . ILE B 1 147 ? 9.164 25.078 -2.418 1 81.94 147 ILE B N 1
ATOM 2625 C CA . ILE B 1 147 ? 9.648 23.703 -2.48 1 81.94 147 ILE B CA 1
ATOM 2626 C C . ILE B 1 147 ? 10.695 23.578 -3.586 1 81.94 147 ILE B C 1
ATOM 2628 O O . ILE B 1 147 ? 10.383 23.75 -4.766 1 81.94 147 ILE B O 1
ATOM 2632 N N . PRO B 1 148 ? 11.859 23.344 -3.152 1 82.06 148 PRO B N 1
ATOM 2633 C CA . PRO B 1 148 ? 12.906 23.25 -4.172 1 82.06 148 PRO B CA 1
ATOM 2634 C C . PRO B 1 148 ? 12.766 22.016 -5.055 1 82.06 148 PRO B C 1
ATOM 2636 O O . PRO B 1 148 ? 12.141 21.031 -4.648 1 82.06 148 PRO B O 1
ATOM 2639 N N . ASP B 1 149 ? 13.367 22.062 -6.219 1 81.88 149 ASP B N 1
ATOM 2640 C CA . ASP B 1 149 ? 13.445 20.906 -7.113 1 81.88 149 ASP B CA 1
ATOM 2641 C C . ASP B 1 149 ? 14.578 19.969 -6.699 1 81.88 149 ASP B C 1
ATOM 2643 O O . ASP B 1 149 ? 15.5 20.375 -5.988 1 81.88 149 ASP B O 1
ATOM 2647 N N . GLY B 1 150 ? 14.398 18.828 -7.082 1 82.38 150 GLY B N 1
ATOM 2648 C CA . GLY B 1 150 ? 15.508 17.891 -6.977 1 82.38 150 GLY B CA 1
ATOM 2649 C C . GLY B 1 150 ? 15.742 17.406 -5.559 1 82.38 150 GLY B C 1
ATOM 2650 O O . GLY B 1 150 ? 16.891 17.234 -5.133 1 82.38 150 GLY B O 1
ATOM 2651 N N . LEU B 1 151 ? 14.734 17.359 -4.824 1 87.5 151 LEU B N 1
ATOM 2652 C CA . LEU B 1 151 ? 14.852 16.828 -3.469 1 87.5 151 LEU B CA 1
ATOM 2653 C C . LEU B 1 151 ? 15.195 15.352 -3.494 1 87.5 151 LEU B C 1
ATOM 2655 O O . LEU B 1 151 ? 14.773 14.625 -4.398 1 87.5 151 LEU B O 1
ATOM 2659 N N . GLU B 1 152 ? 15.984 14.898 -2.475 1 88.44 152 GLU B N 1
ATOM 2660 C CA . GLU B 1 152 ? 16.562 13.562 -2.424 1 88.44 152 GLU B CA 1
ATOM 2661 C C . GLU B 1 152 ? 15.531 12.523 -2.008 1 88.44 152 GLU B C 1
ATOM 2663 O O . GLU B 1 152 ? 15.789 11.32 -2.08 1 88.44 152 GLU B O 1
ATOM 2668 N N . LYS B 1 153 ? 14.414 12.977 -1.572 1 94.62 153 LYS B N 1
ATOM 2669 C CA . LYS B 1 153 ? 13.391 12.062 -1.078 1 94.62 153 LYS B CA 1
ATOM 2670 C C . LYS B 1 153 ? 12.062 12.281 -1.804 1 94.62 153 LYS B C 1
ATOM 2672 O O . LYS B 1 153 ? 11.773 13.391 -2.248 1 94.62 153 LYS B O 1
ATOM 2677 N N . PRO B 1 154 ? 11.297 11.148 -1.941 1 96.75 154 PRO B N 1
ATOM 2678 C CA . PRO B 1 154 ? 9.922 11.359 -2.393 1 96.75 154 PRO B CA 1
ATOM 2679 C C . PRO B 1 154 ? 9.164 12.375 -1.535 1 96.75 154 PRO B C 1
ATOM 2681 O O . PRO B 1 154 ? 9.203 12.297 -0.304 1 96.75 154 PRO B O 1
ATOM 2684 N N . ILE B 1 155 ? 8.469 13.305 -2.215 1 96.19 155 ILE B N 1
ATOM 2685 C CA . ILE B 1 155 ? 7.754 14.359 -1.507 1 96.19 155 ILE B CA 1
ATOM 2686 C C . ILE B 1 155 ? 6.254 14.086 -1.554 1 96.19 155 ILE B C 1
ATOM 2688 O O . ILE B 1 155 ? 5.699 13.812 -2.621 1 96.19 155 ILE B O 1
ATOM 2692 N N . ILE B 1 156 ? 5.664 14.094 -0.357 1 97.31 156 ILE B N 1
ATOM 2693 C CA . ILE B 1 156 ? 4.211 14.07 -0.233 1 97.31 156 ILE B CA 1
ATOM 2694 C C . ILE B 1 156 ? 3.697 15.469 0.094 1 97.31 156 ILE B C 1
ATOM 2696 O O . ILE B 1 156 ? 4.016 16.016 1.147 1 97.31 156 ILE B O 1
ATOM 2700 N N . LEU B 1 157 ? 2.924 16.016 -0.8 1 95.69 157 LEU B N 1
ATOM 2701 C CA . LEU B 1 157 ? 2.406 17.375 -0.601 1 95.69 157 LEU B CA 1
ATOM 2702 C C . LEU B 1 157 ? 1.083 17.344 0.156 1 95.69 157 LEU B C 1
ATOM 2704 O O . LEU B 1 157 ? 0.161 16.609 -0.227 1 95.69 157 LEU B O 1
ATOM 2708 N N . ALA B 1 158 ? 1.093 18.062 1.256 1 95.25 158 ALA B N 1
ATOM 2709 C CA . ALA B 1 158 ? -0.111 18.172 2.074 1 95.25 158 ALA B CA 1
ATOM 2710 C C . ALA B 1 158 ? -0.404 19.641 2.428 1 95.25 158 ALA B C 1
ATOM 2712 O O . ALA B 1 158 ? 0.335 20.531 2.029 1 95.25 158 ALA B O 1
ATOM 2713 N N . GLY B 1 159 ? -1.626 19.828 3.043 1 91.5 159 GLY B N 1
ATOM 2714 C CA . GLY B 1 159 ? -1.983 21.141 3.541 1 91.5 159 GLY B CA 1
ATOM 2715 C C . GLY B 1 159 ? -2.955 21.875 2.637 1 91.5 159 GLY B C 1
ATOM 2716 O O . GLY B 1 159 ? -2.549 22.484 1.641 1 91.5 159 GLY B O 1
ATOM 2717 N N . GLY B 1 160 ? -4.148 21.859 3.031 1 89.94 160 GLY B N 1
ATOM 2718 C CA . GLY B 1 160 ? -5.172 22.688 2.416 1 89.94 160 GLY B CA 1
ATOM 2719 C C . GLY B 1 160 ? -5.559 22.219 1.024 1 89.94 160 GLY B C 1
ATOM 2720 O O . GLY B 1 160 ? -6.141 22.984 0.25 1 89.94 160 GLY B O 1
ATOM 2721 N N . LEU B 1 161 ? -5.215 21.109 0.649 1 94.44 161 LEU B N 1
ATOM 2722 C CA . LEU B 1 161 ? -5.531 20.609 -0.687 1 94.44 161 LEU B CA 1
ATOM 2723 C C . LEU B 1 161 ? -7.016 20.281 -0.804 1 94.44 161 LEU B C 1
ATOM 2725 O O . LEU B 1 161 ? -7.625 19.797 0.152 1 94.44 161 LEU B O 1
ATOM 2729 N N . THR B 1 162 ? -7.574 20.562 -1.924 1 95.62 162 THR B N 1
ATOM 2730 C CA . THR B 1 162 ? -8.945 20.266 -2.322 1 95.62 162 THR B CA 1
ATOM 2731 C C . THR B 1 162 ? -9.008 19.891 -3.801 1 95.62 162 THR B C 1
ATOM 2733 O O . THR B 1 162 ? -8 19.969 -4.508 1 95.62 162 THR B O 1
ATOM 2736 N N . SER B 1 163 ? -10.234 19.484 -4.188 1 96.94 163 SER B N 1
ATOM 2737 C CA . SER B 1 163 ? -10.422 19.188 -5.602 1 96.94 163 SER B CA 1
ATOM 2738 C C . SER B 1 163 ? -10.211 20.422 -6.465 1 96.94 163 SER B C 1
ATOM 2740 O O . SER B 1 163 ? -9.883 20.312 -7.648 1 96.94 163 SER B O 1
ATOM 2742 N N . ALA B 1 164 ? -10.258 21.562 -5.887 1 95.31 164 ALA B N 1
ATOM 2743 C CA . ALA B 1 164 ? -10.18 22.812 -6.629 1 95.31 164 ALA B CA 1
ATOM 2744 C C . ALA B 1 164 ? -8.734 23.203 -6.918 1 95.31 164 ALA B C 1
ATOM 2746 O O . ALA B 1 164 ? -8.453 23.906 -7.891 1 95.31 164 ALA B O 1
ATOM 2747 N N . ASN B 1 165 ? -7.812 22.75 -6.094 1 93.56 165 ASN B N 1
ATOM 2748 C CA . ASN B 1 165 ? -6.465 23.297 -6.246 1 93.56 165 ASN B CA 1
ATOM 2749 C C . ASN B 1 165 ? -5.434 22.188 -6.457 1 93.56 165 ASN B C 1
ATOM 2751 O O . ASN B 1 165 ? -4.289 22.469 -6.824 1 93.56 165 ASN B O 1
ATOM 2755 N N . VAL B 1 166 ? -5.773 20.953 -6.316 1 95.94 166 VAL B N 1
ATOM 2756 C CA . VAL B 1 166 ? -4.797 19.859 -6.277 1 95.94 166 VAL B CA 1
ATOM 2757 C C . VAL B 1 166 ? -4.145 19.703 -7.648 1 95.94 166 VAL B C 1
ATOM 2759 O O . VAL B 1 166 ? -2.951 19.406 -7.742 1 95.94 166 VAL B O 1
ATOM 2762 N N . ALA B 1 167 ? -4.902 19.891 -8.688 1 95.88 167 ALA B N 1
ATOM 2763 C CA . ALA B 1 167 ? -4.336 19.75 -10.023 1 95.88 167 ALA B CA 1
ATOM 2764 C C . ALA B 1 167 ? -3.232 20.781 -10.266 1 95.88 167 ALA B C 1
ATOM 2766 O O . ALA B 1 167 ? -2.178 20.453 -10.812 1 95.88 167 ALA B O 1
ATOM 2767 N N . GLN B 1 168 ? -3.459 21.938 -9.883 1 93 168 GLN B N 1
ATOM 2768 C CA . GLN B 1 168 ? -2.467 23 -10.008 1 93 168 GLN B CA 1
ATOM 2769 C C . GLN B 1 168 ? -1.239 22.719 -9.148 1 93 168 GLN B C 1
ATOM 2771 O O . GLN B 1 168 ? -0.106 22.922 -9.578 1 93 168 GLN B O 1
ATOM 2776 N N . ALA B 1 169 ? -1.484 22.297 -7.906 1 92.44 169 ALA B N 1
ATOM 2777 C CA . ALA B 1 169 ? -0.392 21.938 -7.008 1 92.44 169 ALA B CA 1
ATOM 2778 C C . ALA B 1 169 ? 0.503 20.859 -7.625 1 92.44 169 ALA B C 1
ATOM 2780 O O . ALA B 1 169 ? 1.73 20.969 -7.586 1 92.44 169 ALA B O 1
ATOM 2781 N N . ILE B 1 170 ? -0.122 19.875 -8.25 1 94.75 170 ILE B N 1
ATOM 2782 C CA . ILE B 1 170 ? 0.609 18.766 -8.867 1 94.75 170 ILE B CA 1
ATOM 2783 C C . ILE B 1 170 ? 1.419 19.281 -10.055 1 94.75 170 ILE B C 1
ATOM 2785 O O . ILE B 1 170 ? 2.582 18.906 -10.227 1 94.75 170 ILE B O 1
ATOM 2789 N N . ALA B 1 171 ? 0.831 20.094 -10.828 1 92.56 171 ALA B N 1
ATOM 2790 C CA . ALA B 1 171 ? 1.515 20.641 -11.992 1 92.56 171 ALA B CA 1
ATOM 2791 C C . ALA B 1 171 ? 2.736 21.453 -11.578 1 92.56 171 ALA B C 1
ATOM 2793 O O . ALA B 1 171 ? 3.775 21.406 -12.242 1 92.56 171 ALA B O 1
ATOM 2794 N N . GLN B 1 172 ? 2.635 22.141 -10.516 1 89.88 172 GLN B N 1
ATOM 2795 C CA . GLN B 1 172 ? 3.68 23.062 -10.086 1 89.88 172 GLN B CA 1
ATOM 2796 C C . GLN B 1 172 ? 4.785 22.328 -9.336 1 89.88 172 GLN B C 1
ATOM 2798 O O . GLN B 1 172 ? 5.973 22.578 -9.555 1 89.88 172 GLN B O 1
ATOM 2803 N N . VAL B 1 173 ? 4.336 21.406 -8.453 1 90.56 173 VAL B N 1
ATOM 2804 C CA . VAL B 1 173 ? 5.293 20.812 -7.516 1 90.56 173 VAL B CA 1
ATOM 2805 C C . VAL B 1 173 ? 5.77 19.469 -8.039 1 90.56 173 VAL B C 1
ATOM 2807 O O . VAL B 1 173 ? 6.852 19 -7.672 1 90.56 173 VAL B O 1
ATOM 2810 N N . ARG B 1 174 ? 5.023 18.828 -8.812 1 93.62 174 ARG B N 1
ATOM 2811 C CA . ARG B 1 174 ? 5.289 17.484 -9.305 1 93.62 174 ARG B CA 1
ATOM 2812 C C . ARG B 1 174 ? 5.684 16.547 -8.164 1 93.62 174 ARG B C 1
ATOM 2814 O O . ARG B 1 174 ? 6.703 15.867 -8.242 1 93.62 174 ARG B O 1
ATOM 2821 N N . PRO B 1 175 ? 4.797 16.516 -7.133 1 95.94 175 PRO B N 1
ATOM 2822 C CA . PRO B 1 175 ? 5.117 15.672 -5.98 1 95.94 175 PRO B CA 1
ATOM 2823 C C . PRO B 1 175 ? 4.992 14.18 -6.285 1 95.94 175 PRO B C 1
ATOM 2825 O O . PRO B 1 175 ? 4.395 13.805 -7.293 1 95.94 175 PRO B O 1
ATOM 2828 N N . TYR B 1 176 ? 5.648 13.43 -5.453 1 96.5 176 TYR B N 1
ATOM 2829 C CA . TYR B 1 176 ? 5.465 11.984 -5.52 1 96.5 176 TYR B CA 1
ATOM 2830 C C . TYR B 1 176 ? 4.027 11.594 -5.191 1 96.5 176 TYR B C 1
ATOM 2832 O O . TYR B 1 176 ? 3.463 10.695 -5.816 1 96.5 176 TYR B O 1
ATOM 2840 N N . ALA B 1 177 ? 3.506 12.289 -4.203 1 98.06 177 ALA B N 1
ATOM 2841 C CA . ALA B 1 177 ? 2.148 12.016 -3.736 1 98.06 177 ALA B CA 1
ATOM 2842 C C . ALA B 1 177 ? 1.503 13.266 -3.15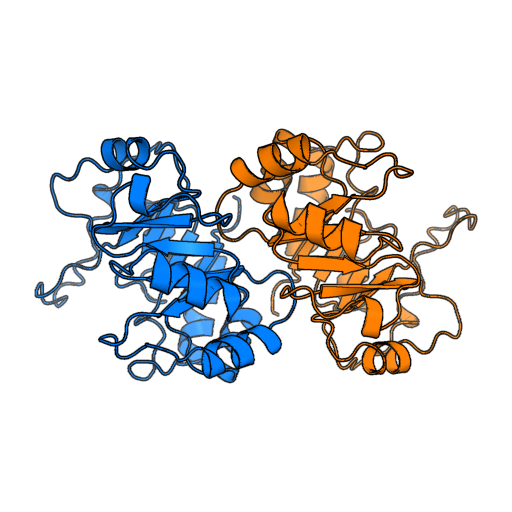2 1 98.06 177 ALA B C 1
ATOM 2844 O O . ALA B 1 177 ? 2.188 14.258 -2.887 1 98.06 177 ALA B O 1
ATOM 2845 N N . VAL B 1 178 ? 0.186 13.148 -3.01 1 97.75 178 VAL B N 1
ATOM 2846 C CA . VAL B 1 178 ? -0.566 14.188 -2.318 1 97.75 178 VAL B CA 1
ATOM 2847 C C . VAL B 1 178 ? -1.319 13.586 -1.137 1 97.75 178 VAL B C 1
ATOM 2849 O O . VAL B 1 178 ? -1.662 12.398 -1.151 1 97.75 178 VAL B O 1
ATOM 2852 N N . ASP B 1 179 ? -1.481 14.391 -0.089 1 97.75 179 ASP B N 1
ATOM 2853 C CA . ASP B 1 179 ? -2.176 13.992 1.132 1 97.75 179 ASP B CA 1
ATOM 2854 C C . ASP B 1 179 ? -3.287 14.984 1.478 1 97.75 179 ASP B C 1
ATOM 2856 O O . ASP B 1 179 ? -3.047 16.188 1.572 1 97.75 179 ASP B O 1
ATOM 2860 N N . VAL B 1 180 ? -4.504 14.453 1.659 1 97.75 180 VAL B N 1
ATOM 2861 C CA . VAL B 1 180 ? -5.617 15.336 1.977 1 97.75 180 VAL B CA 1
ATOM 2862 C C . VAL B 1 180 ? -6.402 14.773 3.16 1 97.75 180 VAL B C 1
ATOM 2864 O O . VAL B 1 180 ? -6.539 13.562 3.303 1 97.75 180 VAL B O 1
ATOM 2867 N N . SER B 1 181 ? -6.859 15.656 4.004 1 96.81 181 SER B N 1
ATOM 2868 C CA . SER B 1 181 ? -7.727 15.312 5.129 1 96.81 181 SER B CA 1
ATOM 2869 C C . SER B 1 181 ? -8.961 16.203 5.172 1 96.81 181 SER B C 1
ATOM 2871 O O . SER B 1 181 ? -10.023 15.828 4.68 1 96.81 181 SER B O 1
ATOM 2873 N N . GLY B 1 182 ? -8.773 17.375 5.57 1 95.06 182 GLY B N 1
ATOM 2874 C CA . GLY B 1 182 ? -9.875 18.297 5.742 1 95.06 182 GLY B CA 1
ATOM 2875 C C . GLY B 1 182 ? -10.547 18.672 4.434 1 95.06 182 GLY B C 1
ATOM 2876 O O . GLY B 1 182 ? -11.75 18.938 4.402 1 95.06 182 GLY B O 1
ATOM 2877 N N . GLY B 1 183 ? -9.867 18.688 3.334 1 95.69 183 GLY B N 1
ATOM 2878 C CA . GLY B 1 183 ? -10.359 19.125 2.037 1 95.69 183 GLY B CA 1
ATOM 2879 C C . GLY B 1 183 ? -11.406 18.188 1.457 1 95.69 183 GLY B C 1
ATOM 2880 O O . GLY B 1 183 ? -12.102 18.547 0.502 1 95.69 183 GLY B O 1
ATOM 2881 N N . VAL B 1 184 ? -11.617 17.031 2.117 1 98.06 184 VAL B N 1
ATOM 2882 C CA . VAL B 1 184 ? -12.602 16.094 1.588 1 98.06 184 VAL B CA 1
ATOM 2883 C C . VAL B 1 184 ? -13.57 15.688 2.693 1 98.06 184 VAL B C 1
ATOM 2885 O O . VAL B 1 184 ? -14.164 14.602 2.641 1 98.06 184 VAL B O 1
ATOM 2888 N N . GLU B 1 185 ? -13.758 16.516 3.654 1 97.62 185 GLU B N 1
ATOM 2889 C CA . GLU B 1 185 ? -14.625 16.219 4.793 1 97.62 185 GLU B CA 1
ATOM 2890 C C . GLU B 1 185 ? -15.961 16.953 4.672 1 97.62 185 GLU B C 1
ATOM 2892 O O . GLU B 1 185 ? -16.047 18.016 4.07 1 97.62 185 GLU B O 1
ATOM 2897 N N . LYS B 1 186 ? -17 16.234 5.258 1 97.38 186 LYS B N 1
ATOM 2898 C CA . LYS B 1 186 ? -18.266 16.906 5.551 1 97.38 186 LYS B CA 1
ATOM 2899 C C . LYS B 1 186 ? -18.188 17.672 6.867 1 97.38 186 LYS B C 1
ATOM 2901 O O . LYS B 1 186 ? -18.672 18.812 6.961 1 97.38 186 LYS B O 1
ATOM 2906 N N . SER B 1 187 ? -17.672 17.078 7.809 1 95.94 187 SER B N 1
ATOM 2907 C CA . SER B 1 187 ? -17.312 17.609 9.125 1 95.94 187 SER B CA 1
ATOM 2908 C C . SER B 1 187 ? -16.062 16.938 9.664 1 95.94 187 SER B C 1
ATOM 2910 O O . SER B 1 187 ? -15.602 15.93 9.117 1 95.94 187 SER B O 1
ATOM 2912 N N . LYS B 1 188 ? -15.555 17.469 10.672 1 93.5 188 LYS B N 1
ATOM 2913 C CA . LYS B 1 188 ? -14.281 16.953 11.172 1 93.5 188 LYS B CA 1
ATOM 2914 C C . LYS B 1 188 ? -14.383 15.453 11.461 1 93.5 188 LYS B C 1
ATOM 2916 O O . LYS B 1 188 ? -15.203 15.023 12.273 1 93.5 188 LYS B O 1
ATOM 2921 N N . GLY B 1 189 ? -13.609 14.664 10.805 1 93.81 189 GLY B N 1
ATOM 2922 C CA . GLY B 1 189 ? -13.562 13.227 11.047 1 93.81 189 GLY B CA 1
ATOM 2923 C C . GLY B 1 189 ? -14.555 12.453 10.211 1 93.81 189 GLY B C 1
ATOM 2924 O O . GLY B 1 189 ? -14.516 11.219 10.172 1 93.81 189 GLY B O 1
ATOM 2925 N N . ILE B 1 190 ? -15.43 13.164 9.555 1 97.25 190 ILE B N 1
ATOM 2926 C CA . ILE B 1 190 ? -16.422 12.531 8.688 1 97.25 190 ILE B CA 1
ATOM 2927 C C . ILE B 1 190 ? -16.188 12.953 7.242 1 97.25 190 ILE B C 1
ATOM 2929 O O . ILE B 1 190 ? -16.375 14.117 6.891 1 97.25 190 ILE B O 1
ATOM 2933 N N . LYS B 1 191 ? -15.859 11.992 6.434 1 98.44 191 LYS B N 1
ATOM 2934 C CA . LYS B 1 191 ? -15.523 12.297 5.047 1 98.44 191 LYS B CA 1
ATOM 2935 C C . LYS B 1 191 ? -16.781 12.469 4.195 1 98.44 191 LYS B C 1
ATOM 2937 O O . LYS B 1 191 ? -17.844 11.945 4.539 1 98.44 191 LYS B O 1
ATOM 2942 N N . ASP B 1 192 ? -16.641 13.266 3.18 1 98.62 192 ASP B N 1
ATOM 2943 C CA . ASP B 1 192 ? -17.641 13.422 2.123 1 98.62 192 ASP B CA 1
ATOM 2944 C C . ASP B 1 192 ? -17.234 12.641 0.874 1 98.62 192 ASP B C 1
ATOM 2946 O O . ASP B 1 192 ? -16.281 12.992 0.183 1 98.62 192 ASP B O 1
ATOM 2950 N N . HIS B 1 193 ? -18.062 11.641 0.594 1 98.44 193 HIS B N 1
ATOM 2951 C CA . HIS B 1 193 ? -17.688 10.711 -0.467 1 98.44 193 HIS B CA 1
ATOM 2952 C C . HIS B 1 193 ? -17.625 11.414 -1.818 1 98.44 193 HIS B C 1
ATOM 2954 O O . HIS B 1 193 ? -16.797 11.07 -2.668 1 98.44 193 HIS B O 1
ATOM 2960 N N . ASP B 1 194 ? -18.469 12.391 -2.051 1 98.44 194 ASP B N 1
ATOM 2961 C CA . ASP B 1 194 ? -18.438 13.141 -3.301 1 98.44 194 ASP B CA 1
ATOM 2962 C C . ASP B 1 194 ? -17.156 13.969 -3.408 1 98.44 194 ASP B C 1
ATOM 2964 O O . ASP B 1 194 ? -16.562 14.062 -4.48 1 98.44 194 ASP B O 1
ATOM 2968 N N . LYS B 1 195 ? -16.797 14.539 -2.299 1 98.56 195 LYS B N 1
ATOM 2969 C CA . LYS B 1 195 ? -15.555 15.312 -2.285 1 98.56 195 LYS B CA 1
ATOM 2970 C C . LYS B 1 195 ? -14.344 14.414 -2.508 1 98.56 195 LYS B C 1
ATOM 2972 O O . LYS B 1 195 ? -13.383 14.812 -3.174 1 98.56 195 LYS B O 1
ATOM 2977 N N . ILE B 1 196 ? -14.367 13.25 -1.956 1 98.38 196 ILE B N 1
ATOM 2978 C CA . ILE B 1 196 ? -13.289 12.289 -2.18 1 98.38 196 ILE B CA 1
ATOM 2979 C C . ILE B 1 196 ? -13.188 11.961 -3.668 1 98.38 196 ILE B C 1
ATOM 2981 O O . ILE B 1 196 ? -12.102 12.016 -4.25 1 98.38 196 ILE B O 1
ATOM 2985 N N . ARG B 1 197 ? -14.336 11.648 -4.242 1 97.94 197 ARG B N 1
ATOM 2986 C CA . ARG B 1 197 ? -14.352 11.297 -5.656 1 97.94 197 ARG B CA 1
ATOM 2987 C C . ARG B 1 197 ? -13.852 12.445 -6.52 1 97.94 197 ARG B C 1
ATOM 2989 O O . ARG B 1 197 ? -13.062 12.242 -7.445 1 97.94 197 ARG B O 1
ATOM 2996 N N . ALA B 1 198 ? -14.266 13.625 -6.215 1 98.31 198 ALA B N 1
ATOM 2997 C CA . ALA B 1 198 ? -13.844 14.812 -6.961 1 98.31 198 ALA B CA 1
ATOM 2998 C C . ALA B 1 198 ? -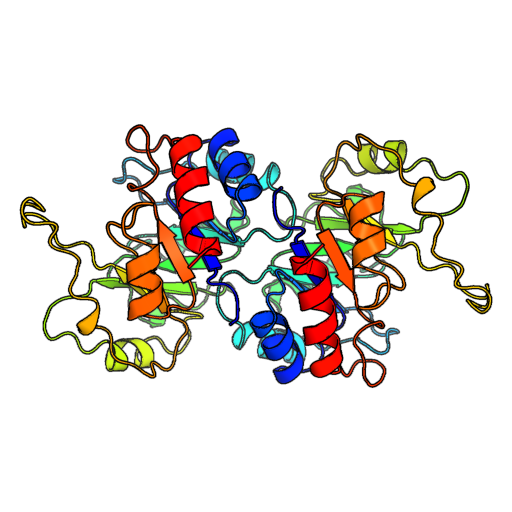12.336 15.031 -6.82 1 98.31 198 ALA B C 1
ATOM 3000 O O . ALA B 1 198 ? -11.656 15.336 -7.805 1 98.31 198 ALA B O 1
ATOM 3001 N N . PHE B 1 199 ? -11.906 14.938 -5.656 1 97.94 199 PHE B N 1
ATOM 3002 C CA . PHE B 1 199 ? -10.484 15.117 -5.387 1 97.94 199 PHE B CA 1
ATOM 3003 C C . PHE B 1 199 ? -9.648 14.109 -6.164 1 97.94 199 PHE B C 1
ATOM 3005 O O . PHE B 1 199 ? -8.688 14.477 -6.844 1 97.94 199 PHE B O 1
ATOM 3012 N N . MET B 1 200 ? -10.023 12.844 -6.07 1 97.31 200 MET B N 1
ATOM 3013 C CA . MET B 1 200 ? -9.281 11.773 -6.727 1 97.31 200 MET B CA 1
ATOM 3014 C C . MET B 1 200 ? -9.336 11.922 -8.242 1 97.31 200 MET B C 1
ATOM 3016 O O . MET B 1 200 ? -8.352 11.656 -8.938 1 97.31 200 MET B O 1
ATOM 3020 N N . SER B 1 201 ? -10.453 12.336 -8.75 1 96.56 201 SER B N 1
ATOM 3021 C CA . SER B 1 201 ? -10.562 12.602 -10.18 1 96.56 201 SER B CA 1
ATOM 3022 C C . SER B 1 201 ? -9.586 13.688 -10.617 1 96.56 201 SER B C 1
ATOM 3024 O O . SER B 1 201 ? -8.93 13.562 -11.648 1 96.56 201 SER B O 1
ATOM 3026 N N . ALA B 1 202 ? -9.492 14.703 -9.789 1 96.88 202 ALA B N 1
ATOM 3027 C CA . ALA B 1 202 ? -8.578 15.805 -10.078 1 96.88 202 ALA B CA 1
ATOM 3028 C C . ALA B 1 202 ? -7.129 15.344 -10.031 1 96.88 202 ALA B C 1
ATOM 3030 O O . ALA B 1 202 ? -6.309 15.75 -10.852 1 96.88 202 ALA B O 1
ATOM 3031 N N . VAL B 1 203 ? -6.816 14.492 -9.117 1 96.75 203 VAL B N 1
ATOM 3032 C CA . VAL B 1 203 ? -5.465 13.961 -8.977 1 96.75 203 VAL B CA 1
ATOM 3033 C C . VAL B 1 203 ? -5.109 13.133 -10.211 1 96.75 203 VAL B C 1
ATOM 3035 O O . VAL B 1 203 ? -4.035 13.297 -10.789 1 96.75 203 VAL B O 1
ATOM 3038 N N . HIS B 1 204 ? -6.008 12.273 -10.633 1 92.19 204 HIS B N 1
ATOM 3039 C CA . HIS B 1 204 ? -5.758 11.359 -11.742 1 92.19 204 HIS B CA 1
ATOM 3040 C C . HIS B 1 204 ? -5.719 12.102 -13.07 1 92.19 204 HIS B C 1
ATOM 3042 O O . HIS B 1 204 ? -5.094 11.641 -14.031 1 92.19 204 HIS B O 1
ATOM 3048 N N . GLY B 1 205 ? -6.336 13.234 -13.125 1 89.88 205 GLY B N 1
ATOM 3049 C CA . GLY B 1 205 ? -6.379 14.016 -14.352 1 89.88 205 GLY B CA 1
ATOM 3050 C C . GLY B 1 205 ? -5.25 15.023 -14.461 1 89.88 205 GLY B C 1
ATOM 3051 O O . GLY B 1 205 ? -5.109 15.695 -15.484 1 89.88 205 GLY B O 1
ATOM 3052 N N . ALA B 1 206 ? -4.547 15.141 -13.422 1 88 206 ALA B N 1
ATOM 3053 C CA . ALA B 1 206 ? -3.496 16.156 -13.375 1 88 206 ALA B CA 1
ATOM 3054 C C . ALA B 1 206 ? -2.25 15.688 -14.117 1 88 206 ALA B C 1
ATOM 3056 O O . ALA B 1 206 ? -1.971 14.492 -14.188 1 88 206 ALA B O 1
#

Foldseek 3Di:
DPFAAEEEELAQALVQLVLLVVLPHQEYEAECDVVALSHYDLVRQQVNVVSDDPRYAYEYEDAPDAPVRLQVSVVRHVHQEYEYEYPAFLVRQDDNPHAYEYEDEDDPPDDVLVVCVRNVRHQAYEYAQADPPPPCPVVPPRPLVSDDPDRPHQYEYEYPDFLVCVLVSCVVNVGNHYYYYPRQAPDRSHGHSVRSNSNSVSSRVD/DPFAAEEEELAQALVQLVLLVVLPHQEYEAECDVVALSHYDLVRQQVNVVSDDPRYAYEYEDAPDAPVRLQVSVVRHVHQEYEYEYPDFLVRQDDNPHAYEYEDEDDPPDDVLVVCVRNVRHQAYEYAQADPPPPCPVVCPRPLVSDDPDRPHQYEYEYPDFLVCVLVSCVVNVGNHYYYYPRQAPDRSHGHSVRSNSNSVSSRVD